Protein AF-A0A952FXD8-F1 (afdb_monomer)

Nearest PDB structures (foldseek):
  6mly-assembly3_C  TM=8.134E-01  e=2.592E-18  Bacteroides eggerthii
  2exk-assembly1_C  TM=8.168E-01  e=3.951E-12  Geobacillus stearothermophilus
  1yi7-assembly1_D  TM=7.607E-01  e=1.608E-12  Clostridium acetobutylicum ATCC 824
  7k1r-assembly1_A  TM=7.562E-01  e=2.520E-12  Enterobacter sp. enrichment culture clone nf1B6
  8uws-assembly1_B  TM=7.397E-01  e=1.600E-11  Enterobacter hormaechei

Radius of gyration: 26.1 Å; Cα contacts (8 Å, |Δi|>4): 945; chains: 1; bounding box: 56×46×75 Å

Sequence (372 aa):
NSVGRLLSLSPITWKDGWPYFGLPGNLTRTPRTWVKPKTATPQPVRVPYRRSDDFSAPRLQPIWQWNHVPVDGKWSLSEREGFLRLHALPATSFYDARDTLTQRAIGPMSRPTVLMDASNMKPGDTAGLGLLNLPYATLGIEKGTDRLELVFYDQGRDETVRVKMSGTRIWLRADCDYLTERARFSYSFDGISFTPIGGEVVLVYQTFTFQGVRYGLFSYNRTGAEGGFADFDSMDIYQPHSQGRMRPIPYGRSIRLTSFHAKTGLAAASGKLASAVPTRFDIVNRGLGRVGLRSGRRYVTVGEDGNVGLMAGRPGLAQSFQWIETPTGELVLMSLATNRFLRIDPQTRDVRADSPGPMPDDSDGARFIWSE

Mean predicted aligned error: 4.62 Å

Secondary structure (DSSP, 8-state):
-TT-PPP----EEEETTEEEEEETTEET---SS-PPPPPSS------SS---B-S-SSS--TT-EESSSPPTTSEESSSSTTSEEEE-EE-SSGGG-TT-EEEE--SSEEEEEEEEE-TTPPTTEEEEEEEESSS-EEEEEEE-SS-EEEEE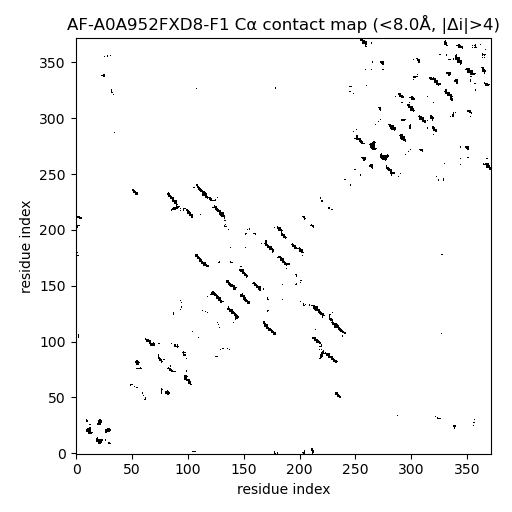EETTTTEEEEEE-SSSEEEEEEEEETTTTEEEEEEESSSS--EEEEEEEEP---TTT----EEEEEEEETTSS---EEEEEEEEEE-TTTTS-SS---TT-EEEEEETTSS-EEEEETTEEEEESPPPEEEEE-STTEEEEEETTEEEEE-TTSBEEEEESS--GGG-EEEEE-TTS-EEEEETTTSSEEEE-TTT--EEEEESS--TTSTT---EEEE-

Solvent-accessible surface area (backbone atoms only — not comparable to full-atom values): 20063 Å² total; per-residue (Å²): 101,15,57,38,90,78,91,81,84,67,54,73,30,78,53,96,93,38,82,33,48,8,48,87,64,24,64,81,35,62,65,94,66,76,83,77,79,89,62,101,62,92,72,83,91,70,78,96,65,80,80,49,45,49,38,65,52,95,60,84,63,90,65,59,44,59,51,69,80,62,59,89,88,40,56,40,41,70,89,46,75,38,16,41,36,31,42,15,40,50,25,92,44,79,89,62,25,54,53,20,42,25,33,75,49,53,72,58,37,30,31,48,36,33,37,36,37,49,77,54,48,28,62,41,20,39,35,40,46,30,45,45,51,84,63,32,37,38,40,29,40,35,25,46,90,93,47,56,31,38,35,39,38,33,60,79,76,72,43,75,43,79,44,82,54,72,80,47,49,40,32,40,34,40,48,36,34,46,82,79,28,36,31,40,38,31,35,19,76,77,78,75,64,69,48,77,49,78,68,78,43,78,48,56,54,53,80,86,83,66,48,27,32,22,44,26,41,40,24,20,5,60,78,72,43,73,46,30,34,37,36,33,41,31,38,43,57,49,51,94,45,79,79,82,48,85,64,80,80,62,62,81,38,52,32,27,38,29,31,60,101,52,89,36,14,49,19,70,57,99,76,41,59,41,63,34,70,47,32,69,27,36,28,40,77,64,56,97,64,24,32,25,47,28,50,90,74,24,27,45,29,42,42,84,87,14,49,50,39,55,42,71,71,83,78,52,55,37,22,28,24,42,62,35,63,47,99,89,56,37,38,32,40,31,31,60,56,31,52,10,17,35,22,41,35,78,87,82,44,47,51,34,25,66,39,84,54,77,44,97,84,57,78,53,33,27,42,23,45,74,46,115

Foldseek 3Di:
DQLADDDDDFDWDDDPNDTFTADPLQTVFGAPDDDDDDDPDDDDDDDPDDPKDQLQDQDDGPQKDWPPDADPPQWGSPVDHRWIKGWAAEDQDPQRFHPWIKGRDDPQKKKKKWKKFQPFWFAQKWWFKKFDDVVIWTWTWHDHHPAIWTWTAGPVVRDIDIDGDDHGIKMKMKIDGNVQQWIWIWIDPVVPDTDTDDDIHRRDDDDPVSHRTIIITGMHGHPNHTTTMMIIRMMDMDDCCPPVANDDDPAQDKKWWAFPPDQWDWDADPQWTFTGRTDIFHWHDPPPQKTWTDDDQWTWFADLQFAIGTHGDDDDQRRMWRWDADSVRWTWTQRSNSSATFFQQPPPRHTGRNHSDQDPVRNGGRTIDMDD

Structure (mmCIF, N/CA/C/O backbone):
data_AF-A0A952FXD8-F1
#
_entry.id   AF-A0A952FXD8-F1
#
loop_
_atom_site.group_PDB
_atom_site.id
_atom_site.type_symbol
_atom_site.label_atom_id
_atom_site.label_alt_id
_atom_site.label_comp_id
_atom_site.label_asym_id
_atom_site.label_entity_id
_atom_site.label_seq_i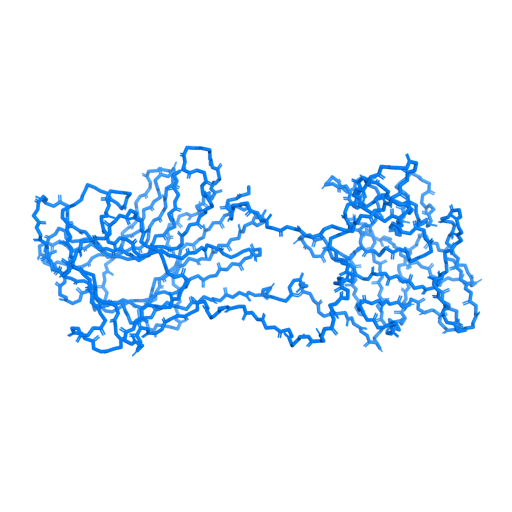d
_atom_site.pdbx_PDB_ins_code
_atom_site.Cartn_x
_atom_site.Cartn_y
_atom_site.Cartn_z
_atom_site.occupancy
_atom_site.B_iso_or_equiv
_atom_site.auth_seq_id
_atom_site.auth_comp_id
_atom_site.auth_asym_id
_atom_site.auth_atom_id
_atom_site.pdbx_PDB_model_num
ATOM 1 N N . ASN A 1 1 ? 10.183 0.336 5.861 1.00 84.88 1 ASN A N 1
ATOM 2 C CA . ASN A 1 1 ? 9.261 -0.616 5.212 1.00 84.88 1 ASN A CA 1
ATOM 3 C C . ASN A 1 1 ? 8.168 -1.043 6.190 1.00 84.88 1 ASN A C 1
ATOM 5 O O . ASN A 1 1 ? 8.165 -2.188 6.636 1.00 84.88 1 ASN A O 1
ATOM 9 N N . SER A 1 2 ? 7.264 -0.132 6.563 1.00 94.56 2 SER A N 1
ATOM 10 C CA . SER A 1 2 ? 6.235 -0.382 7.589 1.00 94.56 2 SER A CA 1
ATOM 11 C C . SER A 1 2 ? 5.116 -1.321 7.135 1.00 94.56 2 SER A C 1
ATOM 13 O O . SER A 1 2 ? 4.477 -1.946 7.978 1.00 94.56 2 SER A O 1
ATOM 15 N N . VAL A 1 3 ? 4.918 -1.524 5.824 1.00 94.88 3 VAL A N 1
ATOM 16 C CA . VAL A 1 3 ? 3.959 -2.526 5.311 1.00 94.88 3 VAL A CA 1
ATOM 17 C C . VAL A 1 3 ? 4.383 -3.964 5.651 1.00 94.88 3 VAL A C 1
ATOM 19 O O . VAL A 1 3 ? 3.566 -4.883 5.658 1.00 94.88 3 VAL A O 1
ATOM 22 N N . GLY A 1 4 ? 5.659 -4.166 5.988 1.00 94.56 4 GLY A N 1
ATOM 23 C CA . GLY A 1 4 ? 6.216 -5.441 6.418 1.00 94.56 4 GLY A CA 1
ATOM 24 C C . GLY A 1 4 ? 7.026 -6.142 5.332 1.00 94.56 4 GLY A C 1
ATOM 25 O O . GLY A 1 4 ? 7.554 -5.532 4.405 1.00 94.56 4 GLY A O 1
ATOM 26 N N . ARG A 1 5 ? 7.173 -7.461 5.463 1.00 93.00 5 ARG A N 1
ATOM 27 C CA . ARG A 1 5 ? 8.016 -8.270 4.574 1.00 93.00 5 ARG A CA 1
ATOM 28 C C . ARG A 1 5 ? 7.194 -8.792 3.403 1.00 93.00 5 ARG A C 1
ATOM 30 O O . ARG A 1 5 ? 6.233 -9.535 3.594 1.00 93.00 5 ARG A O 1
ATOM 37 N N . LEU A 1 6 ? 7.577 -8.391 2.196 1.00 89.81 6 LEU A N 1
ATOM 38 C CA . LEU A 1 6 ? 6.837 -8.674 0.971 1.00 89.81 6 LEU A CA 1
ATOM 39 C C . LEU A 1 6 ? 7.435 -9.873 0.232 1.00 89.81 6 LEU A C 1
ATOM 41 O O . LEU A 1 6 ? 8.652 -10.044 0.176 1.00 89.81 6 LEU A O 1
ATOM 45 N N . LEU A 1 7 ? 6.568 -10.681 -0.378 1.00 90.12 7 LEU A N 1
ATOM 46 C CA . LEU A 1 7 ? 6.982 -11.765 -1.261 1.00 90.12 7 LEU A CA 1
ATOM 47 C C . LEU A 1 7 ? 7.344 -11.200 -2.638 1.00 90.12 7 LEU A C 1
ATOM 49 O O . LEU A 1 7 ? 6.574 -10.443 -3.226 1.00 90.12 7 LEU A O 1
ATOM 53 N N . SER A 1 8 ? 8.491 -11.617 -3.167 1.00 89.25 8 SER A N 1
ATOM 54 C CA . SER A 1 8 ? 8.919 -11.328 -4.537 1.00 89.25 8 SER A CA 1
ATOM 55 C C . SER A 1 8 ? 9.222 -12.626 -5.278 1.00 89.25 8 SER A C 1
ATOM 57 O O . SER A 1 8 ? 9.631 -13.611 -4.667 1.00 89.25 8 SER A O 1
ATOM 59 N N . LEU A 1 9 ? 9.035 -12.619 -6.598 1.00 91.69 9 LEU A N 1
ATOM 60 C CA . LEU A 1 9 ? 9.394 -13.729 -7.479 1.00 91.69 9 LEU A CA 1
ATOM 61 C C . LEU A 1 9 ? 10.481 -13.260 -8.446 1.00 91.69 9 LEU A C 1
ATOM 63 O O . LEU A 1 9 ? 10.276 -12.291 -9.174 1.00 91.69 9 LEU A O 1
ATOM 67 N N . SER A 1 10 ? 11.621 -13.948 -8.450 1.00 93.94 10 SER A N 1
ATOM 68 C CA . SER A 1 10 ? 12.780 -13.596 -9.272 1.00 93.94 10 SER A CA 1
ATOM 69 C C . SER A 1 10 ? 13.077 -14.687 -10.306 1.00 93.94 10 SER A C 1
ATOM 71 O O . SER A 1 10 ? 12.958 -15.870 -9.975 1.00 93.94 10 SER A O 1
ATOM 73 N N . PRO A 1 11 ? 13.446 -14.336 -11.553 1.00 94.75 11 PRO A N 1
ATOM 74 C CA . PRO A 1 11 ? 13.990 -15.310 -12.490 1.00 94.75 11 PRO A CA 1
ATOM 75 C C . PRO A 1 11 ? 15.337 -15.848 -11.988 1.00 94.75 11 PRO A C 1
ATOM 77 O O . PRO A 1 11 ? 16.126 -15.109 -11.400 1.00 94.75 11 PRO A O 1
ATOM 80 N N . ILE A 1 12 ? 15.597 -17.126 -12.262 1.00 95.56 12 ILE A N 1
ATOM 81 C CA . ILE A 1 12 ? 16.888 -17.772 -12.014 1.00 95.56 12 ILE A CA 1
ATOM 82 C C . ILE A 1 12 ? 17.574 -18.026 -13.352 1.00 95.56 12 ILE A C 1
ATOM 84 O O . ILE A 1 12 ? 16.980 -18.622 -14.253 1.00 95.56 12 ILE A O 1
ATOM 88 N N . THR A 1 13 ? 18.829 -17.604 -13.458 1.00 96.31 13 THR A N 1
ATOM 89 C CA . THR A 1 13 ? 19.730 -17.950 -14.556 1.00 96.31 13 THR A CA 1
ATOM 90 C C . THR A 1 13 ? 20.816 -18.882 -14.035 1.00 96.31 13 THR A C 1
ATOM 92 O O . THR A 1 13 ? 21.499 -18.555 -13.068 1.00 96.31 13 THR A O 1
ATOM 95 N N . TRP A 1 14 ? 20.997 -20.032 -14.680 1.00 97.25 14 TRP A N 1
ATOM 96 C CA . TRP A 1 14 ? 22.098 -20.943 -14.377 1.00 97.25 14 TRP A CA 1
ATOM 97 C C . TRP A 1 14 ? 23.363 -20.496 -15.103 1.00 97.25 14 TRP A C 1
ATOM 99 O O . TRP A 1 14 ? 23.335 -20.283 -16.315 1.00 97.25 14 TRP A O 1
ATOM 109 N N . LYS A 1 15 ? 24.464 -20.361 -14.367 1.00 95.12 15 LYS A N 1
ATOM 110 C CA . LYS A 1 15 ? 25.781 -20.027 -14.909 1.00 95.12 15 LYS A CA 1
ATOM 111 C C . LYS A 1 15 ? 26.842 -20.830 -14.165 1.00 95.12 15 LYS A C 1
ATOM 113 O O . LYS A 1 15 ? 26.863 -20.818 -12.940 1.00 95.12 15 LYS A O 1
ATOM 118 N N . ASP A 1 16 ? 27.676 -21.550 -14.913 1.00 95.12 16 ASP A N 1
ATOM 119 C CA . ASP A 1 16 ? 28.794 -22.347 -14.385 1.00 95.12 16 ASP A CA 1
ATOM 120 C C . ASP A 1 16 ? 28.375 -23.321 -13.262 1.00 95.12 16 ASP A C 1
ATOM 122 O O . ASP A 1 16 ? 29.054 -23.478 -12.252 1.00 95.12 16 ASP A O 1
ATOM 126 N N . GLY A 1 17 ? 27.204 -23.952 -13.419 1.00 96.56 17 GLY A N 1
ATOM 127 C CA . GLY A 1 17 ? 26.637 -24.889 -12.440 1.00 96.56 17 GLY A CA 1
ATOM 128 C C . GLY A 1 17 ? 25.913 -24.245 -11.250 1.00 96.56 17 GLY A C 1
ATOM 129 O O . GLY A 1 17 ? 25.330 -24.970 -10.449 1.00 96.56 17 GLY A O 1
ATOM 130 N N . TRP A 1 18 ? 25.877 -22.911 -11.151 1.00 97.06 18 TRP A N 1
ATOM 131 C CA . TRP A 1 18 ? 25.257 -22.187 -10.037 1.00 97.06 18 TRP A CA 1
ATOM 132 C C . TRP A 1 18 ? 24.002 -21.402 -10.448 1.00 97.06 18 TRP A C 1
ATOM 134 O O . TRP A 1 18 ? 23.970 -20.800 -11.528 1.00 97.06 18 TRP A O 1
ATOM 144 N N . PRO A 1 19 ? 22.961 -21.359 -9.594 1.00 97.50 19 PRO A N 1
ATOM 145 C CA . PRO A 1 19 ? 21.788 -20.530 -9.824 1.00 97.50 19 PRO A CA 1
ATOM 146 C C . PRO A 1 19 ? 22.048 -19.080 -9.388 1.00 97.50 19 PRO A C 1
ATOM 148 O O . PRO A 1 19 ? 22.337 -18.803 -8.226 1.00 97.50 19 PRO A O 1
ATOM 151 N N . TYR A 1 20 ? 21.868 -18.135 -10.307 1.00 96.75 20 TYR A N 1
ATOM 152 C CA . TYR A 1 20 ? 21.911 -16.701 -10.033 1.00 96.75 20 TYR A CA 1
ATOM 153 C C . TYR A 1 20 ? 20.519 -16.086 -10.141 1.00 96.75 20 TYR A C 1
ATOM 155 O O . TYR A 1 20 ? 19.780 -16.359 -11.086 1.00 96.75 20 TYR A O 1
ATOM 163 N N . PHE A 1 21 ? 20.181 -15.187 -9.217 1.00 95.25 21 PHE A N 1
ATOM 164 C CA . PHE A 1 21 ? 19.023 -14.309 -9.381 1.00 95.25 21 PHE A CA 1
ATOM 165 C C . PHE A 1 21 ? 19.226 -13.367 -10.569 1.00 95.25 21 PHE A C 1
ATOM 167 O O . PHE A 1 21 ? 20.313 -12.816 -10.745 1.00 95.25 21 PHE A O 1
ATOM 174 N N . GLY A 1 22 ? 18.169 -13.130 -11.339 1.00 94.62 22 GLY A N 1
ATOM 175 C CA . GLY A 1 22 ? 18.181 -12.214 -12.476 1.00 94.62 22 GLY A CA 1
ATOM 176 C C . GLY A 1 22 ? 18.220 -12.905 -13.835 1.00 94.62 22 GLY A C 1
ATOM 177 O O . GLY A 1 22 ? 18.149 -14.129 -13.960 1.00 94.62 22 GLY A O 1
ATOM 178 N N . LEU A 1 23 ? 18.271 -12.078 -14.875 1.00 95.75 23 LEU A N 1
ATOM 179 C CA . LEU A 1 23 ? 18.289 -12.501 -16.277 1.00 95.75 23 LEU A CA 1
ATOM 180 C C . LEU A 1 23 ? 19.733 -12.636 -16.785 1.00 95.75 23 LEU A C 1
ATOM 182 O O . LEU A 1 23 ? 20.611 -11.996 -16.207 1.00 95.75 23 LEU A O 1
ATOM 186 N N . PRO A 1 24 ? 19.999 -13.385 -17.876 1.00 95.06 24 PRO A N 1
ATOM 187 C CA . PRO A 1 24 ? 21.362 -13.667 -18.335 1.00 95.06 24 PRO A CA 1
ATOM 188 C C . PRO A 1 24 ? 22.245 -12.433 -18.511 1.00 95.06 24 PRO A C 1
ATOM 190 O O . PRO A 1 24 ? 23.392 -12.426 -18.072 1.00 95.06 24 PRO A O 1
ATOM 193 N N . GLY A 1 25 ? 21.694 -11.361 -19.082 1.00 94.56 25 GLY A N 1
ATOM 194 C CA . GLY A 1 25 ? 22.441 -10.123 -19.276 1.00 94.56 25 GLY A CA 1
ATOM 195 C C . GLY A 1 25 ? 22.626 -9.282 -18.011 1.00 94.56 25 GLY A C 1
ATOM 196 O O . GLY A 1 25 ? 23.407 -8.339 -18.041 1.00 94.56 25 GLY A O 1
ATOM 197 N N . ASN A 1 26 ? 21.951 -9.600 -16.899 1.00 95.94 26 ASN A N 1
ATOM 198 C CA . ASN A 1 26 ? 21.888 -8.780 -15.685 1.00 95.94 26 ASN A CA 1
ATOM 199 C C . ASN A 1 26 ? 21.775 -9.631 -14.406 1.00 95.94 26 ASN A C 1
ATOM 201 O O . ASN A 1 26 ? 20.828 -9.519 -13.624 1.00 95.94 26 ASN A O 1
ATOM 205 N N . LEU A 1 27 ? 22.750 -10.523 -14.217 1.00 95.94 27 LEU A N 1
ATOM 206 C CA . LEU A 1 27 ? 22.842 -11.381 -13.035 1.00 95.94 27 LEU A CA 1
ATOM 207 C C . LEU A 1 27 ? 22.936 -10.552 -11.752 1.00 95.94 27 LEU A C 1
ATOM 209 O O . LEU A 1 27 ? 23.440 -9.431 -11.754 1.00 95.94 27 LEU A O 1
ATOM 213 N N . THR A 1 28 ? 22.472 -11.129 -10.644 1.00 93.25 28 THR A N 1
ATOM 214 C CA . THR A 1 28 ? 22.344 -10.521 -9.304 1.00 93.25 28 THR A CA 1
ATOM 215 C C . THR A 1 28 ? 21.301 -9.401 -9.198 1.00 93.25 28 THR A C 1
ATOM 217 O O . THR A 1 28 ? 21.085 -8.858 -8.113 1.00 93.25 28 THR A O 1
ATOM 220 N N . ARG A 1 29 ? 20.594 -9.077 -10.291 1.00 93.12 29 ARG A N 1
ATOM 221 C CA . ARG A 1 29 ? 19.536 -8.059 -10.323 1.00 93.12 29 ARG A CA 1
ATOM 222 C C . ARG A 1 29 ? 18.199 -8.664 -10.736 1.00 93.12 29 ARG A C 1
ATOM 224 O O . ARG A 1 29 ? 18.031 -9.186 -11.834 1.00 93.12 29 ARG A O 1
ATOM 231 N N . THR A 1 30 ? 17.214 -8.557 -9.847 1.00 92.44 30 THR A N 1
ATOM 232 C CA . THR A 1 30 ? 15.839 -8.987 -10.130 1.00 92.44 30 THR A CA 1
ATOM 233 C C . THR A 1 30 ? 15.083 -7.857 -10.831 1.00 92.44 30 THR A C 1
ATOM 235 O O . THR A 1 30 ? 14.975 -6.773 -10.253 1.00 92.44 30 THR A O 1
ATOM 238 N N . PRO A 1 31 ? 14.524 -8.068 -12.036 1.00 92.56 31 PRO A N 1
ATOM 239 C CA . PRO A 1 31 ? 13.648 -7.076 -12.646 1.00 92.56 31 PRO A CA 1
ATOM 240 C C . PRO A 1 31 ? 12.374 -6.918 -11.808 1.00 92.56 31 PRO A C 1
ATOM 242 O O . PRO A 1 31 ? 11.764 -7.907 -11.404 1.00 92.56 31 PRO A O 1
ATOM 245 N N . ARG A 1 32 ? 11.925 -5.676 -11.588 1.00 90.38 32 ARG A N 1
ATOM 246 C CA . ARG A 1 32 ? 10.706 -5.408 -10.802 1.00 90.38 32 ARG A CA 1
ATOM 247 C C . ARG A 1 32 ? 9.444 -6.017 -11.423 1.00 90.38 32 ARG A C 1
ATOM 249 O O . ARG A 1 32 ? 8.506 -6.372 -10.717 1.00 90.38 32 ARG A O 1
ATOM 256 N N . THR A 1 33 ? 9.402 -6.127 -12.746 1.00 90.56 33 THR A N 1
ATOM 257 C CA . THR A 1 33 ? 8.303 -6.767 -13.468 1.00 90.56 33 THR A CA 1
ATOM 258 C C . THR A 1 33 ? 8.878 -7.717 -14.496 1.00 90.56 33 THR A C 1
ATOM 260 O O . THR A 1 33 ? 9.723 -7.339 -15.308 1.00 90.56 33 THR A O 1
ATOM 263 N N . TRP A 1 34 ? 8.394 -8.954 -14.472 1.00 92.50 34 TRP A N 1
ATOM 264 C CA . TRP A 1 34 ? 8.777 -9.968 -15.437 1.00 92.50 34 TRP A CA 1
ATOM 265 C C . TRP A 1 34 ? 7.610 -10.877 -15.792 1.00 92.50 34 TRP A C 1
ATOM 267 O O . TRP A 1 34 ? 6.561 -10.871 -15.145 1.00 92.50 34 TRP A O 1
ATOM 277 N N . VAL A 1 35 ? 7.799 -11.654 -16.853 1.00 89.38 35 VAL A N 1
ATOM 278 C CA . VAL A 1 35 ? 6.808 -12.625 -17.300 1.00 89.38 35 VAL A CA 1
ATOM 279 C C . VAL A 1 35 ? 6.700 -13.724 -16.247 1.00 89.38 35 VAL A C 1
ATOM 281 O O . VAL A 1 35 ? 7.696 -14.358 -15.895 1.00 89.38 35 VAL A O 1
ATOM 284 N N . LYS A 1 36 ? 5.479 -13.948 -15.753 1.00 86.44 36 LYS A N 1
ATOM 285 C CA . LYS A 1 36 ? 5.172 -15.050 -14.837 1.00 86.44 36 LYS A CA 1
ATOM 286 C C . LYS A 1 36 ? 5.635 -16.381 -15.460 1.00 86.44 36 LYS A C 1
ATOM 288 O O . LYS A 1 36 ? 5.353 -16.602 -16.642 1.00 86.44 36 LYS A O 1
ATOM 293 N N . PRO A 1 37 ? 6.289 -17.279 -14.699 1.00 87.44 37 PRO A N 1
ATOM 294 C CA . PRO A 1 37 ? 6.628 -18.614 -15.182 1.00 87.44 37 PRO A CA 1
ATOM 295 C C . PRO A 1 37 ? 5.402 -19.342 -15.740 1.00 87.44 37 PRO A C 1
ATOM 297 O O . PRO A 1 37 ? 4.297 -19.222 -15.198 1.00 87.44 37 PRO A O 1
ATOM 300 N N . LYS A 1 38 ? 5.592 -20.099 -16.825 1.00 85.56 38 LYS A N 1
ATOM 301 C CA . LYS A 1 38 ? 4.521 -20.922 -17.396 1.00 85.56 38 LYS A CA 1
ATOM 302 C C . LYS A 1 38 ? 4.107 -21.985 -16.379 1.00 85.56 38 LYS A C 1
ATOM 304 O O . LYS A 1 38 ? 4.951 -22.686 -15.833 1.00 85.56 38 LYS A O 1
ATOM 309 N N . THR A 1 39 ? 2.806 -22.107 -16.157 1.00 85.44 39 THR A N 1
ATOM 310 C CA . THR A 1 39 ? 2.196 -23.210 -15.409 1.00 85.44 39 THR A CA 1
ATOM 311 C C . THR A 1 39 ? 1.607 -24.218 -16.394 1.00 85.44 39 THR A C 1
ATOM 313 O O . THR A 1 39 ? 1.279 -23.845 -17.520 1.00 85.44 39 THR A O 1
ATOM 316 N N . ALA A 1 40 ? 1.457 -25.481 -15.981 1.00 90.00 40 ALA A N 1
ATOM 317 C CA . ALA A 1 40 ? 0.896 -26.539 -16.833 1.00 90.00 40 ALA A CA 1
ATOM 318 C C . ALA A 1 40 ? -0.504 -26.186 -17.370 1.00 90.00 40 ALA A C 1
ATOM 320 O O . ALA A 1 40 ? -0.840 -26.499 -18.508 1.00 90.00 40 ALA A O 1
ATOM 321 N N . THR A 1 41 ? -1.289 -25.468 -16.565 1.00 89.06 41 THR A N 1
ATOM 322 C CA . THR A 1 41 ? -2.621 -24.988 -16.934 1.00 89.06 41 THR A CA 1
ATOM 323 C C . THR A 1 41 ? -2.676 -23.466 -16.796 1.00 89.06 41 THR A C 1
ATOM 325 O O . THR A 1 41 ? -2.223 -22.942 -15.767 1.00 89.06 41 THR A O 1
ATOM 328 N N . PRO A 1 42 ? -3.230 -22.733 -17.780 1.00 84.69 42 PRO A N 1
ATOM 329 C CA . PRO A 1 42 ? -3.550 -21.319 -17.623 1.00 84.69 42 PRO A CA 1
ATOM 330 C C . PRO A 1 42 ? -4.488 -21.107 -16.431 1.00 84.69 42 PRO A C 1
ATOM 332 O O . PRO A 1 42 ? -5.425 -21.872 -16.224 1.00 84.69 42 PRO A O 1
ATOM 335 N N . GLN A 1 43 ? -4.235 -20.067 -15.642 1.00 83.12 43 GLN A N 1
ATOM 336 C CA . GLN A 1 43 ? -5.074 -19.697 -14.503 1.00 83.12 43 GLN A CA 1
ATOM 337 C C . GLN A 1 43 ? -5.540 -18.253 -14.693 1.00 83.12 43 GLN A C 1
ATOM 339 O O . GLN A 1 43 ? -4.702 -17.407 -15.033 1.00 83.12 43 GLN A O 1
ATOM 344 N N . PRO A 1 44 ? -6.831 -17.945 -14.475 1.00 84.06 44 PRO A N 1
ATOM 345 C CA . PRO A 1 44 ? -7.299 -16.569 -14.519 1.00 84.06 44 PRO A CA 1
ATOM 346 C C . PRO A 1 44 ? -6.583 -15.745 -13.445 1.00 84.06 44 PRO A C 1
ATOM 348 O O . PRO A 1 44 ? -6.341 -16.208 -12.327 1.00 84.06 44 PRO A O 1
ATOM 351 N N . VAL A 1 45 ? -6.232 -14.507 -13.786 1.00 80.44 45 VAL A N 1
ATOM 352 C CA . VAL A 1 45 ? -5.665 -13.568 -12.818 1.00 80.44 45 VAL A CA 1
ATOM 353 C C . VAL A 1 45 ? -6.788 -13.132 -11.882 1.00 80.44 45 VAL A C 1
ATOM 355 O O . VAL A 1 45 ? -7.742 -12.494 -12.315 1.00 80.44 45 VAL A O 1
ATOM 358 N N . ARG A 1 46 ? -6.673 -13.475 -10.598 1.00 81.56 46 ARG A N 1
ATOM 359 C CA . ARG A 1 46 ? -7.591 -13.019 -9.550 1.00 81.56 46 ARG A CA 1
ATOM 360 C C . ARG A 1 46 ? -6.818 -12.610 -8.308 1.00 81.56 46 ARG A C 1
ATOM 362 O O . ARG A 1 46 ? -5.803 -13.224 -7.977 1.00 81.56 46 ARG A O 1
ATOM 369 N N . VAL A 1 47 ? -7.327 -11.606 -7.604 1.00 78.62 47 VAL A N 1
ATOM 370 C CA . VAL A 1 47 ? -6.902 -11.347 -6.228 1.00 78.62 47 VAL A CA 1
ATOM 371 C C . VAL A 1 47 ? -7.418 -12.484 -5.339 1.00 78.62 47 VAL A C 1
ATOM 373 O O . VAL A 1 47 ? -8.560 -12.911 -5.512 1.00 78.62 47 VAL A O 1
ATOM 376 N N . PRO A 1 48 ? -6.597 -13.025 -4.424 1.00 77.44 48 PRO A N 1
ATOM 377 C CA . PRO A 1 48 ? -6.979 -14.211 -3.661 1.00 77.44 48 PRO A CA 1
ATOM 378 C C . PRO A 1 48 ? -8.103 -13.934 -2.656 1.00 77.44 48 PRO A C 1
ATOM 380 O O . PRO A 1 48 ? -8.846 -14.851 -2.327 1.00 77.44 48 PRO A O 1
ATOM 383 N N . TYR A 1 49 ? -8.249 -12.685 -2.201 1.00 83.19 49 TYR A N 1
ATOM 384 C CA . TYR A 1 49 ? -9.236 -12.297 -1.198 1.00 83.19 49 TYR A CA 1
ATOM 385 C C . TYR A 1 49 ? -9.821 -10.916 -1.501 1.00 83.19 49 TYR A C 1
ATOM 387 O O . TYR A 1 49 ? -9.107 -10.033 -1.989 1.00 83.19 49 TYR A O 1
ATOM 395 N N . ARG A 1 50 ? -11.101 -10.723 -1.162 1.00 89.69 50 ARG A N 1
ATOM 396 C CA . ARG A 1 50 ? -11.678 -9.385 -0.980 1.00 89.69 50 ARG A CA 1
ATOM 397 C C . ARG A 1 50 ? -11.098 -8.800 0.309 1.00 89.69 50 ARG A C 1
ATOM 399 O O . ARG A 1 50 ? -10.763 -9.553 1.213 1.00 89.69 50 ARG A O 1
ATOM 406 N N . ARG A 1 51 ? -10.845 -7.491 0.333 1.00 92.44 51 ARG A N 1
ATOM 407 C CA . ARG A 1 51 ? -10.232 -6.800 1.486 1.00 92.44 51 ARG A CA 1
ATOM 408 C C . ARG A 1 51 ? -11.252 -6.013 2.300 1.00 92.44 51 ARG A C 1
ATOM 410 O O . ARG A 1 51 ? -11.049 -5.848 3.497 1.00 92.44 51 ARG A O 1
ATOM 417 N N . SER A 1 52 ? -12.307 -5.542 1.636 1.00 97.06 52 SER A N 1
ATOM 418 C CA . SER A 1 52 ? -13.467 -4.950 2.289 1.00 97.06 52 SER A CA 1
ATOM 419 C C . SER A 1 52 ? -14.385 -6.046 2.836 1.00 97.06 52 SER A C 1
ATOM 421 O O . SER A 1 52 ? -14.506 -7.119 2.229 1.00 97.06 52 SER A O 1
ATOM 423 N N . ASP A 1 53 ? -15.032 -5.763 3.960 1.00 98.19 53 ASP A N 1
ATOM 424 C CA . ASP A 1 53 ? -15.992 -6.649 4.616 1.00 98.19 53 ASP A CA 1
ATOM 425 C C . ASP A 1 53 ? -17.170 -5.830 5.150 1.00 98.19 53 ASP A C 1
ATOM 427 O O . ASP A 1 53 ? -16.958 -4.779 5.753 1.00 98.19 53 ASP A O 1
ATOM 431 N N . ASP A 1 54 ? -18.389 -6.301 4.901 1.00 98.25 54 ASP A N 1
ATOM 432 C CA . ASP A 1 54 ? -19.643 -5.737 5.424 1.00 98.25 54 ASP A CA 1
ATOM 433 C C . ASP A 1 54 ? -20.232 -6.595 6.553 1.00 98.25 54 ASP A C 1
ATOM 435 O O . ASP A 1 54 ? -21.356 -6.373 6.984 1.00 98.25 54 ASP A O 1
ATOM 439 N N . PHE A 1 55 ? -19.494 -7.628 6.982 1.00 98.50 55 PHE A N 1
ATOM 440 C CA . PHE A 1 55 ? -19.845 -8.513 8.093 1.00 98.50 55 PHE A CA 1
ATOM 441 C C . PHE A 1 55 ? -21.232 -9.178 7.978 1.00 98.50 55 PHE A C 1
ATOM 443 O O . PHE A 1 55 ? -21.753 -9.705 8.958 1.00 98.50 55 PHE A O 1
ATOM 450 N N . SER A 1 56 ? -21.813 -9.225 6.773 1.00 97.81 56 SER A N 1
ATOM 451 C CA . SER A 1 56 ? -23.093 -9.893 6.499 1.00 97.81 56 SER A CA 1
ATOM 452 C C . SER A 1 56 ? -22.980 -11.418 6.459 1.00 97.81 56 SER A C 1
ATOM 454 O O . SER A 1 56 ? -23.965 -12.137 6.629 1.00 97.81 56 SER A O 1
ATOM 456 N N . ALA A 1 57 ? -21.771 -11.935 6.232 1.00 97.38 57 ALA A N 1
ATOM 457 C CA . ALA A 1 57 ? -21.512 -13.363 6.211 1.00 97.38 57 ALA A CA 1
ATOM 458 C C . ALA A 1 57 ? -21.498 -13.950 7.637 1.00 97.38 57 ALA A C 1
ATOM 460 O O . ALA A 1 57 ? -20.954 -13.339 8.553 1.00 9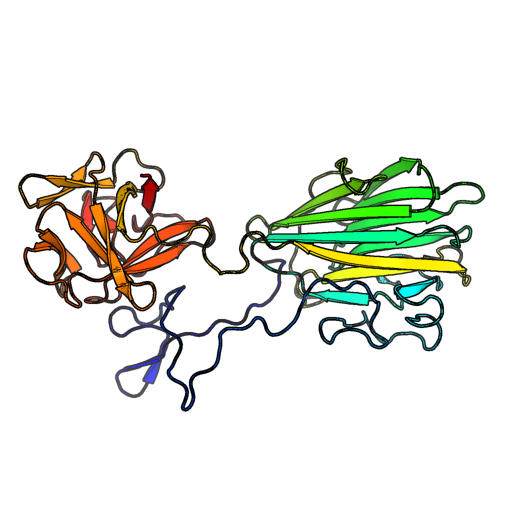7.38 57 ALA A O 1
ATOM 461 N N . PRO A 1 58 ? -21.956 -15.203 7.834 1.00 96.69 58 PRO A N 1
ATOM 462 C CA . PRO A 1 58 ? -22.007 -15.840 9.156 1.00 96.69 58 PRO A CA 1
ATOM 463 C C . PRO A 1 58 ? -20.625 -16.218 9.719 1.00 96.69 58 PRO A C 1
ATOM 465 O O . PRO A 1 58 ? -20.522 -16.807 10.795 1.00 96.69 58 PRO A O 1
ATOM 468 N N . ARG A 1 59 ? -19.549 -15.973 8.964 1.00 97.25 59 ARG A N 1
ATOM 469 C CA . ARG A 1 59 ? -18.164 -16.254 9.348 1.00 97.25 59 ARG A CA 1
ATOM 470 C C . ARG A 1 59 ? -17.266 -15.149 8.821 1.00 97.25 59 ARG A C 1
ATOM 472 O O . ARG A 1 59 ? -17.433 -14.708 7.685 1.00 97.25 59 ARG A O 1
ATOM 479 N N . LEU A 1 60 ? -16.263 -14.792 9.617 1.00 97.31 60 LEU A N 1
ATOM 480 C CA . LEU A 1 60 ? -15.218 -13.861 9.210 1.00 97.31 60 LEU A CA 1
ATOM 481 C C . LEU A 1 60 ? -14.526 -14.340 7.928 1.00 97.31 60 LEU A C 1
ATOM 483 O O . LEU A 1 60 ? -14.176 -15.517 7.789 1.00 97.31 60 LEU A O 1
ATOM 487 N N . GLN A 1 61 ? -14.277 -13.408 7.009 1.00 96.50 61 GLN A N 1
ATOM 488 C CA . GLN A 1 61 ? -13.441 -13.667 5.843 1.00 96.50 61 GLN A CA 1
ATOM 489 C C . GLN A 1 61 ? -12.028 -14.134 6.263 1.00 96.50 61 GLN A C 1
ATOM 491 O O . GLN A 1 61 ? -11.485 -13.660 7.263 1.00 96.50 61 GLN A O 1
ATOM 496 N N . PRO A 1 62 ? -11.349 -14.987 5.468 1.00 95.12 62 PRO A N 1
ATOM 497 C CA . PRO A 1 62 ? -10.025 -15.540 5.804 1.00 95.12 62 PRO A CA 1
ATOM 498 C C . PRO A 1 62 ? -8.886 -14.500 5.847 1.00 95.12 62 PRO A C 1
ATOM 500 O O . PRO A 1 62 ? -7.735 -14.835 6.133 1.00 95.12 62 PRO A O 1
ATOM 503 N N . ILE A 1 63 ? -9.177 -13.236 5.533 1.00 95.81 63 ILE A N 1
ATOM 504 C CA . ILE A 1 63 ? -8.242 -12.112 5.672 1.00 95.81 63 ILE A CA 1
ATOM 505 C C . ILE A 1 63 ? -8.022 -11.709 7.131 1.00 95.81 63 ILE A C 1
ATOM 507 O O . ILE A 1 63 ? -6.961 -11.154 7.444 1.00 95.81 63 ILE A O 1
ATOM 511 N N . TRP A 1 64 ? -9.007 -11.986 7.984 1.00 98.00 64 TRP A N 1
ATOM 512 C CA . TRP A 1 64 ? -9.054 -11.550 9.366 1.00 98.00 64 TRP A CA 1
ATOM 513 C C . TRP A 1 64 ? -8.247 -12.455 10.280 1.00 98.00 64 TRP A C 1
ATOM 515 O O . TRP A 1 64 ? -8.221 -13.676 10.128 1.00 98.00 64 TRP A O 1
ATOM 525 N N . GLN A 1 65 ? -7.561 -11.836 11.234 1.00 98.25 65 GLN A N 1
ATOM 526 C CA . GLN A 1 65 ? -6.772 -12.503 12.257 1.00 98.25 65 GLN A CA 1
ATOM 527 C C . GLN A 1 65 ? -6.851 -11.698 13.549 1.00 98.25 65 GLN A C 1
ATOM 529 O O . GLN A 1 65 ? -6.621 -10.488 13.542 1.00 98.25 65 GLN A O 1
ATOM 534 N N . TRP A 1 66 ? -7.135 -12.364 14.658 1.00 98.50 66 TRP A N 1
ATOM 535 C CA . TRP A 1 66 ? -7.112 -11.745 15.978 1.00 98.50 66 TRP A CA 1
ATOM 536 C C . TRP A 1 66 ? -5.683 -11.366 16.385 1.00 98.50 66 TRP A C 1
ATOM 538 O O . TRP A 1 66 ? -4.720 -12.064 16.050 1.00 98.50 66 TRP A O 1
ATOM 548 N N . ASN A 1 67 ? -5.540 -10.242 17.085 1.00 97.88 67 ASN A N 1
ATOM 549 C CA . ASN A 1 67 ? -4.347 -9.967 17.874 1.00 97.88 67 ASN A CA 1
ATOM 550 C C . ASN A 1 67 ? -4.410 -10.837 19.139 1.00 97.88 67 ASN A C 1
ATOM 552 O O . ASN A 1 67 ? -5.273 -10.616 19.984 1.00 97.88 67 ASN A O 1
ATOM 556 N N . HIS A 1 68 ? -3.506 -11.814 19.256 1.00 96.94 68 HIS A N 1
ATOM 557 C CA . HIS A 1 68 ? -3.562 -12.881 20.267 1.00 96.94 68 HIS A CA 1
ATOM 558 C C . HIS A 1 68 ? -4.839 -13.746 20.176 1.00 96.94 68 HIS A C 1
ATOM 560 O O . HIS A 1 68 ? -5.537 -13.753 19.161 1.00 96.94 68 HIS A O 1
ATOM 566 N N . VAL A 1 69 ? -5.081 -14.567 21.202 1.00 97.94 69 VAL A N 1
ATOM 567 C CA . VAL A 1 69 ? -6.238 -15.467 21.288 1.00 97.94 69 VAL A CA 1
ATOM 568 C C . VAL A 1 69 ? -7.476 -14.662 21.712 1.00 97.94 69 VAL A C 1
ATOM 570 O O . VAL A 1 69 ? -7.425 -14.034 22.783 1.00 97.94 69 VAL A O 1
ATOM 573 N N . PRO A 1 70 ? -8.569 -14.682 20.921 1.00 98.06 70 PRO A N 1
ATOM 574 C CA . PRO A 1 70 ? -9.800 -13.984 21.273 1.00 98.06 70 PRO A CA 1
ATOM 575 C C . PRO A 1 70 ? -10.474 -14.614 22.500 1.00 98.06 70 PRO A C 1
ATOM 577 O O . PRO A 1 70 ? -10.140 -15.730 22.905 1.00 98.06 70 PRO A O 1
ATOM 580 N N . VAL A 1 71 ? -11.426 -13.905 23.096 1.00 98.50 71 VAL A N 1
ATOM 581 C CA . VAL A 1 71 ? -12.269 -14.402 24.180 1.00 98.50 71 VAL A CA 1
ATOM 582 C C . VAL A 1 71 ? -13.593 -14.891 23.605 1.00 98.50 71 VAL A C 1
ATOM 584 O O . VAL A 1 71 ? -14.339 -14.147 22.966 1.00 98.50 71 VAL A O 1
ATOM 587 N N . ASP A 1 72 ? -13.896 -16.165 23.839 1.00 97.38 72 ASP A N 1
ATOM 588 C CA . ASP A 1 72 ? -15.152 -16.760 23.391 1.00 97.38 72 ASP A CA 1
ATOM 589 C C . ASP A 1 72 ? -16.355 -16.008 23.980 1.00 97.38 72 ASP A C 1
ATOM 591 O O . ASP A 1 72 ? -16.393 -15.675 25.165 1.00 97.38 72 ASP A O 1
ATOM 595 N N . GLY A 1 73 ? -17.345 -15.718 23.132 1.00 97.75 73 GLY A N 1
ATOM 596 C CA . GLY A 1 73 ? -18.556 -14.990 23.519 1.00 97.75 73 GLY A CA 1
ATOM 597 C C . GLY A 1 73 ? -18.388 -13.476 23.695 1.00 97.75 73 GLY A C 1
ATOM 598 O O . GLY A 1 73 ? -19.343 -12.818 24.096 1.00 97.75 73 GLY A O 1
ATOM 599 N N . LYS A 1 74 ? -17.210 -12.905 23.403 1.00 98.56 74 LYS A N 1
ATOM 600 C CA . LYS A 1 74 ? -16.955 -11.451 23.478 1.00 98.56 74 LYS A CA 1
ATOM 601 C C . LYS A 1 74 ? -16.859 -10.763 22.116 1.00 98.56 74 LYS A C 1
ATOM 603 O O . LYS A 1 74 ? -16.691 -9.548 22.030 1.00 98.56 74 LYS A O 1
ATOM 608 N N . TRP A 1 75 ? -17.126 -11.512 21.055 1.00 98.69 75 TRP A N 1
ATOM 609 C CA . TRP A 1 75 ? -17.363 -11.001 19.713 1.00 98.69 75 TRP A CA 1
ATOM 610 C C . TRP A 1 75 ? -18.484 -11.798 19.037 1.00 98.69 75 TRP A C 1
ATOM 612 O O . TRP A 1 75 ? -18.715 -12.961 19.377 1.00 98.69 75 TRP A O 1
ATOM 622 N N . SER A 1 76 ? -19.188 -11.192 18.079 1.00 98.69 76 SER A N 1
ATOM 623 C CA . SER A 1 76 ? -20.287 -11.861 17.373 1.00 98.69 76 SER A CA 1
ATOM 624 C C . SER A 1 76 ? -20.544 -11.285 15.979 1.00 98.69 76 SER A C 1
ATOM 626 O O . SER A 1 76 ? -20.338 -10.098 15.749 1.00 98.69 76 SER A O 1
ATOM 628 N N . LEU A 1 77 ? -21.024 -12.138 15.067 1.00 98.69 77 LEU A N 1
ATOM 629 C CA . LEU A 1 77 ? -21.598 -11.765 13.761 1.00 98.69 77 LEU A CA 1
ATOM 630 C C . LEU A 1 77 ? -23.120 -12.010 13.699 1.00 98.69 77 LEU A C 1
ATOM 632 O O . LEU A 1 77 ? -23.756 -11.736 12.687 1.00 98.69 77 LEU A O 1
ATOM 636 N N . SER A 1 78 ? -23.703 -12.582 14.758 1.00 98.31 78 SER A N 1
ATOM 637 C CA . SER A 1 78 ? -25.110 -13.004 14.802 1.00 98.31 78 SER A CA 1
ATOM 638 C C . SER A 1 78 ? -25.932 -12.292 15.873 1.00 98.31 78 SER A C 1
ATOM 640 O O . SER A 1 78 ? -27.155 -12.307 15.802 1.00 98.31 78 SER A O 1
ATOM 642 N N . GLU A 1 79 ? -25.295 -11.635 16.849 1.00 98.44 79 GLU A N 1
ATOM 643 C CA . GLU A 1 79 ? -26.007 -10.788 17.818 1.00 98.44 79 GLU A CA 1
ATOM 644 C C . GLU A 1 79 ? -26.696 -9.592 17.143 1.00 98.44 79 GLU A C 1
ATOM 646 O O . GLU A 1 79 ? -27.702 -9.085 17.641 1.00 98.44 79 GLU A O 1
ATOM 651 N N . ARG A 1 80 ? -26.147 -9.147 16.009 1.00 98.31 80 ARG A N 1
ATOM 652 C CA . ARG A 1 80 ? -26.737 -8.163 15.107 1.00 98.31 80 ARG A CA 1
ATOM 653 C C . ARG A 1 80 ? -26.298 -8.506 13.686 1.00 98.31 80 ARG A C 1
ATOM 655 O O . ARG A 1 80 ? -25.156 -8.254 13.322 1.00 98.31 80 ARG A O 1
ATOM 662 N N . GLU A 1 81 ? -27.189 -9.111 12.906 1.00 98.06 81 GLU A N 1
ATOM 663 C CA . GLU A 1 81 ? -26.886 -9.504 11.525 1.00 98.06 81 GLU A CA 1
ATOM 664 C C . GLU A 1 81 ? -26.413 -8.300 10.692 1.00 98.06 81 GLU A C 1
ATOM 666 O O . GLU A 1 81 ? -26.997 -7.216 10.770 1.00 98.06 81 GLU A O 1
ATOM 671 N N . GLY A 1 82 ? -25.350 -8.492 9.903 1.00 98.19 82 GLY A N 1
ATOM 672 C CA . GLY A 1 82 ? -24.719 -7.422 9.121 1.00 98.19 82 GLY A CA 1
ATOM 673 C C . GLY A 1 82 ? -23.713 -6.567 9.894 1.00 98.19 82 GLY A C 1
ATOM 674 O O . GLY A 1 82 ? -23.319 -5.521 9.396 1.00 98.19 82 GLY A O 1
ATOM 675 N N . PHE A 1 83 ? -23.331 -6.962 11.113 1.00 98.81 83 PHE A N 1
ATOM 676 C CA . PHE A 1 83 ? -22.360 -6.237 11.930 1.00 98.81 83 PHE A CA 1
ATOM 677 C C . PHE A 1 83 ? -21.392 -7.205 12.610 1.00 98.81 83 PHE A C 1
ATOM 679 O O . PHE A 1 83 ? -21.775 -8.273 13.084 1.00 98.81 83 PHE A O 1
ATOM 686 N N . LEU A 1 84 ? -20.137 -6.781 12.747 1.00 98.88 84 LEU A N 1
ATOM 687 C CA . LEU A 1 84 ? -19.232 -7.332 13.747 1.00 98.88 84 LEU A CA 1
ATOM 688 C C . LEU A 1 84 ? -19.464 -6.598 15.066 1.00 98.88 84 LEU A C 1
ATOM 690 O O . LEU A 1 84 ? -19.217 -5.400 15.160 1.00 98.88 84 LEU A O 1
ATOM 694 N N . ARG A 1 85 ? -19.865 -7.318 16.107 1.00 98.88 85 ARG A N 1
ATOM 695 C CA . ARG A 1 85 ? -19.926 -6.795 17.472 1.00 98.88 85 ARG A CA 1
ATOM 696 C C . ARG A 1 85 ? -18.675 -7.168 18.249 1.00 98.88 85 ARG A C 1
ATOM 698 O O . ARG A 1 85 ? -18.306 -8.341 18.260 1.00 98.88 85 ARG A O 1
ATOM 705 N N . LEU A 1 86 ? -18.083 -6.197 18.947 1.00 98.94 86 LEU A N 1
ATOM 706 C CA . LEU A 1 86 ? -17.010 -6.411 19.925 1.00 98.94 86 LEU A CA 1
ATOM 707 C C . LEU A 1 86 ? -17.453 -5.906 21.306 1.00 98.94 86 LEU A C 1
ATOM 709 O O . LEU A 1 86 ? -17.746 -4.716 21.473 1.00 98.94 86 LEU A O 1
ATOM 713 N N . HIS A 1 87 ? -17.488 -6.802 22.294 1.00 98.88 87 HIS A N 1
ATOM 714 C CA . HIS A 1 87 ? -17.780 -6.470 23.690 1.00 98.88 87 HIS A CA 1
ATOM 715 C C . HIS A 1 87 ? -16.525 -5.927 24.370 1.00 98.88 87 HIS A C 1
ATOM 717 O O . HIS A 1 87 ? -15.447 -6.508 24.267 1.00 98.88 87 HIS A O 1
ATOM 723 N N . ALA A 1 88 ? -16.660 -4.807 25.075 1.00 98.75 88 ALA A N 1
ATOM 724 C CA . ALA A 1 88 ? -15.532 -4.134 25.701 1.00 98.75 88 ALA A CA 1
ATOM 725 C C . ALA A 1 88 ? -15.024 -4.927 26.917 1.00 98.75 88 ALA A C 1
ATOM 727 O O . ALA A 1 88 ? -15.715 -5.066 27.930 1.00 98.75 88 ALA A O 1
ATOM 728 N N . LEU A 1 89 ? -13.789 -5.417 26.822 1.00 98.69 89 LEU A N 1
ATOM 729 C CA . LEU A 1 89 ? -13.066 -6.070 27.913 1.00 98.69 89 LEU A CA 1
ATOM 730 C C . LEU A 1 89 ? -12.103 -5.093 28.607 1.00 98.69 89 LEU A C 1
ATOM 732 O O . LEU A 1 89 ? -11.673 -4.128 27.973 1.00 98.69 89 LEU A O 1
ATOM 736 N N . PRO A 1 90 ? -11.719 -5.329 29.875 1.00 98.44 90 PRO A N 1
ATOM 737 C CA . PRO A 1 90 ? -10.721 -4.505 30.552 1.00 98.44 90 PRO A CA 1
ATOM 738 C C . PRO A 1 90 ? -9.396 -4.441 29.779 1.00 98.44 90 PRO A C 1
ATOM 740 O O . PRO A 1 90 ? -8.802 -5.481 29.492 1.00 98.44 90 PRO A O 1
ATOM 743 N N . ALA A 1 91 ? -8.904 -3.235 29.487 1.00 98.19 91 ALA A N 1
ATOM 744 C CA . ALA A 1 91 ? -7.546 -3.022 28.986 1.00 98.19 91 ALA A CA 1
ATOM 745 C C . ALA A 1 91 ? -7.035 -1.613 29.318 1.00 98.19 91 ALA A C 1
ATOM 747 O O . ALA A 1 91 ? -7.797 -0.648 29.393 1.00 98.19 91 ALA A O 1
ATOM 748 N N . THR A 1 92 ? -5.721 -1.486 29.482 1.00 96.81 92 THR A N 1
ATOM 749 C CA . THR A 1 92 ? -5.041 -0.207 29.738 1.00 96.81 92 THR A CA 1
ATOM 750 C C . THR A 1 92 ? -4.835 0.616 28.473 1.00 96.81 92 THR A C 1
ATOM 752 O O . THR A 1 92 ? -4.760 1.842 28.534 1.00 96.81 92 THR A O 1
ATOM 755 N N . SER A 1 93 ? -4.748 -0.044 27.318 1.00 97.44 93 SER A N 1
ATOM 756 C CA . SER A 1 93 ? -4.448 0.590 26.041 1.00 97.44 93 SER A CA 1
ATOM 757 C C . SER A 1 93 ? -4.966 -0.241 24.864 1.00 97.44 93 SER A C 1
ATOM 759 O O . SER A 1 93 ? -5.311 -1.411 25.028 1.00 97.44 93 SER A O 1
ATOM 761 N N . PHE A 1 94 ? -4.960 0.337 23.660 1.00 98.19 94 PHE A N 1
ATOM 762 C CA . PHE A 1 94 ? -5.245 -0.404 22.425 1.00 98.19 94 PHE A CA 1
ATOM 763 C C . PHE A 1 94 ? -4.296 -1.595 22.218 1.00 98.19 94 PHE A C 1
ATOM 765 O O . PHE A 1 94 ? -4.711 -2.630 21.705 1.00 98.19 94 PHE A O 1
ATOM 772 N N . TYR A 1 95 ? -3.032 -1.472 22.630 1.00 96.81 95 TYR A N 1
ATOM 773 C CA . TYR A 1 95 ? -2.049 -2.544 22.465 1.00 96.81 95 TYR A CA 1
ATOM 774 C C . TYR A 1 95 ? -2.385 -3.781 23.312 1.00 96.81 95 TYR A C 1
ATOM 776 O O . TYR A 1 95 ? -2.135 -4.907 22.882 1.00 96.81 95 TYR A O 1
ATOM 784 N N . ASP A 1 96 ? -3.006 -3.562 24.475 1.00 97.00 96 ASP A N 1
ATOM 785 C CA . ASP A 1 96 ? -3.382 -4.604 25.438 1.00 97.00 96 ASP A CA 1
ATOM 786 C C . ASP A 1 96 ? -4.822 -5.110 25.233 1.00 97.00 96 ASP A C 1
ATOM 788 O O . ASP A 1 96 ? -5.264 -6.043 25.907 1.00 97.00 96 ASP A O 1
ATOM 792 N N . ALA A 1 97 ? -5.575 -4.496 24.314 1.00 98.25 97 ALA A N 1
ATOM 793 C CA . ALA A 1 97 ? -6.970 -4.823 24.066 1.00 98.25 97 ALA A CA 1
ATOM 794 C C . ALA A 1 97 ? -7.107 -6.212 23.426 1.00 98.25 97 ALA A C 1
ATOM 796 O O . ALA A 1 97 ? -6.738 -6.438 22.264 1.00 98.25 97 ALA A O 1
ATOM 797 N N . ARG A 1 98 ? -7.694 -7.142 24.188 1.00 98.31 98 ARG A N 1
ATOM 798 C CA . ARG A 1 98 ? -8.160 -8.429 23.659 1.00 98.31 98 ARG A CA 1
ATOM 799 C C . ARG A 1 98 ? -9.245 -8.195 22.608 1.00 98.31 98 ARG A C 1
ATOM 801 O O . ARG A 1 98 ? -9.839 -7.125 22.542 1.00 98.31 98 ARG A O 1
ATOM 808 N N . ASP A 1 99 ? -9.456 -9.193 21.761 1.00 98.50 99 ASP A N 1
ATOM 809 C CA . ASP A 1 99 ? -10.458 -9.163 20.690 1.00 98.50 99 ASP A CA 1
ATOM 810 C C . ASP A 1 99 ? -10.264 -8.007 19.698 1.00 98.50 99 ASP A C 1
ATOM 812 O O . ASP A 1 99 ? -11.187 -7.569 19.016 1.00 98.50 99 ASP A O 1
ATOM 816 N N . THR A 1 100 ? -9.021 -7.543 19.547 1.00 98.81 100 THR A N 1
ATOM 817 C CA . THR A 1 100 ? -8.658 -6.672 18.431 1.00 98.81 100 THR A CA 1
ATOM 818 C C . THR A 1 100 ? -8.604 -7.510 17.153 1.00 98.81 100 THR A C 1
ATOM 820 O O . THR A 1 100 ? -7.695 -8.328 16.963 1.00 98.81 100 THR A O 1
ATOM 823 N N . LEU A 1 101 ? -9.574 -7.315 16.260 1.00 98.88 101 LEU A N 1
ATOM 824 C CA . LEU A 1 101 ? -9.641 -7.998 14.972 1.00 98.88 101 LEU A CA 1
ATOM 825 C C . LEU A 1 101 ? -8.773 -7.267 13.950 1.00 98.88 101 LEU A C 1
ATOM 827 O O . LEU A 1 101 ? -8.960 -6.076 13.720 1.00 98.88 101 LEU A O 1
ATOM 831 N N . THR A 1 102 ? -7.839 -7.964 13.299 1.00 98.69 102 THR A N 1
ATOM 832 C CA . THR A 1 102 ? -6.870 -7.319 12.402 1.00 98.69 102 THR A CA 1
ATOM 833 C C . THR A 1 102 ? -6.838 -7.895 10.993 1.00 98.69 102 THR A C 1
ATOM 835 O O . THR A 1 102 ? -6.977 -9.101 10.787 1.00 98.69 102 THR A O 1
ATOM 838 N N . GLN A 1 103 ? -6.545 -7.044 10.009 1.00 97.50 103 GLN A N 1
ATOM 839 C CA . GLN A 1 103 ? -6.074 -7.472 8.692 1.00 97.50 103 GLN A CA 1
ATOM 840 C C . GLN A 1 103 ? -4.764 -6.772 8.312 1.00 97.50 103 GLN A C 1
ATOM 842 O O . GLN A 1 103 ? -4.375 -5.759 8.885 1.00 97.50 103 GLN A O 1
ATOM 847 N N . ARG A 1 104 ? -4.025 -7.348 7.358 1.00 96.19 104 ARG A N 1
ATOM 848 C CA . ARG A 1 104 ? -2.728 -6.804 6.911 1.00 96.19 104 ARG A CA 1
ATOM 849 C C . ARG A 1 104 ? -2.933 -5.487 6.161 1.00 96.19 104 ARG A C 1
ATOM 851 O O . ARG A 1 104 ? -3.839 -5.417 5.335 1.00 96.19 104 ARG A O 1
ATOM 858 N N . ALA A 1 105 ? -2.051 -4.517 6.388 1.00 95.62 105 ALA A N 1
ATOM 859 C CA . ALA A 1 105 ? -1.905 -3.353 5.522 1.00 95.62 105 ALA A CA 1
ATOM 860 C C . ALA A 1 105 ? -1.578 -3.736 4.068 1.00 95.62 105 ALA A C 1
ATOM 862 O O . ALA A 1 105 ? -1.027 -4.813 3.811 1.00 95.62 105 ALA A O 1
ATOM 863 N N . ILE A 1 106 ? -1.885 -2.845 3.117 1.00 92.38 106 ILE A N 1
ATOM 864 C CA . ILE A 1 106 ? -1.659 -3.083 1.691 1.00 92.38 106 ILE A CA 1
ATOM 865 C C . ILE A 1 106 ? -0.847 -1.940 1.067 1.00 92.38 106 ILE A C 1
ATOM 867 O O . ILE A 1 106 ? -1.254 -0.787 1.038 1.00 92.38 106 ILE A O 1
ATOM 871 N N . GLY A 1 107 ? 0.321 -2.277 0.520 1.00 90.56 107 GLY A N 1
ATOM 872 C CA . GLY A 1 107 ? 1.163 -1.330 -0.211 1.00 90.56 107 GLY A CA 1
ATOM 873 C C . GLY A 1 107 ? 0.786 -1.203 -1.698 1.00 90.56 107 GLY A C 1
ATOM 874 O O . GLY A 1 107 ? 0.116 -2.085 -2.239 1.00 90.56 107 GLY A O 1
ATOM 875 N N . PRO A 1 108 ? 1.264 -0.153 -2.394 1.00 90.06 108 PRO A N 1
ATOM 876 C CA . PRO A 1 108 ? 2.070 0.949 -1.855 1.00 90.06 108 PRO A CA 1
ATOM 877 C C . PRO A 1 108 ? 1.249 1.950 -1.034 1.00 90.06 108 PRO A C 1
ATOM 879 O O . PRO A 1 108 ? 1.792 2.592 -0.147 1.00 90.06 108 PRO A O 1
ATOM 882 N N . MET A 1 109 ? -0.053 2.047 -1.296 1.00 94.06 109 MET A N 1
ATOM 883 C CA . MET A 1 109 ? -0.977 2.931 -0.594 1.00 94.06 109 MET A CA 1
ATOM 884 C C . MET A 1 109 ? -2.298 2.199 -0.394 1.00 94.06 109 MET A C 1
ATOM 886 O O . MET A 1 109 ? -2.795 1.552 -1.324 1.00 94.06 109 MET A O 1
ATOM 890 N N . SER A 1 110 ? -2.897 2.350 0.781 1.00 96.56 110 SER A N 1
ATOM 891 C CA . SER A 1 110 ? -4.274 1.923 1.011 1.00 96.56 110 SER A CA 1
ATOM 892 C C . SER A 1 110 ? -4.948 2.747 2.091 1.00 96.56 110 SER A C 1
ATOM 894 O O . SER A 1 110 ? -4.298 3.352 2.940 1.00 96.56 110 SER A O 1
ATOM 896 N N . ARG A 1 111 ? -6.278 2.765 2.033 1.00 98.38 111 ARG A N 1
ATOM 897 C CA . ARG A 1 111 ? -7.114 3.608 2.876 1.00 98.38 111 ARG A CA 1
ATOM 898 C C . ARG A 1 111 ? -8.250 2.798 3.500 1.00 98.38 111 ARG A C 1
ATOM 900 O O . ARG A 1 111 ? -9.285 2.635 2.846 1.00 98.38 111 ARG A O 1
ATOM 907 N N . PRO A 1 112 ? -8.066 2.259 4.719 1.00 98.69 112 PRO A N 1
ATOM 908 C CA . PRO A 1 112 ? -9.159 1.686 5.493 1.00 98.69 112 PRO A CA 1
ATOM 909 C C . PRO A 1 112 ? -10.168 2.749 5.935 1.00 98.69 112 PRO A C 1
ATOM 911 O O . PRO A 1 112 ? -9.783 3.758 6.522 1.00 98.69 112 PRO A O 1
ATOM 914 N N . THR A 1 113 ? -11.452 2.496 5.690 1.00 98.88 113 THR A N 1
ATOM 915 C CA . THR A 1 113 ? -12.586 3.281 6.197 1.00 98.88 113 THR A CA 1
ATOM 916 C C . THR A 1 113 ? -13.537 2.352 6.938 1.00 98.88 113 THR A C 1
ATOM 918 O O . THR A 1 113 ? -14.000 1.373 6.365 1.00 98.88 113 THR A O 1
ATOM 921 N N . VAL A 1 114 ? -13.824 2.647 8.199 1.00 98.88 114 VAL A N 1
ATOM 922 C CA . VAL A 1 114 ? -14.668 1.832 9.078 1.00 98.88 114 VAL A CA 1
ATOM 923 C C . VAL A 1 114 ? -15.930 2.601 9.418 1.00 98.88 114 VAL A C 1
ATOM 925 O O . VAL A 1 114 ? -15.821 3.736 9.874 1.00 98.88 114 VAL A O 1
ATOM 928 N N . LEU A 1 115 ? -17.100 1.989 9.245 1.00 98.88 115 LEU A N 1
ATOM 929 C CA . LEU A 1 115 ? -18.358 2.506 9.780 1.00 98.88 115 LEU A CA 1
ATOM 930 C C . LEU A 1 115 ? -18.669 1.806 11.103 1.00 98.88 115 LEU A C 1
ATOM 932 O O . LEU A 1 115 ? -18.821 0.586 11.149 1.00 98.88 115 LEU A O 1
ATOM 936 N N . MET A 1 116 ? -18.769 2.586 12.175 1.00 98.69 116 MET A N 1
ATOM 937 C CA . MET A 1 116 ? -18.998 2.091 13.531 1.00 98.69 116 MET A CA 1
ATOM 938 C C . MET A 1 116 ? -20.234 2.744 14.156 1.00 98.69 116 MET A C 1
ATOM 940 O O . MET A 1 116 ? -20.543 3.902 13.875 1.00 98.69 116 MET A O 1
ATOM 944 N N . ASP A 1 117 ? -20.923 2.004 15.020 1.00 98.81 117 ASP A N 1
ATOM 945 C CA . ASP A 1 117 ? -22.025 2.441 15.872 1.00 98.81 117 ASP A CA 1
ATOM 946 C C . ASP A 1 117 ? -21.634 2.275 17.353 1.00 98.81 117 ASP A C 1
ATOM 948 O O . ASP A 1 117 ? -21.412 1.169 17.848 1.00 98.81 117 ASP A O 1
ATOM 952 N N . ALA A 1 118 ? -21.537 3.409 18.048 1.00 98.50 118 ALA A N 1
ATOM 953 C CA . ALA A 1 118 ? -21.114 3.548 19.441 1.00 98.50 118 ALA A CA 1
ATOM 954 C C . ALA A 1 118 ? -22.290 3.645 20.435 1.00 98.50 118 ALA A C 1
ATOM 956 O O . ALA A 1 118 ? -22.099 4.018 21.594 1.00 98.50 118 ALA A O 1
ATOM 957 N N . SER A 1 119 ? -23.524 3.372 19.997 1.00 98.12 119 SER A N 1
ATOM 958 C CA . SER A 1 119 ? -24.749 3.596 20.787 1.00 98.12 119 SER A CA 1
ATOM 959 C C . SER A 1 119 ? -24.795 2.858 22.127 1.00 98.12 119 SER A C 1
ATOM 961 O O . SER A 1 119 ? -25.364 3.380 23.084 1.00 98.12 119 SER A O 1
ATOM 963 N N . ASN A 1 120 ? -24.180 1.679 22.210 1.00 98.44 120 ASN A N 1
ATOM 964 C CA . ASN A 1 120 ? -24.227 0.804 23.383 1.00 98.44 120 ASN A CA 1
ATOM 965 C C . ASN A 1 120 ? -22.911 0.769 24.175 1.00 98.44 120 ASN A C 1
ATOM 967 O O . ASN A 1 120 ? -22.726 -0.090 25.040 1.00 98.44 120 ASN A O 1
ATOM 971 N N . MET A 1 121 ? -22.006 1.714 23.910 1.00 98.62 121 MET A N 1
ATOM 972 C CA . MET A 1 121 ? -20.806 1.894 24.721 1.00 98.62 121 MET A CA 1
ATOM 973 C C . MET A 1 121 ? -21.169 2.432 26.111 1.00 98.62 121 MET A C 1
ATOM 975 O O . MET A 1 121 ? -22.017 3.320 26.262 1.00 98.62 121 MET A O 1
ATOM 979 N N . LYS A 1 122 ? -20.485 1.926 27.135 1.00 98.12 122 LYS A N 1
ATOM 980 C CA . LYS A 1 122 ? -20.611 2.340 28.538 1.00 98.12 122 LYS A CA 1
ATOM 981 C C . LYS A 1 122 ? -19.437 3.219 28.975 1.00 98.12 122 LYS A C 1
ATOM 983 O O . LYS A 1 122 ? -18.394 3.211 28.322 1.00 98.12 122 LYS A O 1
ATOM 988 N N . PRO A 1 123 ? -19.582 3.997 30.065 1.00 98.00 123 PRO A N 1
ATOM 989 C CA . PRO A 1 123 ? -18.490 4.811 30.587 1.00 98.00 123 PRO A CA 1
ATOM 990 C C . PRO A 1 123 ? -17.194 4.008 30.754 1.00 98.00 123 PRO A C 1
ATOM 992 O O . PRO A 1 123 ? -17.186 2.928 31.344 1.00 98.00 123 PRO A O 1
ATOM 995 N N . GLY A 1 124 ? -16.101 4.548 30.219 1.00 97.94 124 GLY A N 1
ATOM 996 C CA . GLY A 1 124 ? -14.791 3.901 30.195 1.00 97.94 124 GLY A CA 1
ATOM 997 C C . GLY A 1 124 ? -14.460 3.167 28.897 1.00 97.94 124 GLY A C 1
ATOM 998 O O . GLY A 1 124 ? -13.278 2.887 28.684 1.00 97.94 124 GLY A O 1
ATOM 999 N N . ASP A 1 125 ? -15.447 2.896 28.039 1.00 98.75 125 ASP A N 1
ATOM 1000 C CA . ASP A 1 125 ? -15.232 2.204 26.769 1.00 98.75 125 ASP A CA 1
ATOM 1001 C C . ASP A 1 125 ? -14.472 3.081 25.767 1.00 98.75 125 ASP A C 1
ATOM 1003 O O . ASP A 1 125 ? -14.746 4.278 25.625 1.00 98.75 125 ASP A O 1
ATOM 1007 N N . THR A 1 126 ? -13.574 2.444 25.019 1.00 98.69 126 THR A N 1
ATOM 1008 C CA . THR A 1 126 ? -12.889 2.970 23.843 1.00 98.69 126 THR A CA 1
ATOM 1009 C C . THR A 1 126 ? -13.012 1.956 22.706 1.00 98.69 126 THR A C 1
ATOM 1011 O O . THR A 1 126 ? -12.642 0.795 22.879 1.00 98.69 126 THR A O 1
ATOM 1014 N N . ALA A 1 127 ? -13.486 2.377 21.532 1.00 98.94 127 ALA A N 1
ATOM 1015 C CA . ALA A 1 127 ? -13.614 1.505 20.361 1.00 98.94 127 ALA A CA 1
ATOM 1016 C C . ALA A 1 127 ? -13.311 2.244 19.055 1.00 98.94 127 ALA A C 1
ATOM 1018 O O . ALA A 1 127 ? -13.604 3.434 18.944 1.00 98.94 127 ALA A O 1
ATOM 1019 N N . GLY A 1 128 ? -12.740 1.578 18.049 1.00 98.88 128 GLY A N 1
ATOM 1020 C CA . GLY A 1 128 ? -12.469 2.239 16.770 1.00 98.88 128 GLY A CA 1
ATOM 1021 C C . GLY A 1 128 ? -11.523 1.514 15.822 1.00 98.88 128 GLY A C 1
ATOM 1022 O O . GLY A 1 128 ? -11.444 0.287 15.805 1.00 98.88 128 GLY A O 1
ATOM 1023 N N . LEU A 1 129 ? -10.822 2.315 15.012 1.00 98.94 129 LEU A N 1
ATOM 1024 C CA . LEU A 1 129 ? -9.838 1.893 14.017 1.00 98.94 129 LEU A CA 1
ATOM 1025 C C . LEU A 1 129 ? -8.416 2.159 14.528 1.00 98.94 129 LEU A C 1
ATOM 1027 O O . LEU A 1 129 ? -8.064 3.287 14.874 1.00 98.94 129 LEU A O 1
ATOM 1031 N N . GLY A 1 130 ? -7.575 1.130 14.521 1.00 98.75 130 GLY A N 1
ATOM 1032 C CA . GLY A 1 130 ? -6.163 1.210 14.881 1.00 98.75 130 GLY A CA 1
ATOM 1033 C C . GLY A 1 130 ? -5.230 0.874 13.722 1.00 98.75 130 GLY A C 1
ATOM 1034 O O . GLY A 1 130 ? -5.502 -0.010 12.909 1.00 98.75 130 GLY A O 1
ATOM 1035 N N . LEU A 1 131 ? -4.086 1.552 13.681 1.00 98.69 131 LEU A N 1
ATOM 1036 C CA . LEU A 1 131 ? -2.904 1.141 12.932 1.00 98.69 131 LEU A CA 1
ATOM 1037 C C . LEU A 1 131 ? -1.969 0.426 13.910 1.00 98.69 131 LEU A C 1
ATOM 1039 O O . LEU A 1 131 ? -1.160 1.050 14.595 1.00 98.69 131 LEU A O 1
ATOM 1043 N N . LEU A 1 132 ? -2.124 -0.894 14.011 1.00 98.12 132 LEU A N 1
ATOM 1044 C CA . LEU A 1 132 ? -1.389 -1.727 14.954 1.00 98.12 132 LEU A CA 1
ATOM 1045 C C . LEU A 1 132 ? 0.064 -1.902 14.508 1.00 98.12 132 LEU A C 1
ATOM 1047 O O . LEU A 1 132 ? 0.358 -2.641 13.563 1.00 98.12 132 LEU A O 1
ATOM 1051 N N . ASN A 1 133 ? 0.961 -1.261 15.247 1.00 95.50 133 ASN A N 1
ATOM 1052 C CA . ASN A 1 133 ? 2.372 -1.601 15.372 1.00 95.50 133 ASN A CA 1
ATOM 1053 C C . ASN A 1 133 ? 2.883 -1.088 16.733 1.00 95.50 133 ASN A C 1
ATOM 1055 O O . ASN A 1 133 ? 2.077 -0.756 17.595 1.00 95.50 133 ASN A O 1
ATOM 1059 N N . LEU A 1 134 ? 4.197 -1.036 16.947 1.00 93.56 134 LEU A N 1
ATOM 1060 C CA . LEU A 1 134 ? 4.787 -0.317 18.076 1.00 93.56 134 LEU A CA 1
ATOM 1061 C C . LEU A 1 134 ? 5.806 0.711 17.545 1.00 93.56 134 LEU A C 1
ATOM 1063 O O . LEU A 1 134 ? 6.830 0.276 17.005 1.00 93.56 134 LEU A O 1
ATOM 1067 N N . PRO A 1 135 ? 5.548 2.029 17.675 1.00 95.81 135 PRO A N 1
ATOM 1068 C CA . PRO A 1 135 ? 4.313 2.631 18.194 1.00 95.81 135 PRO A CA 1
ATOM 1069 C C . PRO A 1 135 ? 3.071 2.368 17.320 1.00 95.81 135 PRO A C 1
ATOM 1071 O O . PRO A 1 135 ? 3.195 2.081 16.125 1.00 95.81 135 PRO A O 1
ATOM 1074 N N . TYR A 1 136 ? 1.880 2.472 17.919 1.00 97.69 136 TYR A N 1
ATOM 1075 C CA . TYR A 1 136 ? 0.590 2.452 17.216 1.00 97.69 136 TYR A CA 1
ATOM 1076 C C . TYR A 1 136 ? -0.044 3.847 17.131 1.00 97.69 136 TYR A C 1
ATOM 1078 O O . TYR A 1 136 ? 0.306 4.761 17.875 1.00 97.69 136 TYR A O 1
ATOM 1086 N N . ALA A 1 137 ? -1.050 3.980 16.267 1.00 98.69 137 ALA A N 1
ATOM 1087 C CA . ALA A 1 137 ? -1.971 5.113 16.281 1.00 98.69 137 ALA A CA 1
ATOM 1088 C C . ALA A 1 137 ? -3.419 4.627 16.180 1.00 98.69 137 ALA A C 1
ATOM 1090 O O . ALA A 1 137 ? -3.690 3.600 15.553 1.00 98.69 137 ALA A O 1
ATOM 1091 N N . THR A 1 138 ? -4.350 5.357 16.784 1.00 98.88 138 THR A N 1
ATOM 1092 C CA . THR A 1 138 ? -5.779 5.022 16.770 1.00 98.88 138 THR A CA 1
ATOM 1093 C C . THR A 1 138 ? -6.635 6.237 16.465 1.00 98.88 138 THR A C 1
ATOM 1095 O O . THR A 1 138 ? -6.285 7.370 16.792 1.00 98.88 138 THR A O 1
ATOM 1098 N N . LEU A 1 139 ? -7.783 5.972 15.855 1.00 98.94 139 LEU A N 1
ATOM 1099 C CA . LEU A 1 139 ? -8.901 6.889 15.763 1.00 98.94 139 LEU A CA 1
ATOM 1100 C C . LEU A 1 139 ? -10.135 6.123 16.227 1.00 98.94 139 LEU A C 1
ATOM 1102 O O . LEU A 1 139 ? -10.525 5.140 15.596 1.00 98.94 139 LEU A O 1
ATOM 1106 N N . GLY A 1 140 ? -10.726 6.544 17.336 1.00 98.44 140 GLY A N 1
ATOM 1107 C CA . GLY A 1 140 ? -11.833 5.828 17.956 1.00 98.44 140 GLY A CA 1
ATOM 1108 C C . GLY A 1 140 ? -12.706 6.724 18.812 1.00 98.44 140 GLY A C 1
ATOM 1109 O O . GLY A 1 140 ? -12.444 7.910 18.967 1.00 98.44 140 GLY A O 1
ATOM 1110 N N . ILE A 1 141 ? -13.774 6.153 19.341 1.00 98.75 141 ILE A N 1
ATOM 1111 C CA . ILE A 1 141 ? -14.705 6.828 20.231 1.00 98.75 141 ILE A CA 1
ATOM 1112 C C . ILE A 1 141 ? -14.378 6.448 21.663 1.00 98.75 141 ILE A C 1
ATOM 1114 O O . ILE A 1 141 ? -14.132 5.280 21.942 1.00 98.75 141 ILE A O 1
ATOM 1118 N N . GLU A 1 142 ? -14.396 7.425 22.561 1.00 98.50 142 GLU A N 1
ATOM 1119 C CA . GLU A 1 142 ? -14.353 7.225 24.003 1.00 98.50 142 GLU A CA 1
ATOM 1120 C C . GLU A 1 142 ? -15.702 7.608 24.614 1.00 98.50 142 GLU A C 1
ATOM 1122 O O . GLU A 1 142 ? -16.239 8.691 24.354 1.00 98.50 142 GLU A O 1
ATOM 1127 N N . LYS A 1 143 ? -16.248 6.730 25.456 1.00 98.12 143 LYS A N 1
ATOM 1128 C CA . LYS A 1 143 ? -17.461 6.999 26.227 1.00 98.12 143 LYS A CA 1
ATOM 1129 C C . LYS A 1 143 ? -17.080 7.475 27.628 1.00 98.12 143 LYS A C 1
ATOM 1131 O O . LYS A 1 143 ? -16.591 6.708 28.454 1.00 98.12 143 LYS A O 1
ATOM 1136 N N . GLY A 1 144 ? -17.319 8.754 27.903 1.00 94.88 144 GLY A N 1
ATOM 1137 C CA . GLY A 1 144 ? -17.349 9.287 29.267 1.00 94.88 144 GLY A CA 1
ATOM 1138 C C . GLY A 1 144 ? -18.696 9.008 29.941 1.00 94.88 144 GLY A C 1
ATOM 1139 O O . GLY A 1 144 ? -19.552 8.341 29.363 1.00 94.88 144 GLY A O 1
ATOM 1140 N N . THR A 1 145 ? -18.916 9.567 31.134 1.00 90.62 145 THR A N 1
ATOM 1141 C CA . THR A 1 145 ? -20.174 9.398 31.888 1.00 90.62 145 THR A CA 1
ATOM 1142 C C . THR A 1 145 ? -21.399 9.746 31.035 1.00 90.62 145 THR A C 1
ATOM 1144 O O . THR A 1 145 ? -22.251 8.891 30.811 1.00 90.62 145 THR A O 1
ATOM 1147 N N . ASP A 1 146 ? -21.408 10.941 30.429 1.00 88.69 146 ASP A N 1
ATOM 1148 C CA . ASP A 1 146 ? -22.594 11.467 29.730 1.00 88.69 146 ASP A CA 1
ATOM 1149 C C . ASP A 1 146 ? -22.345 11.833 28.261 1.00 88.69 146 ASP A C 1
ATOM 1151 O O . ASP A 1 146 ? -23.222 12.368 27.585 1.00 88.69 146 ASP A O 1
ATOM 1155 N N . ARG A 1 147 ? -21.146 11.568 27.728 1.00 94.25 147 ARG A N 1
ATOM 1156 C CA . ARG A 1 147 ? -20.776 12.006 26.374 1.00 94.25 147 ARG A CA 1
ATOM 1157 C C . ARG A 1 147 ? -19.909 11.005 25.629 1.00 94.25 147 ARG A C 1
ATOM 1159 O O . ARG A 1 147 ? -19.141 10.265 26.237 1.00 94.25 147 ARG A O 1
ATOM 1166 N N . LEU A 1 148 ? -20.051 11.024 24.308 1.00 97.81 148 LEU A N 1
ATOM 1167 C CA . LEU A 1 148 ? -19.153 10.366 23.368 1.00 97.81 148 LEU A CA 1
ATOM 1168 C C . LEU A 1 148 ? -18.188 11.415 22.805 1.00 97.81 148 LEU A C 1
ATOM 1170 O O . LEU A 1 148 ? -18.603 12.512 22.416 1.00 97.81 148 LEU A O 1
ATOM 1174 N N . GLU A 1 149 ? -16.910 11.075 22.750 1.00 98.31 149 GLU A N 1
ATOM 1175 C CA . GLU A 1 149 ? -15.866 11.895 22.137 1.00 98.31 149 GLU A CA 1
ATOM 1176 C C . GLU A 1 149 ? -15.147 11.070 21.076 1.00 98.31 149 GLU A C 1
ATOM 1178 O O . GLU A 1 149 ? -14.790 9.924 21.324 1.00 98.31 149 GLU A O 1
ATOM 1183 N N . LEU A 1 150 ? -14.916 11.652 19.903 1.00 98.69 150 LEU A N 1
ATOM 1184 C CA . LEU A 1 150 ? -13.956 11.126 18.944 1.00 98.69 150 LEU A CA 1
ATOM 1185 C C . LEU A 1 150 ? -12.553 11.486 19.425 1.00 98.69 150 LEU A C 1
ATOM 1187 O O . LEU A 1 150 ? -12.290 12.640 19.767 1.00 98.69 150 LEU A O 1
ATOM 1191 N N . VAL A 1 151 ? -11.654 10.512 19.408 1.00 98.75 151 VAL A N 1
ATOM 1192 C CA . VAL A 1 151 ? -10.292 10.627 19.914 1.00 98.75 151 VAL A CA 1
ATOM 1193 C C . VAL A 1 151 ? -9.321 10.060 18.892 1.00 98.75 151 VAL A C 1
ATOM 1195 O O . VAL A 1 151 ? -9.393 8.890 18.515 1.00 98.75 151 VAL A O 1
ATOM 1198 N N . PHE A 1 152 ? -8.405 10.912 18.449 1.00 98.88 152 PHE A N 1
ATOM 1199 C CA . PHE A 1 152 ? -7.181 10.510 17.774 1.00 98.88 152 PHE A CA 1
ATOM 1200 C C . PHE A 1 152 ? -6.065 10.393 18.813 1.00 98.88 152 PHE A C 1
ATOM 1202 O O . PHE A 1 152 ? -5.908 11.302 19.631 1.00 98.88 152 PHE A O 1
ATOM 1209 N N . TYR A 1 153 ? -5.291 9.312 18.752 1.00 98.75 153 TYR A N 1
ATOM 1210 C CA . TYR A 1 153 ? -4.091 9.120 19.564 1.00 98.75 153 TYR A CA 1
ATOM 1211 C C . TYR A 1 153 ? -2.930 8.601 18.711 1.00 98.75 153 TYR A C 1
ATOM 1213 O O . TYR A 1 153 ? -3.082 7.592 18.018 1.00 98.75 153 TYR A O 1
ATOM 1221 N N . ASP A 1 154 ? -1.775 9.261 18.798 1.00 98.50 154 ASP A N 1
ATOM 1222 C CA . ASP A 1 154 ? -0.496 8.822 18.230 1.00 98.50 154 ASP A CA 1
ATOM 1223 C C . ASP A 1 154 ? 0.489 8.517 19.361 1.00 98.50 154 ASP A C 1
ATOM 1225 O O . ASP A 1 154 ? 1.013 9.429 20.003 1.00 98.50 154 ASP A O 1
ATOM 1229 N N . GLN A 1 155 ? 0.780 7.232 19.575 1.00 97.94 155 GLN A N 1
ATOM 1230 C CA . GLN A 1 155 ? 1.715 6.797 20.610 1.00 97.94 155 GLN A CA 1
ATOM 1231 C C . GLN A 1 155 ? 3.153 7.253 20.325 1.00 97.94 155 GLN A C 1
ATOM 1233 O O . GLN A 1 155 ? 3.929 7.462 21.252 1.00 97.94 155 GLN A O 1
ATOM 1238 N N . GLY A 1 156 ? 3.537 7.410 19.055 1.00 96.19 156 GLY A N 1
ATO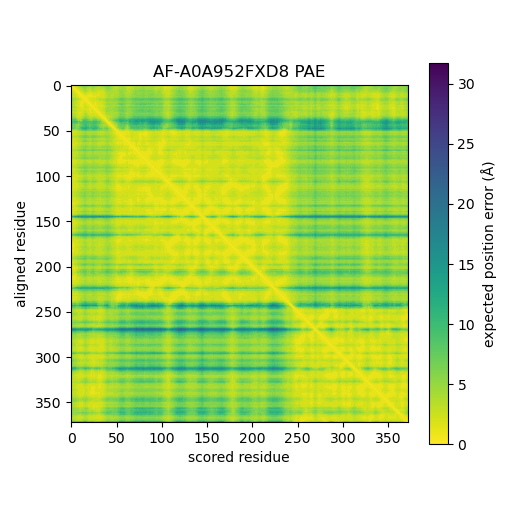M 1239 C CA . GLY A 1 156 ? 4.894 7.810 18.683 1.00 96.19 156 GLY A CA 1
ATOM 1240 C C . GLY A 1 156 ? 5.226 9.245 19.091 1.00 96.19 156 GLY A C 1
ATOM 1241 O O . GLY A 1 156 ? 6.389 9.556 19.344 1.00 96.19 156 GLY A O 1
ATOM 1242 N N . ARG A 1 157 ? 4.208 10.108 19.164 1.00 96.88 157 ARG A N 1
ATOM 1243 C CA . ARG A 1 157 ? 4.319 11.516 19.578 1.00 96.88 157 ARG A CA 1
ATOM 1244 C C . ARG A 1 157 ? 3.718 11.792 20.957 1.00 96.88 157 ARG A C 1
ATOM 1246 O O . ARG A 1 157 ? 3.829 12.918 21.429 1.00 96.88 157 ARG A O 1
ATOM 1253 N N . ASP A 1 158 ? 3.077 10.791 21.555 1.00 97.44 158 ASP A N 1
ATOM 1254 C CA . ASP A 1 158 ? 2.196 10.920 22.719 1.00 97.44 158 ASP A CA 1
ATOM 1255 C C . ASP A 1 158 ? 1.171 12.060 22.558 1.00 97.44 158 ASP A C 1
ATOM 1257 O O . ASP A 1 158 ? 0.964 12.904 23.428 1.00 97.44 158 ASP A O 1
ATOM 1261 N N . GLU A 1 159 ? 0.548 12.119 21.379 1.00 98.00 159 GLU A N 1
ATOM 1262 C CA . GLU A 1 159 ? -0.357 13.200 20.988 1.00 98.00 159 GLU A CA 1
ATOM 1263 C C . GLU A 1 159 ? -1.808 12.719 21.010 1.00 98.00 159 GLU A C 1
ATOM 1265 O O . GLU A 1 159 ? -2.139 11.692 20.420 1.00 98.00 159 GLU A O 1
ATOM 1270 N N . THR A 1 160 ? -2.689 13.490 21.654 1.00 98.50 160 THR A N 1
ATOM 1271 C CA . THR A 1 160 ? -4.135 13.230 21.688 1.00 98.50 160 THR A CA 1
ATOM 1272 C C . THR A 1 160 ? -4.910 14.430 21.157 1.00 98.50 160 THR A C 1
ATOM 1274 O O . THR A 1 160 ? -4.715 15.552 21.622 1.00 98.50 160 THR A O 1
ATOM 1277 N N . VAL A 1 161 ? -5.857 14.193 20.246 1.00 98.62 161 VAL A N 1
ATOM 1278 C CA . VAL A 1 161 ? -6.800 15.213 19.757 1.00 98.62 161 VAL A CA 1
ATOM 1279 C C . VAL A 1 161 ? -8.228 14.717 19.941 1.00 98.62 161 VAL A C 1
ATOM 1281 O O . VAL A 1 161 ? -8.540 13.578 19.597 1.00 98.62 161 VAL A O 1
ATOM 1284 N N . ARG A 1 162 ? -9.103 15.575 20.481 1.00 98.19 162 ARG A N 1
ATOM 1285 C CA . ARG A 1 162 ? -10.495 15.239 20.815 1.00 98.19 162 ARG A CA 1
ATOM 1286 C C . ARG A 1 162 ? -11.480 16.111 20.055 1.00 98.19 162 ARG A C 1
ATOM 1288 O O . ARG A 1 162 ? -11.293 17.320 19.952 1.00 98.19 162 ARG A O 1
ATOM 1295 N N . VAL A 1 163 ? -12.556 15.498 19.577 1.00 97.38 163 VAL A N 1
ATOM 1296 C CA . VAL A 1 163 ? -13.679 16.177 18.925 1.00 97.38 163 VAL A CA 1
ATOM 1297 C C . VAL A 1 163 ? -14.981 15.658 19.526 1.00 97.38 163 VAL A C 1
ATOM 1299 O O . VAL A 1 163 ? -15.152 14.460 19.744 1.00 97.38 163 VAL A O 1
ATOM 1302 N N . LYS A 1 164 ? -15.929 16.557 19.800 1.00 95.00 164 LYS A N 1
ATOM 1303 C CA . LYS A 1 164 ? -17.260 16.165 20.273 1.00 95.00 164 LYS A CA 1
ATOM 1304 C C . LYS A 1 164 ? -17.988 15.365 19.188 1.00 95.00 164 LYS A C 1
ATOM 1306 O O . LYS A 1 164 ? -18.042 15.792 18.037 1.00 95.00 164 LYS A O 1
ATOM 1311 N N . MET A 1 165 ? -18.595 14.244 19.567 1.00 95.88 165 MET A N 1
ATOM 1312 C CA . MET A 1 165 ? -19.428 13.461 18.655 1.00 95.88 165 MET A CA 1
ATOM 1313 C C . MET A 1 165 ? -20.758 14.151 18.343 1.00 95.88 165 MET A C 1
ATOM 1315 O O . MET A 1 165 ? -21.387 14.747 19.222 1.00 95.88 165 MET A O 1
ATOM 1319 N N . SER A 1 166 ? -21.209 13.999 17.098 1.00 90.25 166 SER A N 1
ATOM 1320 C CA . SER A 1 166 ? -22.584 14.263 16.675 1.00 90.25 166 SER A CA 1
ATOM 1321 C C . SER A 1 166 ? -23.253 12.926 16.350 1.00 90.25 166 SER A C 1
ATOM 1323 O O . SER A 1 166 ? -22.908 12.285 15.362 1.00 90.25 166 SER A O 1
ATOM 1325 N N . GLY A 1 167 ? -24.171 12.474 17.208 1.00 95.06 167 GLY A N 1
ATOM 1326 C CA . GLY A 1 167 ? -24.796 11.152 17.089 1.00 95.06 167 GLY A CA 1
ATOM 1327 C C . GLY A 1 167 ? -23.910 10.001 17.584 1.00 95.06 167 GLY A C 1
ATOM 1328 O O . GLY A 1 167 ? -22.954 10.207 18.332 1.00 95.06 167 GLY A O 1
ATOM 1329 N N . THR A 1 168 ? -24.267 8.773 17.200 1.00 97.44 168 THR A N 1
ATOM 1330 C CA . THR A 1 168 ? -23.603 7.535 17.654 1.00 97.44 168 THR A CA 1
ATOM 1331 C C . THR A 1 168 ? -22.893 6.778 16.538 1.00 97.44 168 THR A C 1
ATOM 1333 O O . THR A 1 168 ? -22.075 5.911 16.833 1.00 97.44 168 THR A O 1
ATOM 1336 N N . ARG A 1 169 ? -23.184 7.086 15.269 1.00 98.44 169 ARG A N 1
ATOM 1337 C CA . ARG A 1 169 ? -22.553 6.448 14.109 1.00 98.44 169 ARG A CA 1
ATOM 1338 C C . ARG A 1 169 ? -21.495 7.356 13.501 1.00 98.44 169 ARG A C 1
ATOM 1340 O O . ARG A 1 169 ? -21.688 8.568 13.442 1.00 98.44 169 ARG A O 1
ATOM 1347 N N . ILE A 1 170 ? -20.389 6.771 13.056 1.00 98.75 170 ILE A N 1
ATOM 1348 C CA . ILE A 1 170 ? -19.256 7.522 12.511 1.00 98.75 170 ILE A CA 1
ATOM 1349 C C . ILE A 1 170 ? -18.431 6.681 11.539 1.00 98.75 170 ILE A C 1
ATOM 1351 O O . ILE A 1 170 ? -18.265 5.474 11.725 1.00 98.75 170 ILE A O 1
ATOM 1355 N N . TRP A 1 171 ? -17.872 7.348 10.531 1.00 98.88 171 TRP A N 1
ATOM 1356 C CA . TRP A 1 171 ? -16.845 6.799 9.660 1.00 98.88 171 TRP A CA 1
ATOM 1357 C C . TRP A 1 171 ? -15.465 7.216 10.161 1.00 98.88 171 TRP A C 1
ATOM 1359 O O . TRP A 1 171 ? -15.184 8.405 10.307 1.00 98.88 171 TRP A O 1
ATOM 1369 N N . LEU A 1 172 ? -14.594 6.238 10.381 1.00 98.94 172 LEU A N 1
ATOM 1370 C CA . LEU A 1 172 ? -13.214 6.408 10.832 1.00 98.94 172 LEU A CA 1
ATOM 1371 C C . LEU A 1 172 ? -12.288 5.990 9.695 1.00 98.94 172 LEU A C 1
ATOM 1373 O O . LEU A 1 172 ? -12.454 4.906 9.137 1.00 98.94 172 LEU A O 1
ATOM 1377 N N . ARG A 1 173 ? -11.322 6.828 9.323 1.00 98.94 173 ARG A N 1
ATOM 1378 C CA . ARG A 1 173 ? -10.473 6.577 8.158 1.00 98.94 173 ARG A CA 1
ATOM 1379 C C . ARG A 1 173 ? -9.012 6.860 8.436 1.00 98.94 173 ARG A C 1
ATOM 1381 O O . ARG A 1 173 ? -8.681 7.846 9.091 1.00 98.94 173 ARG A O 1
ATOM 1388 N N . ALA A 1 174 ? -8.150 6.031 7.862 1.00 98.81 174 ALA A N 1
ATOM 1389 C CA . ALA A 1 174 ? -6.723 6.297 7.775 1.00 98.81 174 ALA A CA 1
ATOM 1390 C C . ALA A 1 174 ? -6.275 6.223 6.314 1.00 98.81 174 ALA A C 1
ATOM 1392 O O . ALA A 1 174 ? -6.539 5.240 5.634 1.00 98.81 174 ALA A O 1
ATOM 1393 N N . ASP A 1 175 ? -5.594 7.252 5.830 1.00 98.56 175 ASP A N 1
ATOM 1394 C CA . ASP A 1 175 ? -4.907 7.264 4.543 1.00 98.56 175 ASP A CA 1
ATOM 1395 C C . ASP A 1 175 ? -3.452 6.859 4.794 1.00 98.56 175 ASP A C 1
ATOM 1397 O O . ASP A 1 175 ? -2.727 7.597 5.458 1.00 98.56 175 ASP A O 1
ATOM 1401 N N . CYS A 1 176 ? -3.034 5.673 4.337 1.00 98.31 176 CYS A N 1
ATOM 1402 C CA . CYS A 1 176 ? -1.690 5.136 4.570 1.00 98.31 176 CYS A CA 1
ATOM 1403 C C . CYS A 1 176 ? -0.871 5.101 3.275 1.00 98.31 176 CYS A C 1
ATOM 1405 O O . CYS A 1 176 ? -1.278 4.475 2.292 1.00 98.31 176 CYS A O 1
ATOM 1407 N N . ASP A 1 177 ? 0.315 5.702 3.314 1.00 96.25 177 ASP A N 1
ATOM 1408 C CA . ASP A 1 177 ? 1.320 5.660 2.259 1.00 96.25 177 ASP A CA 1
ATOM 1409 C C . ASP A 1 177 ? 2.583 4.956 2.771 1.00 96.25 177 ASP A C 1
ATOM 1411 O O . ASP A 1 177 ? 3.335 5.465 3.602 1.00 96.25 177 ASP A O 1
ATOM 1415 N N . TYR A 1 178 ? 2.816 3.751 2.258 1.00 94.88 178 TYR A N 1
ATOM 1416 C CA . TYR A 1 178 ? 3.944 2.899 2.625 1.00 94.88 178 TYR A CA 1
ATOM 1417 C C . TYR A 1 178 ? 5.202 3.184 1.796 1.00 94.88 178 TYR A C 1
ATOM 1419 O O . TYR A 1 178 ? 6.243 2.586 2.058 1.00 94.88 178 TYR A O 1
ATOM 1427 N N . LEU A 1 179 ? 5.130 4.072 0.798 1.00 91.19 179 LEU A N 1
ATOM 1428 C CA . LEU A 1 179 ? 6.315 4.590 0.109 1.00 91.19 179 LEU A CA 1
ATOM 1429 C C . LEU A 1 179 ? 6.976 5.695 0.934 1.00 91.19 179 LEU A C 1
ATOM 1431 O O . LEU A 1 179 ? 8.201 5.744 1.012 1.00 91.19 179 LEU A O 1
ATOM 1435 N N . THR A 1 180 ? 6.167 6.557 1.557 1.00 94.50 180 THR A N 1
ATOM 1436 C CA . THR A 1 180 ? 6.642 7.632 2.446 1.00 94.50 180 THR A CA 1
ATOM 1437 C C . THR A 1 180 ? 6.659 7.235 3.923 1.00 94.50 180 THR A C 1
ATOM 1439 O O . THR A 1 180 ? 7.254 7.938 4.738 1.00 94.50 180 THR A O 1
ATOM 1442 N N . GLU A 1 181 ? 6.077 6.081 4.269 1.00 96.75 181 GLU A N 1
ATOM 1443 C CA . GLU A 1 181 ? 5.969 5.567 5.640 1.00 96.75 181 GLU A CA 1
ATOM 1444 C C . GLU A 1 181 ? 5.173 6.519 6.541 1.00 96.75 181 GLU A C 1
ATOM 1446 O O . GLU A 1 181 ? 5.580 6.848 7.663 1.00 96.75 181 GLU A O 1
ATOM 1451 N N . ARG A 1 182 ? 4.046 7.009 6.013 1.00 97.94 182 ARG A N 1
ATOM 1452 C CA . ARG A 1 182 ? 3.188 8.010 6.648 1.00 97.94 182 ARG A CA 1
ATOM 1453 C C . ARG A 1 182 ? 1.723 7.618 6.604 1.00 97.94 182 ARG A C 1
ATOM 1455 O O . ARG A 1 182 ? 1.258 6.996 5.651 1.00 97.94 182 ARG A O 1
ATOM 1462 N N . 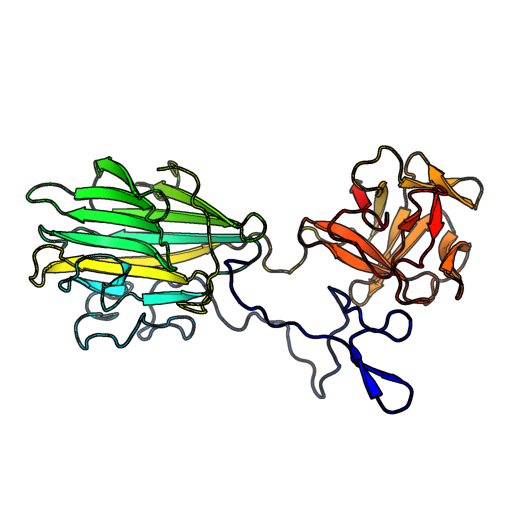ALA A 1 183 ? 0.985 8.023 7.630 1.00 98.56 183 ALA A N 1
ATOM 1463 C CA . ALA A 1 183 ? -0.467 7.957 7.633 1.00 98.56 183 ALA A CA 1
ATOM 1464 C C . ALA A 1 183 ? -1.104 9.255 8.125 1.00 98.56 183 ALA A C 1
ATOM 1466 O O . ALA A 1 183 ? -0.521 9.998 8.913 1.00 98.56 183 ALA A O 1
ATOM 1467 N N . ARG A 1 184 ? -2.332 9.511 7.674 1.00 98.75 184 ARG A N 1
ATOM 1468 C CA . ARG A 1 184 ? -3.179 10.606 8.161 1.00 98.75 184 ARG A CA 1
ATOM 1469 C C . ARG A 1 184 ? -4.560 10.076 8.489 1.00 98.75 184 ARG A C 1
ATOM 1471 O O . ARG A 1 184 ? -5.100 9.266 7.740 1.00 98.75 184 ARG A O 1
ATOM 1478 N N . PHE A 1 185 ? -5.132 10.547 9.587 1.00 98.88 185 PHE A N 1
ATOM 1479 C CA . PHE A 1 185 ? -6.467 10.152 10.007 1.00 98.88 185 PHE A CA 1
ATOM 1480 C C . PHE A 1 185 ? -7.501 11.207 9.627 1.00 98.88 185 PHE A C 1
ATOM 1482 O O . PHE A 1 185 ? -7.234 12.409 9.601 1.00 98.88 185 PHE A O 1
ATOM 1489 N N . SER A 1 186 ? -8.702 10.740 9.313 1.00 98.88 186 SER A N 1
ATOM 1490 C CA . SER A 1 186 ? -9.868 11.587 9.085 1.00 98.88 186 SER A CA 1
ATOM 1491 C C . SER A 1 186 ? -11.136 10.870 9.527 1.00 98.88 186 SER A C 1
ATOM 1493 O O . SER A 1 186 ? -11.169 9.645 9.626 1.00 98.88 186 SER A O 1
ATOM 1495 N N . TYR A 1 187 ? -12.188 11.632 9.798 1.00 98.88 187 TYR A N 1
ATOM 1496 C CA . TYR A 1 187 ? -13.479 11.099 10.220 1.00 98.88 187 TYR A CA 1
ATOM 1497 C C . TYR A 1 187 ? -14.622 11.767 9.461 1.00 98.88 187 TYR A C 1
ATOM 1499 O O . TYR A 1 187 ? -14.445 12.847 8.902 1.00 98.88 187 TYR A O 1
ATOM 1507 N N . SER A 1 188 ? -15.794 11.141 9.451 1.00 98.62 188 SER A N 1
ATOM 1508 C CA . SER A 1 188 ? -17.000 11.697 8.838 1.00 98.62 188 SER A CA 1
ATOM 1509 C C . SER A 1 188 ? -18.251 11.295 9.616 1.00 98.62 188 SER A C 1
ATOM 1511 O O . SER A 1 188 ? -18.360 10.158 10.073 1.00 98.62 188 SER A O 1
ATOM 1513 N N . PHE A 1 189 ? -19.197 12.227 9.752 1.00 97.75 189 PHE A N 1
ATOM 1514 C CA . PHE A 1 189 ? -20.514 11.981 10.355 1.00 97.75 189 PHE A CA 1
ATOM 1515 C C . PHE A 1 189 ? -21.602 11.652 9.318 1.00 97.75 189 PHE A C 1
ATOM 1517 O O . PHE A 1 189 ? -22.666 11.172 9.693 1.00 97.75 189 PHE A O 1
ATOM 1524 N N . ASP A 1 190 ? -21.352 11.909 8.031 1.00 96.50 190 ASP A N 1
ATOM 1525 C CA . ASP A 1 190 ? -22.307 11.724 6.928 1.00 96.50 190 ASP A CA 1
ATOM 1526 C C . ASP A 1 190 ? -21.869 10.647 5.916 1.00 96.50 190 ASP A C 1
ATOM 1528 O O . ASP A 1 190 ? -22.621 10.308 5.006 1.00 96.50 190 ASP A O 1
ATOM 1532 N N . GLY A 1 191 ? -20.650 10.118 6.053 1.00 96.81 191 GLY A N 1
ATOM 1533 C CA . GLY A 1 191 ? -20.037 9.167 5.124 1.00 96.81 191 GLY A CA 1
ATOM 1534 C C . GLY A 1 191 ? -19.549 9.789 3.810 1.00 96.81 191 GLY A C 1
ATOM 1535 O O . GLY A 1 191 ? -19.007 9.073 2.967 1.00 96.81 191 GLY A O 1
ATOM 1536 N N . ILE A 1 192 ? -19.699 11.104 3.629 1.00 96.88 192 ILE A N 1
ATOM 1537 C CA . ILE A 1 192 ? -19.398 11.833 2.389 1.00 96.88 192 ILE A CA 1
ATOM 1538 C C . ILE A 1 192 ? -18.217 12.777 2.616 1.00 96.88 192 ILE A C 1
ATOM 1540 O O . ILE A 1 192 ? -17.187 12.674 1.944 1.00 96.88 192 ILE A O 1
ATOM 1544 N N . SER A 1 193 ? -18.345 13.678 3.586 1.00 97.88 193 SER A N 1
ATOM 1545 C CA . SER A 1 193 ? -17.365 14.717 3.888 1.00 97.88 193 SER A CA 1
ATOM 1546 C C . SER A 1 193 ? -16.480 14.267 5.038 1.00 97.88 193 SER A C 1
ATOM 1548 O O . SER A 1 193 ? -16.967 13.998 6.134 1.00 97.88 193 SER A O 1
ATOM 1550 N N . PHE A 1 194 ? -15.173 14.182 4.794 1.00 98.50 194 PHE A N 1
ATOM 1551 C CA . PHE A 1 194 ? -14.215 13.725 5.796 1.00 98.50 194 PHE A CA 1
ATOM 1552 C C . PHE A 1 194 ? -13.305 14.852 6.263 1.00 98.50 194 PHE A C 1
ATOM 1554 O O . PHE A 1 194 ? -12.614 15.478 5.458 1.00 98.50 194 PHE A O 1
ATOM 1561 N N . THR A 1 195 ? -13.254 15.037 7.576 1.00 98.62 195 THR A N 1
ATOM 1562 C CA . THR A 1 195 ? -12.455 16.056 8.251 1.00 98.62 195 THR A CA 1
ATOM 1563 C C . THR A 1 195 ? -11.155 15.433 8.768 1.00 98.62 195 THR A C 1
ATOM 1565 O O . THR A 1 195 ? -11.217 14.434 9.491 1.00 98.62 195 THR A O 1
ATOM 1568 N N . PRO A 1 196 ? -9.972 15.974 8.418 1.00 98.62 196 PRO A N 1
ATOM 1569 C CA . PRO A 1 196 ? -8.698 15.538 8.992 1.00 98.62 196 PRO A CA 1
ATOM 1570 C C . PRO A 1 196 ? -8.639 15.755 10.509 1.00 98.62 196 PRO A C 1
ATOM 1572 O O . PRO A 1 196 ? -9.230 16.701 11.030 1.00 98.62 196 PRO A O 1
ATOM 1575 N N . ILE A 1 197 ? -7.896 14.906 11.216 1.00 98.50 197 ILE A N 1
ATOM 1576 C CA . ILE A 1 197 ? -7.671 15.022 12.661 1.00 98.50 197 ILE A CA 1
ATOM 1577 C C . ILE A 1 197 ? -6.248 14.584 13.014 1.00 98.50 197 ILE A C 1
ATOM 1579 O O . ILE A 1 197 ? -5.752 13.595 12.475 1.00 98.50 197 ILE A O 1
ATOM 1583 N N . GLY A 1 198 ? -5.611 15.320 13.927 1.00 97.44 198 GLY A N 1
ATOM 1584 C CA . GLY A 1 198 ? -4.234 15.059 14.338 1.00 97.44 198 GLY A CA 1
ATOM 1585 C C . GLY A 1 198 ? -3.182 15.415 13.284 1.00 97.44 198 GLY A C 1
ATOM 1586 O O . GLY A 1 198 ? -3.481 15.950 12.211 1.00 97.44 198 GLY A O 1
ATOM 1587 N N . GLY A 1 199 ? -1.926 15.134 13.627 1.00 95.62 199 GLY A N 1
ATOM 1588 C CA . GLY A 1 199 ? -0.777 15.252 12.734 1.00 95.62 199 GLY A CA 1
ATOM 1589 C C . GLY A 1 199 ? -0.592 14.054 11.797 1.00 95.62 199 GLY A C 1
ATOM 1590 O O . GLY A 1 199 ? -1.380 13.111 11.759 1.00 95.62 199 GLY A O 1
ATOM 1591 N N . GLU A 1 200 ? 0.485 14.097 11.014 1.00 97.38 200 GLU A N 1
ATOM 1592 C CA . GLU A 1 200 ? 0.931 12.940 10.236 1.00 97.38 200 GLU A CA 1
ATOM 1593 C C . GLU A 1 200 ? 1.618 11.919 11.152 1.00 97.38 200 GLU A C 1
ATOM 1595 O O . GLU A 1 200 ? 2.540 12.269 11.889 1.00 97.38 200 GLU A O 1
ATOM 1600 N N . VAL A 1 201 ? 1.194 10.659 11.069 1.00 98.31 201 VAL A N 1
ATOM 1601 C CA . VAL A 1 201 ? 1.746 9.550 11.852 1.00 98.31 201 VAL A CA 1
ATOM 1602 C C . VAL A 1 201 ? 2.886 8.897 11.082 1.00 98.31 201 VAL A C 1
ATOM 1604 O O . VAL A 1 201 ? 2.740 8.548 9.908 1.00 98.31 201 VAL A O 1
ATOM 1607 N N . VAL A 1 202 ? 4.017 8.685 11.755 1.00 97.75 202 VAL A N 1
ATOM 1608 C CA . VAL A 1 202 ? 5.140 7.907 11.218 1.00 97.75 202 VAL A CA 1
ATOM 1609 C C . VAL A 1 202 ? 4.829 6.421 11.349 1.00 97.75 202 VAL A C 1
ATOM 1611 O O . VAL A 1 202 ? 4.688 5.898 12.451 1.00 97.75 202 VAL A O 1
ATOM 1614 N N . LEU A 1 203 ? 4.765 5.717 10.221 1.00 97.44 203 LEU A N 1
ATOM 1615 C CA . LEU A 1 203 ? 4.596 4.271 10.212 1.00 97.44 203 LEU A CA 1
ATOM 1616 C C . LEU A 1 203 ? 5.964 3.600 10.308 1.00 97.44 203 LEU A C 1
ATOM 1618 O O . LEU A 1 203 ? 6.865 3.876 9.517 1.00 97.44 203 LEU A O 1
ATOM 1622 N N . VAL A 1 204 ? 6.126 2.683 11.258 1.00 93.56 204 VAL A N 1
ATOM 1623 C CA . VAL A 1 204 ? 7.412 2.015 11.485 1.00 93.56 204 VAL A CA 1
ATOM 1624 C C . VAL A 1 204 ? 7.353 0.532 11.157 1.00 93.56 204 VAL A C 1
ATOM 1626 O O . VAL A 1 204 ? 6.294 -0.092 11.159 1.00 93.56 204 VAL A O 1
ATOM 1629 N N . TYR A 1 205 ? 8.521 -0.041 10.889 1.00 92.88 205 TYR A N 1
ATOM 1630 C CA . TYR A 1 205 ? 8.763 -1.469 11.040 1.00 92.88 205 TYR A CA 1
ATOM 1631 C C . TYR A 1 205 ? 9.836 -1.641 12.097 1.00 92.88 205 TYR A C 1
ATOM 1633 O O . TYR A 1 205 ? 10.850 -0.945 12.059 1.00 92.88 205 TYR A O 1
ATOM 1641 N N . GLN A 1 206 ? 9.634 -2.592 12.995 1.00 91.06 206 GLN A N 1
ATOM 1642 C CA . GLN A 1 206 ? 10.629 -2.971 13.982 1.00 91.06 206 GLN A CA 1
ATOM 1643 C C . GLN A 1 206 ? 10.679 -4.500 14.123 1.00 91.06 206 GLN A C 1
ATOM 1645 O O . GLN A 1 206 ? 9.831 -5.229 13.599 1.00 91.06 206 GLN A O 1
ATOM 1650 N N . THR A 1 207 ? 11.717 -4.994 14.792 1.00 91.50 207 THR A N 1
ATOM 1651 C CA . THR A 1 207 ? 11.998 -6.429 14.962 1.00 91.50 207 THR A CA 1
ATOM 1652 C C . THR A 1 207 ? 11.487 -7.019 16.278 1.00 91.50 207 THR A C 1
ATOM 1654 O O . THR A 1 207 ? 11.594 -8.223 16.471 1.00 91.50 207 THR A O 1
ATOM 1657 N N . PHE A 1 208 ? 10.910 -6.204 17.158 1.00 90.88 208 PHE A N 1
ATOM 1658 C CA . PHE A 1 208 ? 10.229 -6.609 18.386 1.00 90.88 208 PHE A CA 1
ATOM 1659 C C . PHE A 1 208 ? 8.891 -7.326 18.114 1.00 90.88 208 PHE A C 1
ATOM 1661 O O . PHE A 1 208 ? 8.710 -8.454 18.553 1.00 90.88 208 PHE A O 1
ATOM 1668 N N . THR A 1 209 ? 7.977 -6.737 17.332 1.00 90.31 209 THR A N 1
ATOM 1669 C CA . THR A 1 209 ? 6.731 -7.410 16.892 1.00 90.31 209 THR A CA 1
ATOM 1670 C C . THR A 1 209 ? 6.919 -8.178 15.584 1.00 90.31 209 THR A C 1
ATOM 1672 O O . THR A 1 209 ? 6.118 -9.050 15.258 1.00 90.31 209 THR A O 1
ATOM 1675 N N . PHE A 1 210 ? 7.964 -7.850 14.810 1.00 93.69 210 PHE A N 1
ATOM 1676 C CA . PHE A 1 210 ? 8.330 -8.504 13.544 1.00 93.69 210 PHE A CA 1
ATOM 1677 C C . PHE A 1 210 ? 7.243 -8.464 12.444 1.00 93.69 210 PHE A C 1
ATOM 1679 O O . PHE A 1 210 ? 7.349 -9.138 11.409 1.00 93.69 210 PHE A O 1
ATOM 1686 N N . GLN A 1 211 ? 6.188 -7.674 12.644 1.00 94.81 211 GLN A N 1
ATOM 1687 C CA . GLN A 1 211 ? 5.070 -7.531 11.720 1.00 94.81 211 GLN A CA 1
ATOM 1688 C C . GLN A 1 211 ? 5.065 -6.148 11.067 1.00 94.81 211 GLN A C 1
ATOM 1690 O O . GLN A 1 211 ? 5.538 -5.160 11.628 1.00 94.81 211 GLN A O 1
ATOM 1695 N N . GLY A 1 212 ? 4.508 -6.084 9.857 1.00 96.81 212 GLY A N 1
ATOM 1696 C CA . GLY A 1 212 ? 4.091 -4.806 9.291 1.00 96.81 212 GLY A CA 1
ATOM 1697 C C . GLY A 1 212 ? 2.857 -4.263 10.009 1.00 96.81 212 GLY A C 1
ATOM 1698 O O . GLY A 1 212 ? 2.216 -4.973 10.788 1.00 96.81 212 GLY A O 1
ATOM 1699 N N . VAL A 1 213 ? 2.496 -3.022 9.693 1.00 97.88 213 VAL A N 1
ATOM 1700 C CA . VAL A 1 213 ? 1.264 -2.388 10.169 1.00 97.88 213 VAL A CA 1
ATOM 1701 C C . VAL A 1 213 ? 0.061 -3.280 9.852 1.00 97.88 213 VAL A C 1
ATOM 1703 O O . VAL A 1 213 ? -0.071 -3.826 8.749 1.00 97.88 213 VAL A O 1
ATOM 1706 N N . ARG A 1 214 ? -0.841 -3.424 10.821 1.00 98.25 214 ARG A N 1
ATOM 1707 C CA . ARG A 1 214 ? -2.139 -4.077 10.623 1.00 98.25 214 ARG A CA 1
ATOM 1708 C C . ARG A 1 214 ? -3.256 -3.088 10.903 1.00 98.25 214 ARG A C 1
ATOM 1710 O O . ARG A 1 214 ? -3.147 -2.277 11.816 1.00 98.25 214 ARG A O 1
ATOM 1717 N N . TYR A 1 215 ? -4.328 -3.164 10.132 1.00 98.69 215 TYR A N 1
ATOM 1718 C CA . TYR A 1 215 ? -5.546 -2.420 10.428 1.00 98.69 215 TYR A CA 1
ATOM 1719 C C . TYR A 1 215 ? -6.338 -3.202 11.461 1.00 98.69 215 TYR A C 1
ATOM 1721 O O . TYR A 1 215 ? -6.606 -4.379 11.226 1.00 98.69 215 TYR A O 1
ATOM 1729 N N . GLY A 1 216 ? -6.645 -2.577 12.593 1.00 98.62 216 GLY A N 1
ATOM 1730 C CA . GLY A 1 216 ? -7.320 -3.196 13.727 1.00 98.62 216 GLY A CA 1
ATOM 1731 C C . GLY A 1 216 ? -8.679 -2.565 14.001 1.00 98.62 216 GLY A C 1
ATOM 1732 O O . GLY A 1 216 ? -8.785 -1.343 14.025 1.00 98.62 216 GLY A O 1
ATOM 1733 N N . LEU A 1 217 ? -9.687 -3.396 14.235 1.00 98.94 217 LEU A N 1
ATOM 1734 C CA . LEU A 1 217 ? -10.952 -3.019 14.861 1.00 98.94 217 LEU A CA 1
ATOM 1735 C C . LEU A 1 217 ? -10.875 -3.446 16.322 1.00 98.94 217 LEU A C 1
ATOM 1737 O O . LEU A 1 217 ? -10.488 -4.583 16.594 1.00 98.94 217 LEU A O 1
ATOM 1741 N N . PHE A 1 218 ? -11.186 -2.550 17.248 1.00 98.94 218 PHE A N 1
ATOM 1742 C CA . PHE A 1 218 ? -11.000 -2.812 18.674 1.00 98.94 218 PHE A CA 1
ATOM 1743 C C . PHE A 1 218 ? -12.138 -2.250 19.516 1.00 98.94 218 PHE A C 1
ATOM 1745 O O . PHE A 1 218 ? -12.773 -1.271 19.126 1.00 98.94 218 PHE A O 1
ATOM 1752 N N . SER A 1 219 ? -12.344 -2.844 20.691 1.00 98.81 219 SER A N 1
ATOM 1753 C CA . SER A 1 219 ? -13.205 -2.324 21.753 1.00 98.81 219 SER A CA 1
ATOM 1754 C C . SER A 1 219 ? -12.671 -2.780 23.112 1.00 98.81 219 SER A C 1
ATOM 1756 O O . SER A 1 219 ? -12.408 -3.965 23.302 1.00 98.81 219 SER A O 1
ATOM 1758 N N . TYR A 1 220 ? -12.472 -1.859 24.052 1.00 98.81 220 TYR A N 1
ATOM 1759 C CA . TYR A 1 220 ? -12.012 -2.164 25.410 1.00 98.81 220 TYR A CA 1
ATOM 1760 C C . TYR A 1 220 ? -12.525 -1.134 26.414 1.00 98.81 220 TYR A C 1
ATOM 1762 O O . TYR A 1 220 ? -12.933 -0.045 26.029 1.00 98.81 220 TYR A O 1
ATOM 1770 N N . ASN A 1 221 ? -12.484 -1.457 27.704 1.00 98.56 221 ASN A N 1
ATOM 1771 C CA . ASN A 1 221 ? -12.862 -0.560 28.790 1.00 98.56 221 ASN A CA 1
ATOM 1772 C C . ASN A 1 221 ? -11.656 -0.268 29.697 1.00 98.56 221 ASN A C 1
ATOM 1774 O O . ASN A 1 221 ? -10.931 -1.173 30.112 1.00 98.56 221 ASN A O 1
ATOM 1778 N N . ARG A 1 222 ? -11.445 1.009 30.030 1.00 97.38 222 ARG A N 1
ATOM 1779 C CA . ARG A 1 222 ? -10.280 1.479 30.806 1.00 97.38 222 ARG A CA 1
ATOM 1780 C C . ARG A 1 222 ? -10.456 1.467 32.323 1.00 97.38 222 ARG A C 1
ATOM 1782 O O . ARG A 1 222 ? -9.516 1.781 33.044 1.00 97.38 222 ARG A O 1
ATOM 1789 N N . THR A 1 223 ? -11.644 1.145 32.824 1.00 95.88 223 THR A N 1
ATOM 1790 C CA . THR A 1 223 ? -11.962 1.196 34.264 1.00 95.88 223 THR A CA 1
ATOM 1791 C C . THR A 1 223 ? -11.617 -0.095 35.005 1.00 95.88 223 THR A C 1
ATOM 1793 O O . THR A 1 223 ? -11.792 -0.168 36.217 1.00 95.88 223 THR A O 1
ATOM 1796 N N . GLY A 1 224 ? -11.121 -1.115 34.297 1.00 93.00 224 GLY A N 1
ATOM 1797 C CA . GLY A 1 224 ? -10.810 -2.422 34.879 1.00 93.00 224 GLY A CA 1
ATOM 1798 C C . GLY A 1 224 ? -12.002 -3.385 34.950 1.00 93.00 224 GLY A C 1
ATOM 1799 O O . GLY A 1 224 ? -11.844 -4.492 35.456 1.00 93.00 224 GLY A O 1
ATOM 1800 N N . ALA A 1 225 ? -13.170 -3.001 34.428 1.00 94.56 225 ALA A N 1
ATOM 1801 C CA . ALA A 1 225 ? -14.374 -3.831 34.354 1.00 94.56 225 ALA A CA 1
ATOM 1802 C C . ALA A 1 225 ? -14.800 -4.084 32.899 1.00 94.56 225 ALA A C 1
ATOM 1804 O O . ALA A 1 225 ? -14.344 -3.402 31.982 1.00 94.56 225 ALA A O 1
ATOM 1805 N N . GLU A 1 226 ? -15.669 -5.072 32.679 1.00 97.25 226 GLU A N 1
ATOM 1806 C CA . GLU A 1 226 ? -16.331 -5.228 31.381 1.00 97.25 226 GLU A CA 1
ATOM 1807 C C . GLU A 1 226 ? -17.273 -4.049 31.110 1.00 97.25 226 GLU A C 1
ATOM 1809 O O . GLU A 1 226 ? -17.942 -3.535 32.011 1.00 97.25 226 GLU A O 1
ATOM 1814 N N . GLY A 1 227 ? -17.321 -3.628 29.852 1.00 97.56 227 GLY A N 1
ATOM 1815 C CA . GLY A 1 227 ? -18.044 -2.446 29.417 1.00 97.56 227 GLY A CA 1
ATOM 1816 C C . GLY A 1 227 ? -19.373 -2.737 28.726 1.00 97.56 227 GLY A C 1
ATOM 1817 O O . GLY A 1 227 ? -20.185 -3.572 29.148 1.00 97.56 227 GLY A O 1
ATOM 1818 N N . GLY A 1 228 ? -19.648 -1.944 27.697 1.00 98.44 228 GLY A N 1
ATOM 1819 C CA . GLY A 1 228 ? -20.696 -2.184 26.715 1.00 98.44 228 GLY A CA 1
ATOM 1820 C C . GLY A 1 228 ? -20.146 -2.926 25.500 1.00 98.44 228 GLY A C 1
ATOM 1821 O O . GLY A 1 228 ? -19.314 -3.825 25.623 1.00 98.44 228 GLY A O 1
ATOM 1822 N N . PHE A 1 229 ? -20.608 -2.536 24.316 1.00 98.81 229 PHE A N 1
ATOM 1823 C CA . PHE A 1 229 ? -20.111 -3.060 23.047 1.00 98.81 229 PHE A CA 1
ATOM 1824 C C . PHE A 1 229 ? -20.132 -1.989 21.955 1.00 98.81 229 PHE A C 1
ATOM 1826 O O . PHE A 1 229 ? -20.860 -0.997 22.044 1.00 98.81 229 PHE A O 1
ATOM 1833 N N . ALA A 1 230 ? -19.335 -2.220 20.914 1.00 98.81 230 ALA A N 1
ATOM 1834 C CA . ALA A 1 230 ? -19.347 -1.442 19.682 1.00 98.81 230 ALA A CA 1
ATOM 1835 C C . ALA A 1 230 ? -19.714 -2.351 18.505 1.00 98.81 230 ALA A C 1
ATOM 1837 O O . ALA A 1 230 ? -19.218 -3.477 18.409 1.00 98.81 230 ALA A O 1
ATOM 1838 N N . ASP A 1 231 ? -20.569 -1.842 17.619 1.00 98.94 231 ASP A N 1
ATOM 1839 C CA . ASP A 1 231 ? -20.986 -2.534 16.402 1.00 98.94 231 ASP A CA 1
ATOM 1840 C C . ASP A 1 231 ? -20.265 -1.919 15.195 1.00 98.94 231 ASP A C 1
ATOM 1842 O O . ASP A 1 231 ? -20.363 -0.720 14.929 1.00 98.94 231 ASP A O 1
ATOM 1846 N N . PHE A 1 232 ? -19.548 -2.744 14.444 1.00 98.94 232 PHE A N 1
ATOM 1847 C CA . PHE A 1 232 ? -18.863 -2.382 13.210 1.00 98.94 232 PHE A CA 1
ATOM 1848 C C . PHE A 1 232 ? -19.711 -2.863 12.036 1.00 98.94 232 PHE A C 1
ATOM 1850 O O . PHE A 1 232 ? -19.887 -4.062 11.844 1.00 98.94 232 PHE A O 1
ATOM 1857 N N . ASP A 1 233 ? -20.251 -1.918 11.274 1.00 98.75 233 ASP A N 1
ATOM 1858 C CA . ASP A 1 233 ? -21.083 -2.175 10.092 1.00 98.75 233 ASP A CA 1
ATOM 1859 C C . ASP A 1 233 ? -20.219 -2.688 8.940 1.00 98.75 233 ASP A C 1
ATOM 1861 O O . ASP A 1 233 ? -20.509 -3.696 8.311 1.00 98.75 233 ASP A O 1
ATOM 1865 N N . SER A 1 234 ? -19.103 -2.008 8.685 1.00 98.75 234 SER A N 1
ATOM 1866 C CA . SER A 1 234 ? -18.250 -2.337 7.552 1.00 98.75 234 SER A CA 1
ATOM 1867 C C . SER A 1 234 ? -16.839 -1.799 7.711 1.00 98.75 234 SER A C 1
ATOM 1869 O O . SER A 1 234 ? -16.580 -0.817 8.413 1.00 98.75 234 SER A O 1
ATOM 1871 N N . MET A 1 235 ? -15.915 -2.448 7.008 1.00 98.50 235 MET A N 1
ATOM 1872 C CA . MET A 1 235 ? -14.582 -1.944 6.727 1.00 98.50 235 MET A CA 1
ATOM 1873 C C . MET A 1 235 ? -14.354 -1.958 5.216 1.00 98.50 235 MET A C 1
ATOM 1875 O O . MET A 1 235 ? -14.217 -3.024 4.620 1.00 98.50 235 MET A O 1
ATOM 1879 N N . ASP A 1 236 ? -14.260 -0.782 4.597 1.00 98.25 236 ASP A N 1
ATOM 1880 C CA . ASP A 1 236 ? -13.857 -0.633 3.199 1.00 98.25 236 ASP A CA 1
ATOM 1881 C C . ASP A 1 236 ? -12.353 -0.369 3.070 1.00 98.25 236 ASP A C 1
ATOM 1883 O O . ASP A 1 236 ? -11.786 0.443 3.802 1.00 98.25 236 ASP A O 1
ATOM 1887 N N . ILE A 1 237 ? -11.701 -1.040 2.118 1.00 97.25 237 ILE A N 1
ATOM 1888 C CA . ILE A 1 237 ? -10.278 -0.874 1.821 1.00 97.25 237 ILE A CA 1
ATOM 1889 C C . ILE A 1 237 ? -10.095 -0.352 0.395 1.00 97.25 237 ILE A C 1
ATOM 1891 O O . ILE A 1 237 ? -10.006 -1.121 -0.571 1.00 97.25 237 ILE A O 1
ATOM 1895 N N . TYR A 1 238 ? -9.912 0.961 0.269 1.00 96.00 238 TYR A N 1
ATOM 1896 C CA . TYR A 1 238 ? -9.551 1.572 -1.007 1.00 96.00 238 TYR A CA 1
ATOM 1897 C C . TYR A 1 238 ? -8.053 1.397 -1.310 1.00 96.00 238 TYR A C 1
ATOM 1899 O O . TYR A 1 238 ? -7.197 1.664 -0.465 1.00 96.00 238 TYR A O 1
ATOM 1907 N N . GLN A 1 239 ? -7.736 0.956 -2.532 1.00 91.31 239 GLN A N 1
ATOM 1908 C CA . GLN A 1 239 ? -6.375 0.714 -3.028 1.00 91.31 239 GLN A CA 1
ATOM 1909 C C . GLN A 1 239 ? -6.198 1.387 -4.400 1.00 91.31 239 GLN A C 1
ATOM 1911 O O . GLN A 1 239 ? -6.559 0.782 -5.417 1.00 91.31 239 GLN A O 1
ATOM 1916 N N . PRO A 1 240 ? -5.626 2.602 -4.472 1.00 87.38 240 PRO A N 1
ATOM 1917 C CA . PRO A 1 240 ? -5.508 3.339 -5.734 1.00 87.38 240 PRO A CA 1
ATOM 1918 C C . PRO A 1 240 ? -4.623 2.633 -6.777 1.00 87.38 240 PRO A C 1
ATOM 1920 O O . PRO A 1 240 ? -4.775 2.864 -7.974 1.00 87.38 240 PRO A O 1
ATOM 1923 N N . HIS A 1 241 ? -3.723 1.739 -6.345 1.00 82.44 241 HIS A N 1
ATOM 1924 C CA . HIS A 1 241 ? -2.700 1.118 -7.198 1.00 82.44 241 HIS A CA 1
ATOM 1925 C C . HIS A 1 241 ? -2.684 -0.420 -7.129 1.00 82.44 241 HIS A C 1
ATOM 1927 O O . HIS A 1 241 ? -1.631 -1.055 -7.161 1.00 82.44 241 HIS A O 1
ATOM 1933 N N . SER A 1 242 ? -3.863 -1.045 -7.067 1.00 74.75 242 SER A N 1
ATOM 1934 C CA . SER A 1 242 ? -4.022 -2.506 -6.912 1.00 74.75 242 SER A CA 1
ATOM 1935 C C . SER A 1 242 ? -3.491 -3.360 -8.080 1.00 74.75 242 SER A C 1
ATOM 1937 O O . SER A 1 242 ? -3.292 -4.562 -7.923 1.00 74.75 242 SER A O 1
ATOM 1939 N N . GLN A 1 243 ? -3.232 -2.759 -9.247 1.00 72.69 243 GLN A N 1
ATOM 1940 C CA . GLN A 1 243 ? -2.767 -3.448 -10.463 1.00 72.69 243 GLN A CA 1
ATOM 1941 C C . GLN A 1 243 ? -1.242 -3.356 -10.676 1.00 72.69 243 GLN A C 1
ATOM 1943 O O . GLN A 1 243 ? -0.741 -3.696 -11.750 1.00 72.69 243 GLN A O 1
ATOM 1948 N N . GLY A 1 244 ? -0.493 -2.856 -9.686 1.00 68.19 244 GLY A N 1
ATOM 1949 C CA . GLY A 1 244 ? 0.976 -2.791 -9.688 1.00 68.19 244 GLY A CA 1
ATOM 1950 C C . GLY A 1 244 ? 1.603 -1.711 -10.581 1.00 68.19 244 GLY A C 1
ATOM 1951 O O . GLY A 1 244 ? 2.769 -1.382 -10.380 1.00 68.19 244 GLY A O 1
ATOM 1952 N N . ARG A 1 245 ? 0.844 -1.141 -11.527 1.00 76.12 245 ARG A N 1
ATOM 1953 C CA . ARG A 1 245 ? 1.213 0.060 -12.293 1.00 76.12 245 ARG A CA 1
ATOM 1954 C C . ARG A 1 245 ? 0.454 1.272 -11.775 1.00 76.12 245 ARG A C 1
ATOM 1956 O O . ARG A 1 245 ? -0.742 1.175 -11.497 1.00 76.12 245 ARG A O 1
ATOM 1963 N N . MET A 1 246 ? 1.137 2.407 -11.725 1.00 79.56 246 MET A N 1
ATOM 1964 C CA . MET A 1 246 ? 0.544 3.706 -11.425 1.00 79.56 246 MET A CA 1
ATOM 1965 C C . MET A 1 246 ? -0.274 4.216 -12.613 1.00 79.56 246 MET A C 1
ATOM 1967 O O . MET A 1 246 ? -1.288 4.885 -12.416 1.00 79.56 246 MET A O 1
ATOM 1971 N N . ARG A 1 247 ? 0.137 3.890 -13.852 1.00 86.06 247 ARG A N 1
ATOM 1972 C CA . ARG A 1 247 ? -0.579 4.266 -15.081 1.00 86.06 247 ARG A CA 1
ATOM 1973 C C . ARG A 1 247 ? -0.642 3.105 -16.086 1.00 86.06 247 ARG A C 1
ATOM 1975 O O . ARG A 1 247 ? 0.270 2.280 -16.153 1.00 86.06 247 ARG A O 1
ATOM 1982 N N . PRO A 1 248 ? -1.707 3.001 -16.902 1.00 91.06 248 PRO A N 1
ATOM 1983 C CA . PRO A 1 248 ? -1.728 2.059 -18.018 1.00 91.06 248 PRO A CA 1
ATOM 1984 C C . PRO A 1 248 ? -0.581 2.331 -19.002 1.00 91.06 248 PRO A C 1
ATOM 1986 O O . PRO A 1 248 ? -0.232 3.484 -19.243 1.00 91.06 248 PRO A O 1
ATOM 1989 N N . ILE A 1 249 ? -0.032 1.277 -19.622 1.00 94.75 249 ILE A N 1
ATOM 1990 C CA . ILE A 1 249 ? 0.911 1.458 -20.738 1.00 94.75 249 ILE A CA 1
ATOM 1991 C C . ILE A 1 249 ? 0.146 2.135 -21.886 1.00 94.75 249 ILE A C 1
ATOM 1993 O O . ILE A 1 249 ? -0.890 1.596 -22.291 1.00 94.75 249 ILE A O 1
ATOM 1997 N N . PRO A 1 250 ? 0.631 3.263 -22.435 1.00 96.81 250 PRO A N 1
ATOM 1998 C CA . PRO A 1 250 ? -0.103 4.068 -23.410 1.00 96.81 250 PRO A CA 1
ATOM 1999 C C . PRO A 1 250 ? -0.008 3.475 -24.829 1.00 96.81 250 PRO A C 1
ATOM 2001 O O . PRO A 1 250 ? 0.423 4.130 -25.773 1.00 96.81 250 PRO A O 1
ATOM 2004 N N . TYR A 1 251 ? -0.386 2.203 -24.991 1.00 97.69 251 TYR A N 1
ATOM 2005 C CA . TYR A 1 251 ? -0.358 1.505 -26.276 1.00 97.69 251 TYR A CA 1
ATOM 2006 C C . TYR A 1 251 ? -1.151 2.257 -27.351 1.00 97.69 251 TYR A C 1
ATOM 2008 O O . TYR A 1 251 ? -2.281 2.681 -27.122 1.00 97.69 251 TYR A O 1
ATOM 2016 N N . GLY A 1 252 ? -0.559 2.394 -28.538 1.00 97.38 252 GLY A N 1
ATOM 2017 C CA . GLY A 1 252 ? -1.158 3.103 -29.670 1.00 97.38 252 GLY A CA 1
ATOM 2018 C C . GLY A 1 252 ? -1.116 4.630 -29.557 1.00 97.38 252 GLY A C 1
ATOM 2019 O O . GLY A 1 252 ? -1.516 5.302 -30.502 1.00 97.38 252 GLY A O 1
ATOM 2020 N N . ARG A 1 253 ? -0.612 5.183 -28.446 1.00 98.06 253 ARG A N 1
ATOM 2021 C CA . ARG A 1 253 ? -0.407 6.625 -28.269 1.00 98.06 253 ARG A CA 1
ATOM 2022 C C . ARG A 1 253 ? 1.039 7.012 -28.552 1.00 98.06 253 ARG A C 1
ATOM 2024 O O . ARG A 1 253 ? 1.933 6.164 -28.573 1.00 98.06 253 ARG A O 1
ATOM 2031 N N . SER A 1 254 ? 1.252 8.308 -28.757 1.00 98.00 254 SER A N 1
ATOM 2032 C CA . SER A 1 254 ? 2.566 8.893 -29.001 1.00 98.00 254 SER A CA 1
ATOM 2033 C C . SER A 1 254 ? 2.995 9.711 -27.790 1.00 98.00 254 SER A C 1
ATOM 2035 O O . SER A 1 254 ? 2.292 10.647 -27.415 1.00 98.00 254 SER A O 1
ATOM 2037 N N . ILE A 1 255 ? 4.134 9.373 -27.186 1.00 98.44 255 ILE A N 1
ATOM 2038 C CA . ILE A 1 255 ? 4.610 9.997 -25.942 1.00 98.44 255 ILE A CA 1
ATOM 2039 C C . ILE A 1 255 ? 6.005 10.593 -26.109 1.00 98.44 255 ILE A C 1
ATOM 2041 O O . ILE A 1 255 ? 6.771 10.184 -26.980 1.00 98.44 255 ILE A O 1
ATOM 2045 N N . ARG A 1 256 ? 6.352 11.541 -25.246 1.00 98.38 256 ARG A N 1
ATOM 2046 C CA . ARG A 1 256 ? 7.723 12.007 -25.018 1.00 98.38 256 ARG A CA 1
ATOM 2047 C C . ARG A 1 256 ? 8.294 11.320 -23.792 1.00 98.38 256 ARG A C 1
ATOM 2049 O O . ARG A 1 256 ? 7.555 11.061 -22.850 1.00 98.38 256 ARG A O 1
ATOM 2056 N N . LEU A 1 257 ? 9.597 11.056 -23.810 1.00 98.31 257 LEU A N 1
ATOM 2057 C CA . LEU A 1 257 ? 10.335 10.486 -22.684 1.00 98.31 257 LEU A CA 1
ATOM 2058 C C . LEU A 1 257 ? 11.366 11.506 -22.203 1.00 98.31 257 LEU A C 1
ATOM 2060 O O . LEU A 1 257 ? 12.400 11.684 -22.841 1.00 98.31 257 LEU A O 1
ATOM 2064 N N . THR A 1 258 ? 11.077 12.182 -21.100 1.00 98.06 258 THR A N 1
ATOM 2065 C CA . THR A 1 258 ? 11.975 13.140 -20.444 1.00 98.06 258 THR A CA 1
ATOM 2066 C C . THR A 1 258 ? 12.781 12.405 -19.380 1.00 98.06 258 THR A C 1
ATOM 2068 O O . THR A 1 258 ? 12.196 11.636 -18.624 1.00 98.06 258 THR A O 1
ATOM 2071 N N . SER A 1 259 ? 14.095 12.611 -19.293 1.00 96.94 259 SER A N 1
ATOM 2072 C CA . SER A 1 259 ? 14.882 12.055 -18.184 1.00 96.94 259 SER A CA 1
ATOM 2073 C C . SER A 1 259 ? 14.383 12.613 -16.854 1.00 96.94 259 SER A C 1
ATOM 2075 O O . SER A 1 259 ? 14.017 13.789 -16.764 1.00 96.94 259 SER A O 1
ATOM 2077 N N . PHE A 1 260 ? 14.348 11.772 -15.824 1.00 95.38 260 PHE A N 1
ATOM 2078 C CA . PHE A 1 260 ? 13.929 12.193 -14.492 1.00 95.38 260 PHE A CA 1
ATOM 2079 C C . PHE A 1 260 ? 14.790 13.371 -14.001 1.00 95.38 260 PHE A C 1
ATOM 2081 O O . PHE A 1 260 ? 15.975 13.457 -14.309 1.00 95.38 260 PHE A O 1
ATOM 2088 N N . HIS A 1 261 ? 14.148 14.353 -13.360 1.00 91.94 261 HIS A N 1
ATOM 2089 C CA . HIS A 1 261 ? 14.760 15.617 -12.919 1.00 91.94 261 HIS A CA 1
ATOM 2090 C C . HIS A 1 261 ? 15.510 16.452 -13.983 1.00 91.94 261 HIS A C 1
ATOM 2092 O O . HIS A 1 261 ? 16.207 17.405 -13.636 1.00 91.94 261 HIS A O 1
ATOM 2098 N N . ALA A 1 262 ? 15.324 16.183 -15.280 1.00 92.06 262 ALA A N 1
ATOM 2099 C CA . ALA A 1 262 ? 15.963 16.928 -16.363 1.00 92.06 262 ALA A CA 1
ATOM 2100 C C . ALA A 1 262 ? 14.949 17.609 -17.299 1.00 92.06 262 ALA A C 1
ATOM 2102 O O . ALA A 1 262 ? 13.766 17.281 -17.339 1.00 92.06 262 ALA A O 1
ATOM 2103 N N . LYS A 1 263 ? 15.438 18.558 -18.109 1.00 92.62 263 LYS A N 1
ATOM 2104 C CA . LYS A 1 263 ? 14.669 19.189 -19.205 1.00 92.62 263 LYS A CA 1
ATOM 2105 C C . LYS A 1 263 ? 14.859 18.491 -20.560 1.00 92.62 263 LYS A C 1
ATOM 2107 O O . LYS A 1 263 ? 14.196 18.826 -21.536 1.00 92.62 263 LYS A O 1
ATOM 2112 N N . THR A 1 264 ? 15.788 17.546 -20.626 1.00 96.38 264 THR A N 1
ATOM 2113 C CA . THR A 1 264 ? 16.128 16.757 -21.815 1.00 96.38 264 THR A CA 1
ATOM 2114 C C . THR A 1 264 ? 15.628 15.328 -21.665 1.00 96.38 264 THR A C 1
ATOM 2116 O O . THR A 1 264 ? 15.341 14.879 -20.560 1.00 96.38 264 THR A O 1
ATOM 2119 N N . GLY A 1 265 ? 15.621 14.573 -22.752 1.00 97.44 265 GLY A N 1
ATOM 2120 C CA . GLY A 1 265 ? 15.358 13.145 -22.727 1.00 97.44 265 GLY A CA 1
ATOM 2121 C C . GLY A 1 265 ? 15.547 12.529 -24.102 1.00 97.44 265 GLY A C 1
ATOM 2122 O O . GLY A 1 265 ? 16.382 12.986 -24.884 1.00 97.44 265 GLY A O 1
ATOM 2123 N N . LEU A 1 266 ? 14.774 11.490 -24.398 1.00 98.06 266 LEU A N 1
ATOM 2124 C CA . LEU A 1 266 ? 14.930 10.734 -25.629 1.00 98.06 266 LEU A CA 1
ATOM 2125 C C . LEU A 1 266 ? 14.444 11.545 -26.834 1.00 98.06 266 LEU A C 1
ATOM 2127 O O . LEU A 1 266 ? 13.271 11.916 -26.923 1.00 98.06 266 LEU A O 1
ATOM 2131 N N . ALA A 1 267 ? 15.342 11.782 -27.785 1.00 97.62 267 ALA A N 1
ATOM 2132 C CA . ALA A 1 267 ? 15.058 12.513 -29.007 1.00 97.62 267 ALA A CA 1
ATOM 2133 C C . ALA A 1 267 ? 15.493 11.713 -30.238 1.00 97.62 267 ALA A C 1
ATOM 2135 O O . ALA A 1 267 ? 16.582 11.143 -30.276 1.00 97.62 267 ALA A O 1
ATOM 2136 N N . ALA A 1 268 ? 14.641 11.692 -31.257 1.00 95.81 268 ALA A N 1
ATOM 2137 C CA . ALA A 1 268 ? 14.906 11.117 -32.563 1.00 95.81 268 ALA A CA 1
ATOM 2138 C C . ALA A 1 268 ? 14.898 12.232 -33.615 1.00 95.81 268 ALA A C 1
ATOM 2140 O O . ALA A 1 268 ? 13.862 12.842 -33.875 1.00 95.81 268 ALA A O 1
ATOM 2141 N N . ALA A 1 269 ? 16.047 12.478 -34.241 1.00 88.75 269 ALA A N 1
ATOM 2142 C CA . ALA A 1 269 ? 16.200 13.478 -35.295 1.00 88.75 269 ALA A CA 1
ATOM 2143 C C . ALA A 1 269 ? 17.139 12.951 -36.384 1.00 88.75 269 ALA A C 1
ATOM 2145 O O . ALA A 1 269 ? 18.136 12.291 -36.094 1.00 88.75 269 ALA A O 1
ATOM 2146 N N . SER A 1 270 ? 16.802 13.201 -37.652 1.00 83.19 270 SER A N 1
ATOM 2147 C CA . SER A 1 270 ? 17.625 12.809 -38.811 1.00 83.19 270 SER A CA 1
ATOM 2148 C C . SER A 1 270 ? 18.052 11.330 -38.821 1.00 83.19 270 SER A C 1
ATOM 2150 O O . SER A 1 270 ? 19.132 10.978 -39.284 1.00 83.19 270 SER A O 1
ATOM 2152 N N . GLY A 1 271 ? 17.202 10.442 -38.289 1.00 80.94 271 GLY A N 1
ATOM 2153 C CA . GLY A 1 271 ? 17.478 9.003 -38.207 1.00 80.94 271 GLY A CA 1
ATOM 2154 C C . GLY A 1 271 ? 18.451 8.578 -37.104 1.00 80.94 271 GLY A C 1
ATOM 2155 O O . GLY A 1 271 ? 18.784 7.398 -37.048 1.00 80.94 271 GLY A O 1
ATOM 2156 N N . LYS A 1 272 ? 18.858 9.488 -36.214 1.00 88.12 272 LYS A N 1
ATOM 2157 C CA . LYS A 1 272 ? 19.680 9.202 -35.034 1.00 88.12 272 LYS A CA 1
ATOM 2158 C C . LYS A 1 272 ? 18.878 9.389 -33.749 1.00 88.12 272 LYS A C 1
ATOM 2160 O O . LYS A 1 272 ? 17.909 10.149 -33.720 1.00 88.12 272 LYS A O 1
ATOM 2165 N N . LEU A 1 273 ? 19.296 8.681 -32.706 1.00 94.19 273 LEU A N 1
ATOM 2166 C CA . LEU A 1 273 ? 18.774 8.810 -31.351 1.00 94.19 273 LEU A CA 1
ATOM 2167 C C . LEU A 1 273 ? 19.793 9.578 -30.503 1.00 94.19 273 LEU A C 1
ATOM 2169 O O . LEU A 1 273 ? 20.989 9.328 -30.632 1.00 94.19 273 LEU A O 1
ATOM 2173 N N . ALA A 1 274 ? 19.339 10.508 -29.670 1.00 95.88 274 ALA A N 1
ATOM 2174 C CA . ALA A 1 274 ? 20.204 11.319 -28.817 1.00 95.88 274 ALA A CA 1
ATOM 2175 C C . ALA A 1 274 ? 19.465 11.806 -27.562 1.00 95.88 274 ALA A C 1
ATOM 2177 O O . ALA A 1 274 ? 18.234 11.770 -27.498 1.00 95.88 274 ALA A O 1
ATOM 2178 N N . SER A 1 275 ? 20.224 12.308 -26.585 1.00 96.69 275 SER A N 1
ATOM 2179 C CA . SER A 1 275 ? 19.687 13.080 -25.463 1.00 96.69 275 SER A CA 1
ATOM 2180 C C . SER A 1 275 ? 19.502 14.546 -25.872 1.00 96.69 275 SER A C 1
ATOM 2182 O O . SER A 1 275 ? 20.476 15.294 -25.952 1.00 96.69 275 SER A O 1
ATOM 2184 N N . ALA A 1 276 ? 18.264 14.986 -26.098 1.00 96.44 276 ALA A N 1
ATOM 2185 C CA . ALA A 1 276 ? 17.948 16.374 -26.456 1.00 96.44 276 ALA A CA 1
ATOM 2186 C C . ALA A 1 276 ? 16.540 16.764 -25.974 1.00 96.44 276 ALA A C 1
ATOM 2188 O O . ALA A 1 276 ? 16.008 16.149 -25.051 1.00 96.44 276 ALA A O 1
ATOM 2189 N N . VAL A 1 277 ? 15.929 17.796 -26.566 1.00 96.81 277 VAL A N 1
ATOM 2190 C CA . VAL A 1 277 ? 14.507 18.098 -26.336 1.00 96.81 277 VAL A CA 1
ATOM 2191 C C . VAL A 1 277 ? 13.678 16.867 -26.738 1.00 96.81 277 VAL A C 1
ATOM 2193 O O . VAL A 1 277 ? 13.772 16.451 -27.896 1.00 96.81 277 VAL A O 1
ATOM 2196 N N . PRO A 1 278 ? 12.890 16.268 -25.823 1.00 97.75 278 PRO A N 1
ATOM 2197 C CA . PRO A 1 278 ? 12.200 15.012 -26.092 1.00 97.75 278 PRO A CA 1
ATOM 2198 C C . PRO A 1 278 ? 11.285 15.073 -27.316 1.00 97.75 278 PRO A C 1
ATOM 2200 O O . PRO A 1 278 ? 10.412 15.939 -27.425 1.00 97.75 278 PRO A O 1
ATOM 2203 N N . THR A 1 279 ? 11.443 14.107 -28.217 1.00 97.81 279 THR A N 1
ATOM 2204 C CA . THR A 1 279 ? 10.561 13.940 -29.380 1.00 97.81 279 THR A CA 1
ATOM 2205 C C . THR A 1 279 ? 9.511 12.870 -29.112 1.00 97.81 279 THR A C 1
ATOM 2207 O O . THR A 1 279 ? 9.619 12.090 -28.166 1.00 97.81 279 THR A O 1
ATOM 2210 N N . ARG A 1 280 ? 8.486 12.815 -29.962 1.00 97.50 280 ARG A N 1
ATOM 2211 C CA . ARG A 1 280 ? 7.414 11.825 -29.847 1.00 97.50 280 ARG A CA 1
ATOM 2212 C C . ARG A 1 280 ? 7.853 10.438 -30.335 1.00 97.50 280 ARG A C 1
ATOM 2214 O O . ARG A 1 280 ? 8.518 10.327 -31.366 1.00 97.50 280 ARG A O 1
ATOM 2221 N N . PHE A 1 281 ? 7.415 9.405 -29.621 1.00 98.31 281 PHE A N 1
ATOM 2222 C CA . PHE A 1 281 ? 7.513 8.000 -30.007 1.00 98.31 281 PHE A CA 1
ATOM 2223 C C . PHE A 1 281 ? 6.146 7.331 -29.886 1.00 98.31 281 PHE A C 1
ATOM 2225 O O . PHE A 1 281 ? 5.524 7.387 -28.824 1.00 98.31 281 PHE A O 1
ATOM 2232 N N . ASP A 1 282 ? 5.709 6.643 -30.938 1.00 98.19 282 ASP A N 1
ATOM 2233 C CA . ASP A 1 282 ? 4.519 5.800 -30.869 1.00 98.19 282 ASP A CA 1
ATOM 2234 C C . ASP A 1 282 ? 4.832 4.535 -30.069 1.00 98.19 282 ASP A C 1
ATOM 2236 O O . ASP A 1 282 ? 5.823 3.842 -30.332 1.00 98.19 282 ASP A O 1
ATOM 2240 N N . ILE A 1 283 ? 3.961 4.210 -29.118 1.00 98.50 283 ILE A N 1
ATOM 2241 C CA . ILE A 1 283 ? 4.106 3.052 -28.239 1.00 98.50 283 ILE A CA 1
ATOM 2242 C C . ILE A 1 283 ? 3.409 1.849 -28.857 1.00 98.50 283 ILE A C 1
ATOM 2244 O O . ILE A 1 283 ? 2.194 1.660 -28.758 1.00 98.50 283 ILE A O 1
ATOM 2248 N N . VAL A 1 284 ? 4.202 1.007 -29.513 1.00 98.12 284 VAL A N 1
ATOM 2249 C CA . VAL A 1 284 ? 3.714 -0.166 -30.241 1.00 98.12 284 VAL A CA 1
ATOM 2250 C C . VAL A 1 284 ? 3.634 -1.366 -29.304 1.00 98.12 284 VAL A C 1
ATOM 2252 O O . VAL A 1 284 ? 4.631 -1.760 -28.702 1.00 98.12 284 VAL A O 1
ATOM 2255 N N . ASN A 1 285 ? 2.454 -1.979 -29.199 1.00 98.00 285 ASN A N 1
ATOM 2256 C CA . ASN A 1 285 ? 2.237 -3.153 -28.354 1.00 98.00 285 ASN A CA 1
ATOM 2257 C C . ASN A 1 285 ? 3.022 -4.373 -28.868 1.00 98.00 285 ASN A C 1
ATOM 2259 O O . ASN A 1 285 ? 2.893 -4.766 -30.031 1.00 98.00 285 ASN A O 1
ATOM 2263 N N . ARG A 1 286 ? 3.827 -4.985 -27.989 1.00 97.19 286 ARG A N 1
ATOM 2264 C CA . ARG A 1 286 ? 4.604 -6.208 -28.265 1.00 97.19 286 ARG A CA 1
ATOM 2265 C C . ARG A 1 286 ? 4.170 -7.405 -27.401 1.00 97.19 286 ARG A C 1
ATOM 2267 O O . ARG A 1 286 ? 4.868 -8.415 -27.368 1.00 97.19 286 ARG A O 1
ATOM 2274 N N . GLY A 1 287 ? 3.021 -7.303 -26.729 1.00 94.50 287 GLY A N 1
ATOM 2275 C CA . GLY A 1 287 ? 2.475 -8.313 -25.819 1.00 94.50 287 GLY A CA 1
ATOM 2276 C C . GLY A 1 287 ? 3.211 -8.376 -24.476 1.00 94.50 287 GLY A C 1
ATOM 2277 O O . GLY A 1 287 ? 4.307 -7.847 -24.333 1.00 94.50 287 GLY A O 1
ATOM 2278 N N . LEU A 1 288 ? 2.618 -9.027 -23.468 1.00 92.62 288 LEU A N 1
ATOM 2279 C CA . LEU A 1 288 ? 3.253 -9.280 -22.156 1.00 92.62 288 LEU A CA 1
ATOM 2280 C C . LEU A 1 288 ? 3.798 -8.020 -21.439 1.00 92.62 288 LEU A C 1
ATOM 2282 O O . LEU A 1 288 ? 4.807 -8.079 -20.739 1.00 92.62 288 LEU A O 1
ATOM 2286 N N . GLY A 1 289 ? 3.163 -6.858 -21.632 1.00 94.25 289 GLY A N 1
ATOM 2287 C CA . GLY A 1 289 ? 3.650 -5.595 -21.060 1.00 94.25 289 GLY A CA 1
ATOM 2288 C C . GLY A 1 289 ? 4.882 -5.018 -21.771 1.00 94.25 289 GLY A C 1
ATOM 2289 O O . GLY A 1 289 ? 5.549 -4.143 -21.230 1.00 94.25 289 GLY A O 1
ATOM 2290 N N . ARG A 1 290 ? 5.213 -5.508 -22.968 1.00 97.50 290 ARG A N 1
ATOM 2291 C CA . ARG A 1 290 ? 6.358 -5.050 -23.762 1.00 97.50 290 ARG A CA 1
ATOM 2292 C C . ARG A 1 290 ? 5.936 -4.007 -24.783 1.00 97.50 290 ARG A C 1
ATOM 2294 O O . ARG A 1 290 ? 4.799 -4.019 -25.268 1.00 97.50 290 ARG A O 1
ATOM 2301 N N . VAL A 1 291 ? 6.875 -3.138 -25.132 1.00 98.44 291 VAL A N 1
ATOM 2302 C CA . VAL A 1 291 ? 6.685 -2.035 -26.076 1.00 98.44 291 VAL A CA 1
ATOM 2303 C C . VAL A 1 291 ? 7.800 -1.999 -27.113 1.00 98.44 291 VAL A C 1
ATOM 2305 O O . VAL A 1 291 ? 8.928 -2.401 -26.839 1.00 98.44 291 VAL A O 1
ATOM 2308 N N . GLY A 1 292 ? 7.484 -1.487 -28.297 1.00 98.38 292 GLY A N 1
ATOM 2309 C CA . GLY A 1 292 ? 8.462 -0.897 -29.205 1.00 98.38 292 GLY A CA 1
ATOM 2310 C C . GLY A 1 292 ? 8.250 0.613 -29.244 1.00 98.38 292 GLY A C 1
ATOM 2311 O O . GLY A 1 292 ? 7.104 1.061 -29.285 1.00 98.38 292 GLY A O 1
ATOM 2312 N N . LEU A 1 293 ? 9.336 1.385 -29.235 1.00 98.38 293 LEU A N 1
ATOM 2313 C CA . LEU A 1 293 ? 9.293 2.843 -29.368 1.00 98.38 293 LEU A CA 1
ATOM 2314 C C . LEU A 1 293 ? 9.517 3.209 -30.835 1.00 98.38 293 LEU A C 1
ATOM 2316 O O . LEU A 1 293 ? 10.621 3.013 -31.347 1.00 98.38 293 LEU A O 1
ATOM 2320 N N . ARG A 1 294 ? 8.491 3.706 -31.529 1.00 97.56 294 ARG A N 1
ATOM 2321 C CA . ARG A 1 294 ? 8.568 4.006 -32.966 1.00 97.56 294 ARG A CA 1
ATOM 2322 C C . ARG A 1 294 ? 8.646 5.507 -33.229 1.00 97.56 294 ARG A C 1
ATOM 2324 O O . ARG A 1 294 ? 7.801 6.258 -32.767 1.00 97.56 294 ARG A O 1
ATOM 2331 N N . SER A 1 295 ? 9.611 5.928 -34.040 1.00 96.12 295 SER A N 1
ATOM 2332 C CA . SER A 1 295 ? 9.701 7.278 -34.601 1.00 96.12 295 SER A CA 1
ATOM 2333 C C . SER A 1 295 ? 9.608 7.194 -36.128 1.00 96.12 295 SER A C 1
ATOM 2335 O O . SER A 1 295 ? 10.495 6.659 -36.805 1.00 96.12 295 SER A O 1
ATOM 2337 N N . GLY A 1 296 ? 8.484 7.651 -36.687 1.00 92.69 296 GLY A N 1
ATOM 2338 C CA . GLY A 1 296 ? 8.172 7.486 -38.109 1.00 92.69 296 GLY A CA 1
ATOM 2339 C C . GLY A 1 296 ? 8.135 6.008 -38.522 1.00 92.69 296 GLY A C 1
ATOM 2340 O O . GLY A 1 296 ? 7.334 5.227 -38.015 1.00 92.69 296 GLY A O 1
ATOM 2341 N N . ARG A 1 297 ? 9.016 5.605 -39.448 1.00 92.50 297 ARG A N 1
ATOM 2342 C CA . ARG A 1 297 ? 9.142 4.210 -39.927 1.00 92.50 297 ARG A CA 1
ATOM 2343 C C . ARG A 1 297 ? 10.204 3.386 -39.185 1.00 92.50 297 ARG A C 1
ATOM 2345 O O . ARG A 1 297 ? 10.442 2.239 -39.558 1.00 92.50 297 ARG A O 1
ATOM 2352 N N . ARG A 1 298 ? 10.875 3.965 -38.183 1.00 96.31 298 ARG A N 1
ATOM 2353 C CA . ARG A 1 298 ? 11.984 3.334 -37.455 1.00 96.31 298 ARG A CA 1
ATOM 2354 C C . ARG A 1 298 ? 11.613 3.077 -36.000 1.00 96.31 298 ARG A C 1
ATOM 2356 O O . ARG A 1 298 ? 10.839 3.827 -35.417 1.00 96.31 298 ARG A O 1
ATOM 2363 N N . TYR A 1 299 ? 12.197 2.044 -35.412 1.00 97.88 299 TYR A N 1
ATOM 2364 C CA . TYR A 1 299 ? 12.085 1.718 -33.996 1.00 97.88 299 TYR A CA 1
ATOM 2365 C C . TYR A 1 299 ? 13.409 1.965 -33.288 1.00 97.88 299 TYR A C 1
ATOM 2367 O O . TYR A 1 299 ? 14.467 1.754 -33.883 1.00 97.88 299 TYR A O 1
ATOM 2375 N N . VAL A 1 300 ? 13.344 2.355 -32.015 1.00 98.38 300 VAL A N 1
ATOM 2376 C CA . VAL A 1 300 ? 14.505 2.302 -31.120 1.00 98.38 300 VAL A CA 1
ATOM 2377 C C . VAL A 1 300 ? 15.007 0.861 -31.076 1.00 98.38 300 VAL A C 1
ATOM 2379 O O . VAL A 1 300 ? 14.223 -0.057 -30.837 1.00 98.38 300 VAL A O 1
ATOM 2382 N N . THR A 1 301 ? 16.295 0.669 -31.350 1.00 98.12 301 THR A N 1
ATOM 2383 C CA . THR A 1 301 ? 16.958 -0.638 -31.406 1.00 98.12 301 THR A CA 1
ATOM 2384 C C . THR A 1 301 ? 18.153 -0.676 -30.469 1.00 98.12 301 THR A C 1
ATOM 2386 O O . THR A 1 301 ? 18.815 0.342 -30.298 1.00 98.12 301 THR A O 1
ATOM 2389 N N . VAL A 1 302 ? 18.444 -1.848 -29.910 1.00 98.44 302 VAL A N 1
ATOM 2390 C CA . VAL A 1 302 ? 19.568 -2.093 -29.000 1.00 98.44 302 VAL A CA 1
ATOM 2391 C C . VAL A 1 302 ? 20.471 -3.186 -29.570 1.00 98.44 302 VAL A C 1
ATOM 2393 O O . VAL A 1 302 ? 19.979 -4.265 -29.905 1.00 98.44 302 VAL A O 1
ATOM 2396 N N . GLY A 1 303 ? 21.766 -2.894 -29.695 1.00 97.38 303 GLY A N 1
ATOM 2397 C CA . GLY A 1 303 ? 22.814 -3.867 -30.014 1.00 97.38 303 GLY A CA 1
ATOM 2398 C C . GLY A 1 303 ? 23.222 -4.702 -28.797 1.00 97.38 303 GLY A C 1
ATOM 2399 O O . GLY A 1 303 ? 22.914 -4.349 -27.660 1.00 97.38 303 GLY A O 1
ATOM 2400 N N . GLU A 1 304 ? 23.921 -5.815 -29.021 1.00 94.25 304 GLU A N 1
ATOM 2401 C CA . GLU A 1 304 ? 24.387 -6.709 -27.942 1.00 94.25 304 GLU A CA 1
ATOM 2402 C C . GLU A 1 304 ? 25.365 -6.022 -26.975 1.00 94.25 304 GLU A C 1
ATOM 2404 O O . GLU A 1 304 ? 25.407 -6.347 -25.792 1.00 94.25 304 GLU A O 1
ATOM 2409 N N . ASP A 1 305 ? 26.088 -5.015 -27.462 1.00 95.00 305 ASP A N 1
ATOM 2410 C CA . ASP A 1 305 ? 26.995 -4.145 -26.707 1.00 95.00 305 ASP A CA 1
ATOM 2411 C C . ASP A 1 305 ? 26.279 -3.011 -25.942 1.00 95.00 305 ASP A C 1
ATOM 2413 O O . ASP A 1 305 ? 26.924 -2.166 -25.322 1.00 95.00 305 ASP A O 1
ATOM 2417 N N . GLY A 1 306 ? 24.944 -2.957 -25.995 1.00 96.62 306 GLY A N 1
ATOM 2418 C CA . GLY A 1 306 ? 24.141 -1.914 -25.360 1.00 96.62 306 GLY A CA 1
ATOM 2419 C C . GLY A 1 306 ? 24.075 -0.598 -26.137 1.00 96.62 306 GLY A C 1
ATOM 2420 O O . GLY A 1 306 ? 23.462 0.352 -25.642 1.00 96.62 306 GLY A O 1
ATOM 2421 N N . ASN A 1 307 ? 24.647 -0.514 -27.345 1.00 97.19 307 ASN A N 1
ATOM 2422 C CA . ASN A 1 307 ? 24.476 0.652 -28.210 1.00 97.19 307 ASN A CA 1
ATOM 2423 C C . ASN A 1 307 ? 23.022 0.793 -28.662 1.00 97.19 307 ASN A C 1
ATOM 2425 O O . ASN A 1 307 ? 22.373 -0.185 -29.040 1.00 97.19 307 ASN A O 1
ATOM 2429 N N . VAL A 1 308 ? 22.511 2.026 -28.649 1.00 97.69 308 VAL A N 1
ATOM 2430 C CA . VAL A 1 308 ? 21.115 2.318 -28.992 1.00 97.69 308 VAL A CA 1
ATOM 2431 C C . VAL A 1 308 ? 21.044 3.159 -30.262 1.00 97.69 308 VAL A C 1
ATOM 2433 O O . VAL A 1 308 ? 21.756 4.147 -30.417 1.00 97.69 308 VAL A O 1
ATOM 2436 N N . GLY A 1 309 ? 20.155 2.783 -31.178 1.00 96.69 309 GLY A N 1
ATOM 2437 C CA . GLY A 1 309 ? 19.955 3.483 -32.444 1.00 96.69 309 GLY A CA 1
ATOM 2438 C C . GLY A 1 309 ? 18.513 3.433 -32.934 1.00 96.69 309 GLY A C 1
ATOM 2439 O O . GLY A 1 309 ? 17.590 3.127 -32.179 1.00 96.69 309 GLY A O 1
ATOM 2440 N N . LEU A 1 310 ? 18.318 3.711 -34.225 1.00 96.88 310 LEU A N 1
ATOM 2441 C CA . LEU A 1 310 ? 17.026 3.612 -34.906 1.00 96.88 310 LEU A CA 1
ATOM 2442 C C . LEU A 1 310 ? 17.124 2.673 -36.111 1.00 96.88 310 LEU A C 1
ATOM 2444 O O . LEU A 1 310 ? 17.990 2.846 -36.963 1.00 96.88 310 LEU A O 1
ATOM 2448 N N . MET A 1 311 ? 16.196 1.722 -36.226 1.00 95.69 311 MET A N 1
ATOM 2449 C CA . MET A 1 311 ? 16.170 0.738 -37.315 1.00 95.69 311 MET A CA 1
ATOM 2450 C C . MET A 1 311 ? 14.780 0.641 -37.951 1.00 95.69 311 MET A C 1
ATOM 2452 O O . MET A 1 311 ? 13.768 0.633 -37.253 1.00 95.69 311 MET A O 1
ATOM 2456 N N . ALA A 1 312 ? 14.720 0.586 -39.284 1.00 93.88 312 ALA A N 1
ATOM 2457 C CA . ALA A 1 312 ? 13.477 0.348 -40.020 1.00 93.88 312 ALA A CA 1
ATOM 2458 C C . ALA A 1 312 ? 13.127 -1.149 -40.054 1.00 93.88 312 ALA A C 1
ATOM 2460 O O . ALA A 1 312 ? 14.013 -1.995 -39.992 1.00 93.88 312 ALA A O 1
ATOM 2461 N N . GLY A 1 313 ? 11.842 -1.472 -40.209 1.00 89.19 313 GLY A N 1
ATOM 2462 C CA . GLY A 1 313 ? 11.370 -2.850 -40.376 1.00 89.19 313 GLY A CA 1
ATOM 2463 C C . GLY A 1 313 ? 10.461 -3.331 -39.247 1.00 89.19 313 GLY A C 1
ATOM 2464 O O . GLY A 1 313 ? 9.914 -2.540 -38.473 1.00 89.19 313 GLY A O 1
ATOM 2465 N N . ARG A 1 314 ? 10.245 -4.650 -39.188 1.00 89.38 314 ARG A N 1
ATOM 2466 C CA . ARG A 1 314 ? 9.377 -5.285 -38.188 1.00 89.38 314 ARG A CA 1
ATOM 2467 C C . ARG A 1 314 ? 10.143 -5.439 -36.864 1.00 89.38 314 ARG A C 1
ATOM 2469 O O . ARG A 1 314 ? 11.214 -6.036 -36.879 1.00 89.38 314 ARG A O 1
ATOM 2476 N N . PRO A 1 315 ? 9.610 -4.966 -35.722 1.00 92.62 315 PRO A N 1
ATOM 2477 C CA . PRO A 1 315 ? 10.340 -5.002 -34.456 1.00 92.62 315 PRO A CA 1
ATOM 2478 C C . PRO A 1 315 ? 10.526 -6.437 -33.9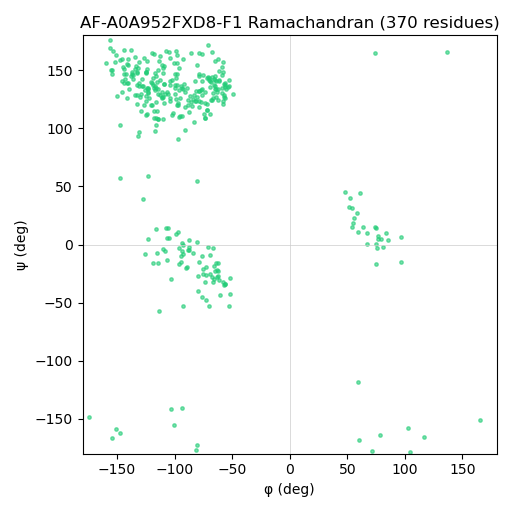37 1.00 92.62 315 PRO A C 1
ATOM 2480 O O . PRO A 1 315 ? 9.549 -7.167 -33.739 1.00 92.62 315 PRO A O 1
ATOM 2483 N N . GLY A 1 316 ? 11.778 -6.819 -33.686 1.00 95.94 316 GLY A N 1
ATOM 2484 C CA . GLY A 1 316 ? 12.188 -8.058 -33.020 1.00 95.94 316 GLY A CA 1
ATOM 2485 C C . GLY A 1 316 ? 12.550 -7.840 -31.546 1.00 95.94 316 GLY A C 1
ATOM 2486 O O . GLY A 1 316 ? 12.090 -6.882 -30.921 1.00 95.94 316 GLY A O 1
ATOM 2487 N N . LEU A 1 317 ? 13.384 -8.726 -30.985 1.00 95.75 317 LEU 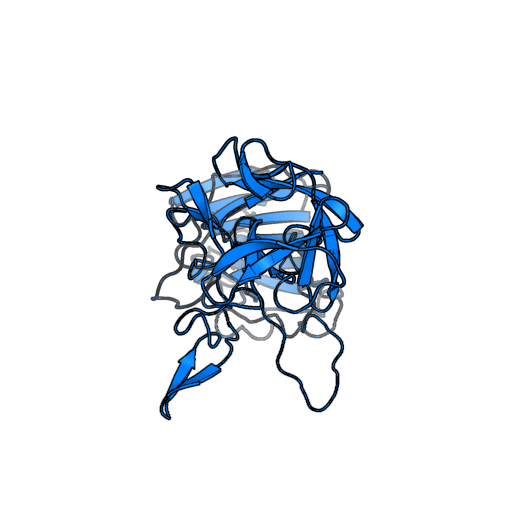A N 1
ATOM 2488 C CA . LEU A 1 317 ? 13.885 -8.610 -29.604 1.00 95.75 317 LEU A CA 1
ATOM 2489 C C . LEU A 1 317 ? 14.692 -7.322 -29.391 1.00 95.75 317 LEU A C 1
ATOM 2491 O O . LEU A 1 317 ? 14.448 -6.613 -28.420 1.00 95.75 317 LEU A O 1
ATOM 2495 N N . ALA A 1 318 ? 15.566 -6.975 -30.340 1.00 97.81 318 ALA A N 1
ATOM 2496 C CA . ALA A 1 318 ? 16.391 -5.766 -30.297 1.00 97.81 318 ALA A CA 1
ATOM 2497 C C . ALA A 1 318 ? 15.590 -4.454 -30.297 1.00 97.81 318 ALA A C 1
ATOM 2499 O O . ALA A 1 318 ? 16.090 -3.440 -29.825 1.00 97.81 318 ALA A O 1
ATOM 2500 N N . GLN A 1 319 ? 14.345 -4.462 -30.784 1.00 98.25 319 GLN A N 1
ATOM 2501 C CA . GLN A 1 319 ? 13.457 -3.291 -30.793 1.00 98.25 319 GLN A CA 1
ATOM 2502 C C . GLN A 1 319 ? 12.339 -3.374 -29.746 1.00 98.25 319 GLN A C 1
ATOM 2504 O O . GLN A 1 319 ? 11.349 -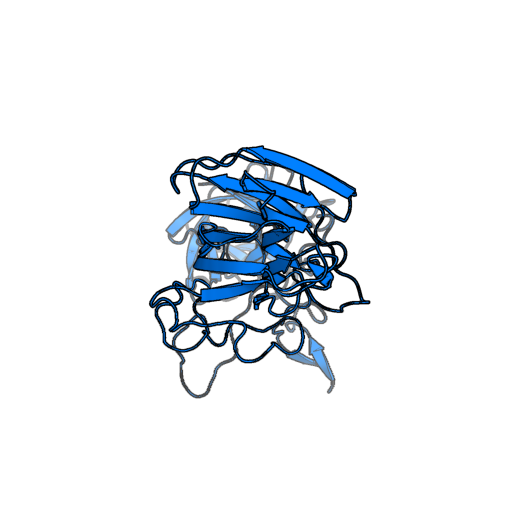2.644 -29.827 1.00 98.25 319 GLN A O 1
ATOM 2509 N N . SER A 1 320 ? 12.458 -4.301 -28.794 1.00 98.25 320 SER A N 1
ATOM 2510 C CA . SER A 1 320 ? 11.450 -4.535 -27.767 1.00 98.25 320 SER A CA 1
ATOM 2511 C C . SER A 1 320 ? 12.012 -4.258 -26.377 1.00 98.25 320 SER A C 1
ATOM 2513 O O . SER A 1 320 ? 13.084 -4.738 -26.010 1.00 98.25 320 SER A O 1
ATOM 2515 N N . PHE A 1 321 ? 11.229 -3.541 -25.580 1.00 98.50 321 PHE A N 1
ATOM 2516 C CA . PHE A 1 321 ? 11.534 -3.216 -24.194 1.00 98.50 321 PHE A CA 1
ATOM 2517 C C . PHE A 1 321 ? 10.437 -3.761 -23.285 1.00 98.50 321 PHE A C 1
ATOM 2519 O O . PHE A 1 321 ? 9.250 -3.677 -23.611 1.00 98.50 321 PHE A O 1
ATOM 2526 N N . GLN A 1 322 ? 10.812 -4.305 -22.131 1.00 97.62 322 GLN A N 1
ATOM 2527 C CA . GLN A 1 322 ? 9.872 -4.517 -21.039 1.00 97.62 322 GLN A CA 1
ATOM 2528 C C . GLN A 1 322 ? 9.555 -3.153 -20.417 1.00 97.62 322 GLN A C 1
ATOM 2530 O O . GLN A 1 322 ? 10.463 -2.462 -19.953 1.00 97.62 322 GLN A O 1
ATOM 2535 N N . TRP A 1 323 ? 8.274 -2.775 -20.410 1.00 97.31 323 TRP A N 1
ATOM 2536 C CA . TRP A 1 323 ? 7.810 -1.581 -19.708 1.00 97.31 323 TRP A CA 1
ATOM 2537 C C . TRP A 1 323 ? 7.733 -1.877 -18.216 1.00 97.31 323 TRP A C 1
ATOM 2539 O O . TRP A 1 323 ? 7.040 -2.814 -17.804 1.00 97.31 323 TRP A O 1
ATOM 2549 N N . ILE A 1 324 ? 8.451 -1.095 -17.418 1.00 95.44 324 ILE A N 1
ATOM 2550 C CA . ILE A 1 324 ? 8.538 -1.244 -15.968 1.00 95.44 324 ILE A CA 1
ATOM 2551 C C . ILE A 1 324 ? 8.422 0.154 -15.353 1.00 95.44 324 ILE A C 1
ATOM 2553 O O . ILE A 1 324 ? 8.884 1.131 -15.931 1.00 95.44 324 ILE A O 1
ATOM 2557 N N . GLU A 1 325 ? 7.804 0.260 -14.182 1.00 92.19 325 GLU A N 1
ATOM 2558 C CA . GLU A 1 325 ? 7.795 1.501 -13.400 1.00 92.19 325 GLU A CA 1
ATOM 2559 C C . GLU A 1 325 ? 8.675 1.332 -12.156 1.00 92.19 325 GLU A C 1
ATOM 2561 O O . GLU A 1 325 ? 8.829 0.212 -11.667 1.00 92.19 325 GLU A O 1
ATOM 2566 N N . THR A 1 326 ? 9.239 2.402 -11.607 1.00 90.56 326 THR A N 1
ATOM 2567 C CA . THR A 1 326 ? 9.820 2.428 -10.252 1.00 90.56 326 THR A CA 1
ATOM 2568 C C . THR A 1 326 ? 8.706 2.490 -9.197 1.00 90.56 326 THR A C 1
ATOM 2570 O O . THR A 1 326 ? 7.546 2.752 -9.542 1.00 90.56 326 THR A O 1
ATOM 2573 N N . PRO A 1 327 ? 8.974 2.194 -7.908 1.00 84.19 327 PRO A N 1
ATOM 2574 C CA . PRO A 1 327 ? 7.957 2.294 -6.856 1.00 84.19 327 PRO A CA 1
ATOM 2575 C C . PRO A 1 327 ? 7.229 3.638 -6.793 1.00 84.19 327 PRO A C 1
ATOM 2577 O O . PRO A 1 327 ? 6.055 3.656 -6.443 1.00 84.19 327 PRO A O 1
ATOM 2580 N N . THR A 1 328 ? 7.896 4.711 -7.207 1.00 85.06 328 THR A N 1
ATOM 2581 C CA . THR A 1 328 ? 7.393 6.088 -7.257 1.00 85.06 328 THR A CA 1
ATOM 2582 C C . THR A 1 328 ? 6.772 6.476 -8.607 1.00 85.06 328 THR A C 1
ATOM 2584 O O . THR A 1 328 ? 6.225 7.565 -8.739 1.00 85.06 328 THR A O 1
ATOM 2587 N N . GLY A 1 329 ? 6.757 5.565 -9.588 1.00 89.19 329 GLY A N 1
ATOM 2588 C CA . GLY A 1 329 ? 6.008 5.714 -10.840 1.00 89.19 329 GLY A CA 1
ATOM 2589 C C . GLY A 1 329 ? 6.809 6.235 -12.035 1.00 89.19 329 GLY A C 1
ATOM 2590 O O . GLY A 1 329 ? 6.217 6.465 -13.091 1.00 89.19 329 GLY A O 1
ATOM 2591 N N . GLU A 1 330 ? 8.131 6.396 -11.923 1.00 94.25 330 GLU A N 1
ATOM 2592 C CA . GLU A 1 330 ? 8.967 6.711 -13.087 1.00 94.25 330 GLU A CA 1
ATOM 2593 C C . GLU A 1 330 ? 9.059 5.507 -14.030 1.00 94.25 330 GLU A C 1
ATOM 2595 O O . GLU A 1 330 ? 9.144 4.361 -13.592 1.00 94.25 330 GLU A O 1
ATOM 2600 N N . LEU A 1 331 ? 9.085 5.755 -15.336 1.00 96.88 331 LEU A N 1
ATOM 2601 C CA . LEU A 1 331 ? 9.278 4.722 -16.345 1.00 96.88 331 LEU A CA 1
ATOM 2602 C C . LEU A 1 331 ? 10.749 4.308 -16.407 1.00 96.88 331 LEU A C 1
ATOM 2604 O O . LEU A 1 331 ? 11.635 5.148 -16.534 1.00 96.88 331 LEU A O 1
ATOM 2608 N N . VAL A 1 332 ? 10.991 3.001 -16.427 1.00 97.44 332 VAL A N 1
ATOM 2609 C CA . VAL A 1 332 ? 12.277 2.404 -16.787 1.00 97.44 332 VAL A CA 1
ATOM 2610 C C . VAL A 1 332 ? 12.048 1.335 -17.855 1.00 97.44 332 VAL A C 1
ATOM 2612 O O . VAL A 1 332 ? 11.100 0.548 -17.798 1.00 97.44 332 VAL A O 1
ATOM 2615 N N . LEU A 1 333 ? 12.900 1.316 -18.876 1.00 98.25 333 LEU A N 1
ATOM 2616 C CA . LEU A 1 333 ? 12.723 0.461 -20.050 1.00 98.25 333 LEU A CA 1
ATOM 2617 C C . LEU A 1 333 ? 13.843 -0.568 -20.109 1.00 98.25 333 LEU A C 1
ATOM 2619 O O . LEU A 1 333 ? 14.978 -0.229 -20.428 1.00 98.25 333 LEU A O 1
ATOM 2623 N N . MET A 1 334 ? 13.534 -1.833 -19.830 1.00 98.25 334 MET A N 1
ATOM 2624 C CA . MET A 1 334 ? 14.532 -2.901 -19.917 1.00 98.25 334 MET A CA 1
ATOM 2625 C C . MET A 1 334 ? 14.575 -3.475 -21.332 1.00 98.25 334 MET A C 1
ATOM 2627 O O . MET A 1 334 ? 13.578 -4.013 -21.813 1.00 98.25 334 MET A O 1
ATOM 2631 N N . SER A 1 335 ? 15.725 -3.391 -21.992 1.00 98.25 335 SER A N 1
ATOM 2632 C CA . SER A 1 335 ? 15.966 -4.000 -23.299 1.00 98.25 335 SER A CA 1
ATOM 2633 C C . SER A 1 335 ? 15.833 -5.519 -23.220 1.00 98.25 335 SER A C 1
ATOM 2635 O O . SER A 1 335 ? 16.398 -6.166 -22.334 1.00 98.25 335 SER A O 1
ATOM 2637 N N . LEU A 1 336 ? 15.111 -6.119 -24.168 1.00 97.44 336 LEU A N 1
ATOM 2638 C CA . LEU A 1 336 ? 15.054 -7.577 -24.277 1.00 97.44 336 LEU A CA 1
ATOM 2639 C C . LEU A 1 336 ? 16.291 -8.178 -24.957 1.00 97.44 336 LEU A C 1
ATOM 2641 O O . LEU A 1 336 ? 16.487 -9.382 -24.825 1.00 97.44 336 LEU A O 1
ATOM 2645 N N . ALA A 1 337 ? 17.115 -7.371 -25.637 1.00 97.44 337 ALA A N 1
ATOM 2646 C CA . ALA A 1 337 ? 18.381 -7.829 -26.214 1.00 97.44 337 ALA A CA 1
ATOM 2647 C C . ALA A 1 337 ? 19.467 -8.004 -25.148 1.00 97.44 337 ALA A C 1
ATOM 2649 O O . ALA A 1 337 ? 20.136 -9.028 -25.121 1.00 97.44 337 ALA A O 1
ATOM 2650 N N . THR A 1 338 ? 19.607 -7.033 -24.242 1.00 97.31 338 THR A N 1
ATOM 2651 C CA . THR A 1 338 ? 20.696 -7.013 -23.248 1.00 97.31 338 THR A CA 1
ATOM 2652 C C . THR A 1 338 ? 20.239 -7.356 -21.831 1.00 97.31 338 THR A C 1
ATOM 2654 O O . THR A 1 338 ? 21.067 -7.580 -20.958 1.00 97.31 338 THR A O 1
ATOM 2657 N N . ASN A 1 339 ? 18.929 -7.368 -21.555 1.00 97.38 339 ASN A N 1
ATOM 2658 C CA . ASN A 1 339 ? 18.356 -7.443 -20.198 1.00 97.38 339 ASN A CA 1
ATOM 2659 C C . ASN A 1 339 ? 18.849 -6.334 -19.247 1.00 97.38 339 ASN A C 1
ATOM 2661 O O . ASN A 1 339 ? 18.779 -6.465 -18.023 1.00 97.38 339 ASN A O 1
ATOM 2665 N N . ARG A 1 340 ? 19.311 -5.226 -19.828 1.00 97.56 340 ARG A N 1
ATOM 2666 C CA . ARG A 1 340 ? 19.740 -4.000 -19.157 1.00 97.56 340 ARG A CA 1
ATOM 2667 C C . ARG A 1 340 ? 18.787 -2.861 -19.492 1.00 97.56 340 ARG A C 1
ATOM 2669 O O . ARG A 1 340 ? 17.993 -2.952 -20.431 1.00 97.56 340 ARG A O 1
ATOM 2676 N N . PHE A 1 341 ? 18.828 -1.802 -18.701 1.00 98.12 341 PHE A N 1
ATOM 2677 C CA . PHE A 1 341 ? 17.897 -0.691 -18.807 1.00 98.12 341 PHE A CA 1
ATOM 2678 C C . PHE A 1 341 ? 18.439 0.398 -19.728 1.00 98.12 341 PHE A C 1
ATOM 2680 O O . PHE A 1 341 ? 19.625 0.724 -19.696 1.00 98.12 341 PHE A O 1
ATOM 2687 N N . LEU A 1 342 ? 17.545 0.941 -20.555 1.00 98.50 342 LEU A N 1
ATOM 2688 C CA . LEU A 1 342 ? 17.780 2.157 -21.317 1.00 98.50 342 LEU A CA 1
ATOM 2689 C C . LEU A 1 342 ? 18.083 3.291 -20.337 1.00 98.50 342 LEU A C 1
ATOM 2691 O O . LEU A 1 342 ? 17.315 3.501 -19.401 1.00 98.50 342 LEU A O 1
ATOM 2695 N N . ARG A 1 343 ? 19.158 4.028 -20.584 1.00 97.88 343 ARG A N 1
ATOM 2696 C CA . ARG A 1 343 ? 19.553 5.215 -19.837 1.00 97.88 343 ARG A CA 1
ATOM 2697 C C . ARG A 1 343 ? 20.094 6.300 -20.753 1.00 97.88 343 ARG A C 1
ATOM 2699 O O . ARG A 1 343 ? 20.532 6.029 -21.873 1.00 97.88 343 ARG A O 1
ATOM 2706 N N . ILE A 1 344 ? 20.069 7.524 -20.246 1.00 97.56 344 ILE A N 1
ATOM 2707 C CA . ILE A 1 344 ? 20.917 8.607 -20.738 1.00 97.56 344 ILE A CA 1
ATOM 2708 C C . ILE A 1 344 ? 22.045 8.739 -19.728 1.00 97.56 344 ILE A C 1
ATOM 2710 O O . ILE A 1 344 ? 21.799 9.115 -18.585 1.00 97.56 344 ILE A O 1
ATOM 2714 N N . ASP A 1 345 ? 23.260 8.384 -20.139 1.00 95.31 345 ASP A N 1
ATOM 2715 C CA . ASP A 1 345 ? 24.424 8.410 -19.262 1.00 95.31 345 ASP A CA 1
ATOM 2716 C C . ASP A 1 345 ? 24.623 9.833 -18.695 1.00 95.31 345 ASP A C 1
ATOM 2718 O O . ASP A 1 345 ? 24.717 10.792 -19.471 1.00 95.31 345 ASP A O 1
ATOM 2722 N N . PRO A 1 346 ? 24.656 10.013 -17.362 1.00 92.12 346 PRO A N 1
ATOM 2723 C CA . PRO A 1 346 ? 24.707 11.352 -16.776 1.00 92.12 346 PRO A CA 1
ATOM 2724 C C . PRO A 1 346 ? 25.982 12.140 -17.095 1.00 92.12 346 PRO A C 1
ATOM 2726 O O . PRO A 1 346 ? 25.949 13.368 -17.043 1.00 92.12 346 PRO A O 1
ATOM 2729 N N . GLN A 1 347 ? 27.083 11.462 -17.437 1.00 92.94 347 GLN A N 1
ATOM 2730 C CA . GLN A 1 347 ? 28.376 12.090 -17.715 1.00 92.94 347 GLN A CA 1
ATOM 2731 C C . GLN A 1 347 ? 28.545 12.388 -19.206 1.00 92.94 347 GLN A C 1
ATOM 2733 O O . GLN A 1 347 ? 28.838 13.515 -19.596 1.00 92.94 347 GLN A O 1
ATOM 2738 N N . THR A 1 348 ? 28.344 11.377 -20.048 1.00 95.25 348 THR A N 1
ATOM 2739 C CA . THR A 1 348 ? 28.595 11.451 -21.498 1.00 95.25 348 THR A CA 1
ATOM 2740 C C . THR A 1 348 ? 27.383 11.919 -22.290 1.00 95.25 348 THR A C 1
ATOM 2742 O O . THR A 1 348 ? 27.537 12.413 -23.403 1.00 95.25 348 THR A O 1
ATOM 2745 N N . ARG A 1 349 ? 26.176 11.804 -21.713 1.00 95.19 349 ARG A N 1
ATOM 2746 C CA . ARG A 1 349 ? 24.881 12.081 -22.362 1.00 95.19 349 ARG A CA 1
ATOM 2747 C C . ARG A 1 349 ? 24.527 11.100 -23.482 1.00 95.19 349 ARG A C 1
ATOM 2749 O O . ARG A 1 349 ? 23.527 11.305 -24.179 1.00 95.19 349 ARG A O 1
ATOM 2756 N N . ASP A 1 350 ? 25.293 10.020 -23.609 1.00 95.94 350 ASP A N 1
ATOM 2757 C CA . ASP A 1 350 ? 25.021 8.929 -24.534 1.00 95.94 350 ASP A CA 1
ATOM 2758 C C . ASP A 1 350 ? 23.723 8.206 -24.162 1.00 95.94 350 ASP A C 1
ATOM 2760 O O . ASP A 1 350 ? 23.428 7.961 -22.990 1.00 95.94 350 ASP A O 1
ATOM 2764 N N . VAL A 1 351 ? 22.961 7.806 -25.180 1.00 97.69 351 VAL A N 1
ATOM 2765 C CA . VAL A 1 351 ? 21.811 6.914 -25.002 1.00 97.69 351 VAL A CA 1
ATOM 2766 C C . VAL A 1 351 ? 22.306 5.472 -25.081 1.00 97.69 351 VAL A C 1
ATOM 2768 O O . VAL A 1 351 ? 22.746 5.018 -26.138 1.00 97.69 351 VAL A O 1
ATOM 2771 N N . ARG A 1 352 ? 22.217 4.740 -23.970 1.00 97.75 352 ARG A N 1
ATOM 2772 C CA . ARG A 1 352 ? 22.718 3.363 -23.835 1.00 97.75 352 ARG A CA 1
ATOM 2773 C C . ARG A 1 352 ? 21.657 2.452 -23.233 1.00 97.75 352 ARG A C 1
ATOM 2775 O O . ARG A 1 352 ? 20.752 2.918 -22.554 1.00 97.75 352 ARG A O 1
ATOM 2782 N N . ALA A 1 353 ? 21.759 1.151 -23.469 1.00 97.88 353 ALA A N 1
ATOM 2783 C CA . ALA A 1 353 ? 20.928 0.129 -22.833 1.00 97.88 353 ALA A CA 1
ATOM 2784 C C . ALA A 1 353 ? 21.811 -0.894 -22.106 1.00 97.88 353 ALA A C 1
ATOM 2786 O O . ALA A 1 353 ? 21.806 -2.086 -22.418 1.00 97.88 353 ALA A O 1
ATOM 2787 N N . ASP A 1 354 ? 22.588 -0.380 -21.158 1.00 96.81 354 ASP A N 1
ATOM 2788 C CA . ASP A 1 354 ? 23.652 -1.044 -20.398 1.00 96.81 354 ASP A CA 1
ATOM 2789 C C . ASP A 1 354 ? 23.461 -0.921 -18.869 1.00 96.81 354 ASP A C 1
ATOM 2791 O O . ASP A 1 354 ? 24.142 -1.610 -18.108 1.00 96.81 354 ASP A O 1
ATOM 2795 N N . SER A 1 355 ? 22.501 -0.113 -18.397 1.00 96.44 355 SER A N 1
ATOM 2796 C CA . SER A 1 355 ? 22.267 0.079 -16.962 1.00 96.44 355 SER A CA 1
ATOM 2797 C C . SER A 1 355 ? 21.820 -1.230 -16.287 1.00 96.44 355 SER A C 1
ATOM 2799 O O . SER A 1 355 ? 20.914 -1.908 -16.790 1.00 96.44 355 SER A O 1
ATOM 2801 N N . PRO A 1 356 ? 22.391 -1.614 -15.125 1.00 94.69 356 PRO A N 1
ATOM 2802 C CA . PRO A 1 356 ? 21.893 -2.735 -14.321 1.00 94.69 356 PRO A CA 1
ATOM 2803 C C . PRO A 1 356 ? 20.465 -2.518 -13.796 1.00 94.69 356 PRO A C 1
ATOM 2805 O O . PRO A 1 356 ? 19.826 -3.479 -13.368 1.00 94.69 356 PRO A O 1
ATOM 2808 N N . GLY A 1 357 ? 19.960 -1.287 -13.823 1.00 92.75 357 GLY A N 1
ATOM 2809 C CA . GLY A 1 357 ? 18.662 -0.903 -13.287 1.00 92.75 357 GLY A CA 1
ATOM 2810 C C . GLY A 1 357 ? 18.743 0.409 -12.518 1.00 92.75 357 GLY A C 1
ATOM 2811 O O . GLY A 1 357 ? 19.845 0.848 -12.192 1.00 92.75 357 GLY A O 1
ATOM 2812 N N . PRO A 1 358 ? 17.582 1.018 -12.223 1.00 93.25 358 PRO A N 1
ATOM 2813 C CA . PRO A 1 358 ? 17.526 2.293 -11.526 1.00 93.25 358 PRO A CA 1
ATOM 2814 C C . PRO A 1 358 ? 18.137 2.176 -10.123 1.00 93.25 358 PRO A C 1
ATOM 2816 O O . PRO A 1 358 ? 17.708 1.352 -9.309 1.00 93.25 358 PRO A O 1
ATOM 2819 N N . MET A 1 359 ? 19.118 3.020 -9.841 1.00 91.44 359 MET A N 1
ATOM 2820 C CA . MET A 1 359 ? 19.747 3.215 -8.543 1.00 91.44 359 MET A CA 1
ATOM 2821 C C . MET A 1 359 ? 18.846 4.083 -7.665 1.00 91.44 359 MET A C 1
ATOM 2823 O O . MET A 1 359 ? 18.191 4.981 -8.196 1.00 91.44 359 MET A O 1
ATOM 2827 N N . PRO A 1 360 ? 18.784 3.863 -6.337 1.00 86.50 360 PRO A N 1
ATOM 2828 C CA . PRO A 1 360 ? 17.906 4.630 -5.448 1.00 86.50 360 PRO A CA 1
ATOM 2829 C C . PRO A 1 360 ? 18.115 6.149 -5.511 1.00 86.50 360 PRO A C 1
ATOM 2831 O O . PRO A 1 360 ? 17.140 6.890 -5.415 1.00 86.50 360 PRO A O 1
ATOM 2834 N N . ASP A 1 361 ? 19.356 6.581 -5.734 1.00 89.44 361 ASP A N 1
ATOM 2835 C CA . ASP A 1 361 ? 19.794 7.978 -5.822 1.00 89.44 361 ASP A CA 1
ATOM 2836 C C . ASP A 1 361 ? 19.681 8.593 -7.229 1.00 89.44 361 ASP A C 1
ATOM 2838 O O . ASP A 1 361 ? 20.088 9.733 -7.419 1.00 89.44 361 ASP A O 1
ATOM 2842 N N . ASP A 1 362 ? 19.138 7.851 -8.205 1.00 87.50 362 ASP A N 1
ATOM 2843 C CA . ASP A 1 362 ? 18.974 8.277 -9.607 1.00 87.50 362 ASP A CA 1
ATOM 2844 C C . ASP A 1 362 ? 20.291 8.550 -10.365 1.00 87.50 362 ASP A C 1
ATOM 2846 O O . ASP A 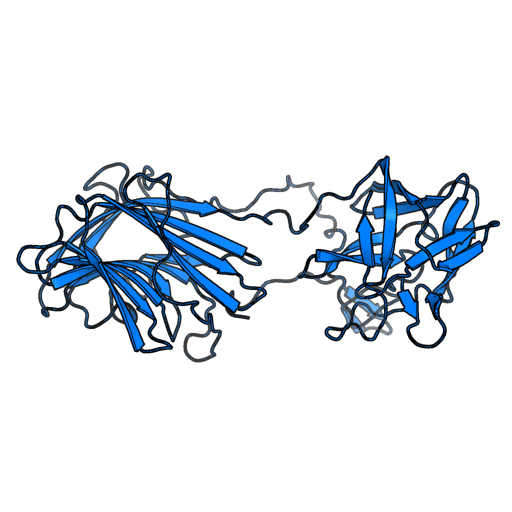1 362 ? 20.301 9.106 -11.462 1.00 87.50 362 ASP A O 1
ATOM 2850 N N . SER A 1 363 ? 21.427 8.100 -9.829 1.00 90.94 363 SER A N 1
ATOM 2851 C CA . SER A 1 363 ? 22.750 8.351 -10.417 1.00 90.94 363 SER A CA 1
ATOM 2852 C C . SER A 1 363 ? 23.023 7.628 -11.744 1.00 90.94 363 SER A C 1
ATOM 2854 O O . SER A 1 363 ? 24.034 7.900 -12.388 1.00 90.94 363 SER A O 1
ATOM 2856 N N . ASP A 1 364 ? 22.160 6.706 -12.180 1.00 93.06 364 ASP A N 1
ATOM 2857 C CA . ASP A 1 364 ? 22.387 5.883 -13.373 1.00 93.06 364 ASP A CA 1
ATOM 2858 C C . ASP A 1 364 ? 21.718 6.420 -14.653 1.00 93.06 364 ASP A C 1
ATOM 2860 O O . ASP A 1 364 ? 22.100 6.013 -15.751 1.00 93.06 364 ASP A O 1
ATOM 2864 N N . GLY A 1 365 ? 20.743 7.331 -14.535 1.00 96.12 365 GLY A N 1
ATOM 2865 C CA . GLY A 1 365 ? 20.056 7.950 -15.674 1.00 96.12 365 GLY A CA 1
ATOM 2866 C C . GLY A 1 365 ? 19.039 7.068 -16.420 1.00 96.12 365 GLY A C 1
ATOM 2867 O O . GLY A 1 365 ? 18.662 7.410 -17.545 1.00 96.12 365 GLY A O 1
ATOM 2868 N N . ALA A 1 366 ? 18.589 5.937 -15.854 1.00 97.31 366 ALA A N 1
ATOM 2869 C CA . ALA A 1 366 ? 17.601 5.046 -16.487 1.00 97.31 366 ALA A CA 1
ATOM 2870 C C . ALA A 1 366 ? 16.133 5.450 -16.286 1.00 97.31 366 ALA A C 1
ATOM 2872 O O . ALA A 1 366 ? 15.243 4.816 -16.863 1.00 97.31 366 ALA A O 1
ATOM 2873 N N . ARG A 1 367 ? 15.852 6.462 -15.457 1.00 97.75 367 ARG A N 1
ATOM 2874 C CA . ARG A 1 367 ? 14.485 6.889 -15.136 1.00 97.75 367 ARG A CA 1
ATOM 2875 C C . ARG A 1 367 ? 13.971 7.935 -16.119 1.00 97.75 367 ARG A C 1
ATOM 2877 O O . ARG A 1 367 ? 14.641 8.923 -16.420 1.00 97.75 367 ARG A O 1
ATOM 2884 N N . PHE A 1 368 ? 12.732 7.748 -16.565 1.00 97.75 368 PHE A N 1
ATOM 2885 C CA . PHE A 1 368 ? 12.034 8.660 -17.462 1.00 97.75 368 PHE A CA 1
ATOM 2886 C C . PHE A 1 368 ? 10.660 9.046 -16.912 1.00 97.75 368 PHE A C 1
ATOM 2888 O O . PHE A 1 368 ? 9.916 8.220 -16.386 1.00 97.75 368 PHE A O 1
ATOM 2895 N N . ILE A 1 369 ? 10.277 10.299 -17.122 1.00 97.25 369 ILE A N 1
ATOM 2896 C CA . ILE A 1 369 ? 8.892 10.756 -17.052 1.00 97.25 369 ILE A CA 1
ATOM 2897 C C . ILE A 1 369 ? 8.347 10.797 -18.469 1.00 97.25 369 ILE A C 1
ATOM 2899 O O . ILE A 1 369 ? 9.024 11.260 -19.388 1.00 97.25 369 ILE A O 1
ATOM 2903 N N . TRP A 1 370 ? 7.115 10.333 -18.651 1.00 96.75 370 TRP A N 1
ATOM 2904 C CA . TRP A 1 370 ? 6.468 10.373 -19.951 1.00 96.75 370 TRP A CA 1
ATOM 2905 C C . TRP A 1 370 ? 5.222 11.251 -19.973 1.00 96.75 370 TRP A C 1
ATOM 2907 O O . TRP A 1 370 ? 4.500 11.369 -18.981 1.00 96.75 370 TRP A O 1
ATOM 2917 N N . SER A 1 371 ? 4.981 11.864 -21.130 1.00 96.44 371 SER A N 1
ATOM 2918 C CA . SER A 1 371 ? 3.832 12.731 -21.401 1.00 96.44 371 SER A CA 1
ATOM 2919 C C . SER A 1 371 ? 3.343 12.578 -22.840 1.00 96.44 371 SER A C 1
ATOM 2921 O O . SER A 1 371 ? 4.117 12.218 -23.728 1.00 96.44 371 SER A O 1
ATOM 2923 N N . GLU A 1 372 ? 2.052 12.829 -23.060 1.00 91.25 372 GLU A N 1
ATOM 2924 C CA . GLU A 1 372 ? 1.407 12.784 -24.382 1.00 91.25 372 GLU A CA 1
ATOM 2925 C C . GLU A 1 372 ? 1.606 14.047 -25.228 1.00 91.25 372 GLU A C 1
ATOM 2927 O O . GLU A 1 372 ? 2.301 15.011 -24.841 1.00 91.25 372 GLU A O 1
#

pLDDT: mean 95.37, std 4.68, range [68.19, 98.94]